Protein AF-A0A3B9Q5H5-F1 (afdb_monomer)

Mean predicted aligned error: 4.02 Å

Nearest PDB structures (foldseek):
  2wtx-assembly1_C  TM=5.512E-01  e=5.206E-01  Escherichia coli K-12
  1uqt-assembly1_B  TM=5.512E-01  e=5.483E-01  Escherichia coli
  5tvg-assembly5_G  TM=4.841E-01  e=5.206E-01  Burkholderia vietnamiensis G4
  5hxa-assembly1_A-2  TM=5.449E-01  e=1.255E+00  Paraburkholderia xenovorans LB400
  1f2d-assembly2_C  TM=1.618E-01  e=3.817E-01  Cyberlindnera saturnus

Structure (mmCIF, N/CA/C/O backbone):
data_AF-A0A3B9Q5H5-F1
#
_entry.id   AF-A0A3B9Q5H5-F1
#
loop_
_atom_site.group_PDB
_atom_site.id
_atom_site.type_symbol
_atom_site.label_atom_id
_atom_site.label_alt_id
_atom_site.label_comp_id
_atom_site.label_asym_id
_atom_site.label_entity_id
_atom_site.label_seq_id
_atom_site.pdbx_PDB_ins_code
_atom_site.Cartn_x
_atom_site.Cartn_y
_atom_site.Cartn_z
_atom_site.occupancy
_atom_site.B_iso_or_equiv
_atom_site.auth_seq_id
_atom_site.auth_comp_id
_atom_site.auth_asym_id
_atom_site.auth_atom_id
_atom_site.pdbx_PDB_model_num
ATOM 1 N N . MET A 1 1 ? 6.236 -16.349 19.106 1.00 92.50 1 MET A N 1
ATOM 2 C CA . MET A 1 1 ? 5.534 -16.518 17.818 1.00 92.50 1 MET A CA 1
ATOM 3 C C . MET A 1 1 ? 4.963 -17.919 17.688 1.00 92.50 1 MET A C 1
ATOM 5 O O . MET A 1 1 ? 5.588 -18.870 18.154 1.00 92.50 1 MET A O 1
ATOM 9 N N . ARG A 1 2 ? 3.780 -18.031 17.081 1.00 95.69 2 ARG A N 1
ATOM 10 C CA . ARG A 1 2 ? 3.067 -19.271 16.750 1.00 95.69 2 ARG A CA 1
ATOM 11 C C . ARG A 1 2 ? 2.322 -19.092 15.425 1.00 95.69 2 ARG A C 1
ATOM 13 O O . ARG A 1 2 ? 1.921 -17.974 15.103 1.00 95.69 2 ARG A O 1
ATOM 20 N N . THR A 1 3 ? 2.109 -20.189 14.706 1.00 95.25 3 THR A N 1
ATOM 21 C CA . THR A 1 3 ? 1.138 -20.257 13.605 1.00 95.25 3 THR A CA 1
ATOM 22 C C . THR A 1 3 ? -0.246 -20.522 14.191 1.00 95.25 3 THR A C 1
ATOM 24 O O . THR A 1 3 ? -0.391 -21.364 15.081 1.00 95.25 3 THR A O 1
ATOM 27 N N . PHE A 1 4 ? -1.246 -19.777 13.729 1.00 95.25 4 PHE A N 1
ATOM 28 C CA . PHE A 1 4 ? -2.645 -19.948 14.111 1.00 95.25 4 PHE A CA 1
ATOM 29 C C . PHE A 1 4 ? -3.403 -20.643 12.970 1.00 95.25 4 PHE A C 1
ATOM 31 O O . PHE A 1 4 ? -2.948 -21.653 12.441 1.00 95.25 4 PHE A O 1
ATOM 38 N N . GLU A 1 5 ? -4.569 -20.127 12.604 1.00 94.75 5 GLU A N 1
ATOM 39 C CA . GLU A 1 5 ? -5.343 -20.571 11.451 1.00 94.75 5 GLU A CA 1
ATOM 40 C C . GLU A 1 5 ? -4.900 -19.860 10.164 1.00 94.75 5 GLU A C 1
ATOM 42 O O . GLU A 1 5 ? -4.068 -18.946 10.182 1.00 94.75 5 GLU A O 1
ATOM 47 N N . ARG A 1 6 ? -5.476 -20.274 9.035 1.00 97.81 6 ARG A N 1
ATOM 48 C CA . ARG A 1 6 ? -5.453 -19.467 7.816 1.00 97.81 6 ARG A CA 1
ATOM 49 C C . ARG A 1 6 ? -6.599 -18.470 7.849 1.00 97.81 6 ARG A C 1
ATOM 51 O O . ARG A 1 6 ? -7.707 -18.823 8.242 1.00 97.81 6 ARG A O 1
ATOM 58 N N . ALA A 1 7 ? -6.338 -17.264 7.373 1.00 98.38 7 ALA A N 1
ATOM 59 C CA . ALA A 1 7 ? -7.342 -16.224 7.212 1.00 98.38 7 ALA A CA 1
ATOM 60 C C . ALA A 1 7 ? -7.054 -15.412 5.947 1.00 98.38 7 ALA A C 1
ATOM 62 O O . ALA A 1 7 ? -6.020 -15.577 5.296 1.00 98.38 7 ALA A O 1
ATOM 63 N N . CYS A 1 8 ? -7.966 -14.520 5.606 1.00 98.50 8 CYS A N 1
ATOM 64 C CA . CYS A 1 8 ? -7.793 -13.480 4.606 1.00 98.50 8 CYS A CA 1
ATOM 65 C C . CYS A 1 8 ? -8.165 -12.117 5.213 1.00 98.50 8 CYS A C 1
ATOM 67 O O . CYS A 1 8 ? -8.752 -12.038 6.293 1.00 98.50 8 CYS A O 1
ATOM 69 N N . LEU A 1 9 ? -7.818 -11.019 4.538 1.00 98.56 9 LEU A N 1
ATOM 70 C CA . LEU A 1 9 ? -8.175 -9.676 5.015 1.00 98.56 9 LEU A CA 1
ATOM 71 C C . LEU A 1 9 ? -9.695 -9.491 5.131 1.00 98.56 9 LEU A C 1
ATOM 73 O O . LEU A 1 9 ? -10.159 -8.812 6.045 1.00 98.56 9 LEU A O 1
ATOM 77 N N . HIS A 1 10 ? -10.465 -10.113 4.234 1.00 98.25 10 HIS A N 1
ATOM 78 C CA . HIS A 1 10 ? -11.925 -10.069 4.242 1.00 98.25 10 HIS A CA 1
ATOM 79 C C . HIS A 1 10 ? -12.512 -10.564 5.573 1.00 98.25 10 HIS A C 1
ATOM 81 O O . HIS A 1 10 ? -13.507 -10.015 6.027 1.00 98.25 10 HIS A O 1
ATOM 87 N N . ASP A 1 11 ? -11.865 -11.503 6.273 1.00 98.44 11 ASP A N 1
ATOM 88 C CA . ASP A 1 11 ? -12.384 -12.040 7.541 1.00 98.44 11 ASP A CA 1
ATOM 89 C C . ASP A 1 11 ? -12.516 -10.968 8.645 1.00 98.44 11 ASP A C 1
ATOM 91 O O . ASP A 1 11 ? -13.351 -11.089 9.551 1.00 98.44 11 ASP A O 1
ATOM 95 N N . PHE A 1 12 ? -11.717 -9.895 8.581 1.00 98.25 12 PHE A N 1
ATOM 96 C CA . PHE A 1 12 ? -11.715 -8.818 9.580 1.00 98.25 12 PHE A CA 1
ATOM 97 C C . PHE A 1 12 ? -11.896 -7.401 9.017 1.00 98.25 12 PHE A C 1
ATOM 99 O O . PHE A 1 12 ? -12.089 -6.475 9.806 1.00 98.25 12 PHE A O 1
ATOM 106 N N . LEU A 1 13 ? -11.873 -7.226 7.693 1.00 98.12 13 LEU A N 1
ATOM 107 C CA . LEU A 1 13 ? -12.122 -5.951 7.006 1.00 98.12 13 LEU A CA 1
ATOM 108 C C . LEU A 1 13 ? -13.328 -5.995 6.056 1.00 98.12 13 LEU A C 1
ATOM 110 O O . LEU A 1 13 ? -13.733 -4.947 5.561 1.00 98.12 13 LEU A O 1
ATOM 114 N N . ASP A 1 14 ? -13.899 -7.170 5.780 1.00 96.38 14 ASP A N 1
ATOM 115 C CA . ASP A 1 14 ? -14.940 -7.372 4.768 1.00 96.38 14 ASP A CA 1
ATOM 116 C C . ASP A 1 14 ? -14.532 -6.726 3.418 1.00 96.38 14 ASP A C 1
ATOM 118 O O . ASP A 1 14 ? -13.443 -6.984 2.901 1.00 96.38 14 ASP A O 1
ATOM 122 N N . GLU A 1 15 ? -15.373 -5.856 2.847 1.00 96.50 15 GLU A N 1
ATOM 123 C CA . GLU A 1 15 ? -15.061 -5.037 1.659 1.00 96.50 15 GLU A CA 1
ATOM 124 C C . GLU A 1 15 ? -14.646 -3.592 2.024 1.00 96.50 15 GLU A C 1
ATOM 126 O O . GLU A 1 15 ? -14.577 -2.704 1.171 1.00 96.50 15 GLU A O 1
ATOM 131 N N . ARG A 1 16 ? -14.357 -3.308 3.301 1.00 97.38 16 ARG A N 1
ATOM 132 C CA . ARG A 1 16 ? -13.978 -1.971 3.793 1.00 97.38 16 ARG A CA 1
ATOM 133 C C . ARG A 1 16 ? -12.483 -1.702 3.602 1.00 97.38 16 ARG A C 1
ATOM 135 O O . ARG A 1 16 ? -11.763 -1.398 4.549 1.00 97.38 16 ARG A O 1
ATOM 142 N N . ILE A 1 17 ? -12.001 -1.808 2.366 1.00 98.06 17 ILE A N 1
ATOM 143 C CA . ILE A 1 17 ? -10.614 -1.488 2.000 1.00 98.06 17 ILE A CA 1
ATOM 144 C C . ILE A 1 17 ? -10.611 -0.364 0.970 1.00 98.06 17 ILE A C 1
ATOM 146 O O . ILE A 1 17 ? -11.347 -0.419 -0.015 1.00 98.06 17 ILE A O 1
ATOM 150 N N . ILE A 1 18 ? -9.773 0.647 1.198 1.00 97.69 18 ILE A N 1
ATOM 151 C CA . ILE A 1 18 ? -9.559 1.776 0.288 1.00 97.69 18 ILE A CA 1
ATOM 152 C C . ILE A 1 18 ? -8.136 1.679 -0.269 1.00 97.69 18 ILE A C 1
ATOM 154 O O . ILE A 1 18 ? -7.163 1.702 0.488 1.00 97.69 18 ILE A O 1
ATOM 158 N N . PHE A 1 19 ? -8.019 1.565 -1.593 1.00 95.00 19 PHE A N 1
ATOM 159 C CA . PHE A 1 19 ? -6.732 1.497 -2.290 1.00 95.00 19 PHE A CA 1
ATOM 160 C C . PHE A 1 19 ? -6.174 2.885 -2.627 1.00 95.00 19 PHE A C 1
ATOM 162 O O . PHE A 1 19 ? -6.800 3.919 -2.381 1.00 95.00 19 PHE A O 1
ATOM 169 N N . ARG A 1 20 ? -4.982 2.904 -3.238 1.00 92.81 20 ARG A N 1
ATOM 170 C CA . ARG A 1 20 ? -4.257 4.122 -3.633 1.00 92.81 20 ARG A CA 1
ATOM 171 C C . ARG A 1 20 ? -5.092 5.096 -4.464 1.00 92.81 20 ARG A C 1
ATOM 173 O O . ARG A 1 20 ? -4.885 6.299 -4.363 1.00 92.81 20 ARG A O 1
ATOM 180 N N . ASP A 1 21 ? -5.986 4.590 -5.307 1.00 92.81 21 ASP A N 1
ATOM 181 C CA . ASP A 1 21 ? -6.852 5.398 -6.173 1.00 92.81 21 ASP A CA 1
ATOM 182 C C . ASP A 1 21 ? -8.041 6.034 -5.428 1.00 92.81 21 ASP A C 1
ATOM 184 O O . ASP A 1 21 ? -8.850 6.722 -6.049 1.00 92.81 21 ASP A O 1
ATOM 188 N N . LEU A 1 22 ? -8.123 5.824 -4.107 1.00 95.25 22 LEU A N 1
ATOM 189 C CA . LEU A 1 22 ? -9.181 6.281 -3.206 1.00 95.25 22 LEU A CA 1
ATOM 190 C C . LEU A 1 22 ? -10.573 5.748 -3.540 1.00 95.25 22 LEU A C 1
ATOM 192 O O . LEU A 1 22 ? -11.572 6.290 -3.067 1.00 95.25 22 LEU A O 1
ATOM 196 N N . ASN A 1 23 ? -10.645 4.670 -4.317 1.00 94.81 23 ASN A N 1
ATOM 197 C CA . ASN A 1 23 ? -11.895 3.974 -4.547 1.00 94.81 23 ASN A CA 1
ATOM 198 C C . ASN A 1 23 ? -12.011 2.810 -3.550 1.00 94.81 23 ASN A C 1
ATOM 200 O O . ASN A 1 23 ? -11.140 1.934 -3.529 1.00 94.81 23 ASN A O 1
ATOM 204 N N . PRO A 1 24 ? -13.057 2.790 -2.707 1.00 95.69 24 PRO A N 1
ATOM 205 C CA . PRO A 1 24 ? -13.315 1.665 -1.819 1.00 95.69 24 PRO A CA 1
ATOM 206 C C . PRO A 1 24 ? -13.722 0.417 -2.612 1.00 95.69 24 PRO A C 1
ATOM 208 O O . PRO A 1 24 ? -14.322 0.519 -3.686 1.00 95.69 24 PRO A O 1
ATOM 211 N N . LEU A 1 25 ? -13.427 -0.762 -2.061 1.00 95.00 25 LEU A N 1
ATOM 212 C CA . LEU A 1 25 ? -13.964 -2.031 -2.565 1.00 95.00 25 LEU A CA 1
ATOM 213 C C . LEU A 1 25 ? -15.479 -2.143 -2.355 1.00 95.00 25 LEU A C 1
ATOM 215 O O . LEU A 1 25 ? -16.189 -2.640 -3.228 1.00 95.00 25 LEU A O 1
ATOM 219 N N . ASP A 1 26 ? -15.979 -1.645 -1.225 1.00 96.19 26 ASP A N 1
ATOM 220 C CA . ASP A 1 26 ? -17.407 -1.588 -0.939 1.00 96.19 26 ASP A CA 1
ATOM 221 C C . ASP A 1 26 ? -18.145 -0.686 -1.939 1.00 96.19 26 ASP A C 1
ATOM 223 O O . ASP A 1 26 ? -18.051 0.544 -1.902 1.00 96.19 26 ASP A O 1
ATOM 227 N N . SER A 1 27 ? -18.948 -1.315 -2.799 1.00 94.44 27 SER A N 1
ATOM 228 C CA . SER A 1 27 ? -19.738 -0.647 -3.834 1.00 94.44 27 SER A CA 1
ATOM 229 C C . SER A 1 27 ? -20.838 0.273 -3.298 1.00 94.44 27 SER A C 1
ATOM 231 O O . SER A 1 27 ? -21.432 1.014 -4.077 1.00 94.44 27 SER A O 1
ATOM 233 N N . ASN A 1 28 ? -21.147 0.219 -1.999 1.00 95.38 28 ASN A N 1
ATOM 234 C CA . ASN A 1 28 ? -22.109 1.125 -1.371 1.00 95.38 28 ASN A CA 1
ATOM 235 C C . ASN A 1 28 ? -21.493 2.475 -0.991 1.00 95.38 28 ASN A C 1
ATOM 237 O O . ASN A 1 28 ? -22.219 3.367 -0.549 1.00 95.38 28 ASN A O 1
ATOM 241 N N . LEU A 1 29 ? -20.175 2.631 -1.124 1.00 97.06 29 LEU A N 1
ATOM 242 C CA . LEU A 1 29 ? -19.470 3.882 -0.887 1.00 97.06 29 LEU A CA 1
ATOM 243 C C . LEU A 1 29 ? -19.194 4.623 -2.195 1.00 97.06 29 LEU A C 1
ATOM 245 O O . LEU A 1 29 ? -19.078 4.031 -3.267 1.00 97.06 29 LEU A O 1
ATOM 249 N N . ALA A 1 30 ? -19.100 5.947 -2.096 1.00 96.38 30 ALA A N 1
ATOM 250 C CA . ALA A 1 30 ? -18.851 6.795 -3.250 1.00 96.38 30 ALA A CA 1
ATOM 251 C C . ALA A 1 30 ? -17.429 6.593 -3.794 1.00 96.38 30 ALA A C 1
ATOM 253 O O . ALA A 1 30 ? -16.480 6.390 -3.032 1.00 96.38 30 ALA A O 1
ATOM 254 N N . ARG A 1 31 ? -17.278 6.694 -5.116 1.00 95.44 31 ARG A N 1
ATOM 255 C CA . ARG A 1 31 ? -15.966 6.691 -5.770 1.00 95.44 31 ARG A CA 1
ATOM 256 C C . ARG A 1 31 ? -15.345 8.080 -5.685 1.00 95.44 31 ARG A C 1
ATOM 258 O O . ARG A 1 31 ? -16.055 9.067 -5.486 1.00 95.44 31 ARG A O 1
ATOM 265 N N . LEU A 1 32 ? -14.027 8.175 -5.882 1.00 94.75 32 LEU A N 1
ATOM 266 C CA . LEU A 1 32 ? -13.314 9.456 -5.826 1.00 94.75 32 LEU A CA 1
ATOM 267 C C . LEU A 1 32 ? -13.949 10.489 -6.769 1.00 94.75 32 LEU A C 1
ATOM 269 O O . LEU A 1 32 ? -14.238 11.607 -6.347 1.00 94.75 32 LEU A O 1
ATOM 273 N N . ASP A 1 33 ? -14.222 10.098 -8.014 1.00 92.69 33 ASP A N 1
ATOM 274 C CA . ASP A 1 33 ? -14.775 10.997 -9.032 1.00 92.69 33 ASP A CA 1
ATOM 275 C C . ASP A 1 33 ? -16.171 11.528 -8.668 1.00 92.69 33 ASP A C 1
ATOM 277 O O . ASP A 1 33 ? -16.484 12.677 -8.975 1.00 92.69 33 ASP A O 1
ATOM 281 N N . ASP A 1 34 ? -16.968 10.756 -7.922 1.00 93.88 34 ASP A N 1
ATOM 282 C CA . ASP A 1 34 ? -18.303 11.170 -7.471 1.00 93.88 34 ASP A CA 1
ATOM 283 C C . ASP A 1 34 ? -18.242 12.275 -6.399 1.00 93.88 34 ASP A C 1
ATOM 285 O O . ASP A 1 34 ? -19.200 13.029 -6.207 1.00 93.88 34 ASP A O 1
ATOM 289 N N . ILE A 1 35 ? -17.123 12.374 -5.671 1.00 95.25 35 ILE A N 1
ATOM 290 C CA . ILE A 1 35 ? -16.974 13.265 -4.508 1.00 95.25 35 ILE A CA 1
ATOM 291 C C . ILE A 1 35 ? -15.998 14.421 -4.741 1.00 95.25 35 ILE A C 1
ATOM 293 O O . ILE A 1 35 ? -15.946 15.330 -3.908 1.00 95.25 35 ILE A O 1
ATOM 297 N N . ARG A 1 36 ? -15.271 14.453 -5.869 1.00 94.31 36 ARG A N 1
ATOM 298 C CA . ARG A 1 36 ? -14.284 15.506 -6.196 1.00 94.31 36 ARG A CA 1
ATOM 299 C C . ARG A 1 36 ? -14.847 16.911 -6.047 1.00 94.31 36 ARG A C 1
ATOM 301 O O . ARG A 1 36 ? -14.312 17.712 -5.279 1.00 94.31 36 ARG A O 1
ATOM 308 N N . THR A 1 37 ? -15.957 17.197 -6.727 1.00 92.44 37 THR A N 1
ATOM 309 C CA . THR A 1 37 ? -16.593 18.521 -6.697 1.00 92.44 37 THR A CA 1
ATOM 310 C C . THR A 1 37 ? -17.066 18.882 -5.291 1.00 92.44 37 THR A C 1
ATOM 312 O O . THR A 1 37 ? -16.887 20.017 -4.853 1.00 92.44 37 THR A O 1
ATOM 315 N N . LYS A 1 38 ? -17.623 17.908 -4.557 1.00 93.19 38 LYS A N 1
ATOM 316 C CA . LYS A 1 38 ? -18.128 18.100 -3.190 1.00 93.19 38 LYS A CA 1
ATOM 317 C C . LYS A 1 38 ? -17.012 18.436 -2.200 1.00 93.19 38 LYS A C 1
ATOM 319 O O . LYS A 1 38 ? -17.235 19.201 -1.269 1.00 93.19 38 LYS A O 1
ATOM 324 N N . LEU A 1 39 ? -15.826 17.867 -2.402 1.00 94.25 39 LEU A N 1
ATOM 325 C CA . LEU A 1 39 ? -14.664 18.050 -1.534 1.00 94.25 39 LEU A CA 1
ATOM 326 C C . LEU A 1 39 ? -13.687 19.124 -2.040 1.00 94.25 39 LEU A C 1
ATOM 328 O O . LEU A 1 39 ? -12.646 19.342 -1.416 1.00 94.25 39 LEU A O 1
ATOM 332 N N . HIS A 1 40 ? -14.022 19.817 -3.136 1.00 92.31 40 HIS A N 1
ATOM 333 C CA . HIS A 1 40 ? -13.165 20.808 -3.793 1.00 92.31 40 HIS A CA 1
ATOM 334 C C . HIS A 1 40 ? -11.762 20.256 -4.089 1.00 92.31 40 HIS A C 1
ATOM 336 O O . HIS A 1 40 ? -10.746 20.869 -3.749 1.00 92.31 40 HIS A O 1
ATOM 342 N N . LEU A 1 41 ? -11.716 19.052 -4.661 1.00 91.81 41 LEU A N 1
ATOM 343 C CA . LEU A 1 41 ? -10.476 18.399 -5.069 1.00 91.81 41 LEU A CA 1
ATOM 344 C C . LEU A 1 41 ? -10.115 18.794 -6.508 1.00 91.81 41 LEU A C 1
ATOM 346 O O . LEU A 1 41 ? -11.022 18.999 -7.312 1.00 91.81 41 LEU A O 1
ATOM 350 N N . PRO A 1 42 ? -8.818 18.872 -6.853 1.00 85.19 42 PRO A N 1
ATOM 351 C CA . PRO A 1 42 ? -8.386 19.005 -8.242 1.00 85.19 42 PRO A CA 1
ATOM 352 C C . PRO A 1 42 ? -8.885 17.831 -9.096 1.00 85.19 42 PRO A C 1
ATOM 354 O O . PRO A 1 42 ? -8.883 16.691 -8.626 1.00 85.19 42 PRO A O 1
ATOM 357 N N . ASP A 1 43 ? -9.264 18.091 -10.347 1.00 75.12 43 ASP A N 1
ATOM 358 C CA . ASP A 1 43 ? -9.831 17.067 -11.237 1.00 75.12 43 ASP A CA 1
ATOM 359 C C . ASP A 1 43 ? -8.779 16.040 -11.706 1.00 75.12 43 ASP A C 1
ATOM 361 O O . ASP A 1 43 ? -9.065 14.847 -11.766 1.00 75.12 43 ASP A O 1
ATOM 365 N N . ASP A 1 44 ? -7.527 16.467 -11.904 1.00 74.62 44 ASP A N 1
ATOM 366 C CA . ASP A 1 44 ? -6.498 15.668 -12.594 1.00 74.62 44 ASP A CA 1
ATOM 367 C C . ASP A 1 44 ? -5.507 14.945 -11.664 1.00 74.62 44 ASP A C 1
ATOM 369 O O . ASP A 1 44 ? -4.442 14.498 -12.094 1.00 74.62 44 ASP A O 1
ATOM 373 N N . MET A 1 45 ? -5.796 14.850 -10.362 1.00 79.06 45 MET A N 1
ATOM 374 C CA . MET A 1 45 ? -4.861 14.242 -9.411 1.00 79.06 45 MET A CA 1
ATOM 375 C C . MET A 1 45 ? -5.564 13.338 -8.407 1.00 79.06 45 MET A C 1
ATOM 377 O O . MET A 1 45 ? -6.593 13.693 -7.831 1.00 79.06 45 MET A O 1
ATOM 381 N N . VAL A 1 46 ? -4.972 12.171 -8.161 1.00 88.12 46 VAL A N 1
ATOM 382 C CA . VAL A 1 46 ? -5.292 11.338 -7.000 1.00 88.12 46 VAL A CA 1
ATOM 383 C C . VAL A 1 46 ? -4.455 11.835 -5.812 1.00 88.12 46 VAL A C 1
ATOM 385 O O . VAL A 1 46 ? -3.222 11.832 -5.901 1.00 88.12 46 VAL A O 1
ATOM 388 N N . PRO A 1 47 ? -5.084 12.287 -4.711 1.00 92.38 47 PRO A N 1
ATOM 389 C CA . PRO A 1 47 ? -4.377 12.688 -3.500 1.00 92.38 47 PRO A CA 1
ATOM 390 C C . PRO A 1 47 ? -3.421 11.623 -2.956 1.00 92.38 47 PRO A C 1
ATOM 392 O O . PRO A 1 47 ? -3.724 10.432 -2.954 1.00 92.38 47 PRO A O 1
ATOM 395 N N . ARG A 1 48 ? -2.268 12.054 -2.438 1.00 90.81 48 ARG A N 1
ATOM 396 C CA . ARG A 1 48 ? -1.295 11.164 -1.782 1.00 90.81 48 ARG A CA 1
ATOM 397 C C . ARG A 1 48 ? -1.674 10.954 -0.316 1.00 90.81 48 ARG A C 1
ATOM 399 O O . ARG A 1 48 ? -2.116 11.901 0.320 1.00 90.81 48 ARG A O 1
ATOM 406 N N . LYS A 1 49 ? -1.394 9.771 0.244 1.00 93.62 49 LYS A N 1
ATOM 407 C CA . LYS A 1 49 ? -1.709 9.375 1.636 1.00 93.62 49 LYS A CA 1
ATOM 408 C C . LYS A 1 49 ? -1.339 10.413 2.705 1.00 93.62 49 LYS A C 1
ATOM 410 O O . LYS A 1 49 ? -2.055 10.601 3.682 1.00 93.62 49 LYS A O 1
ATOM 415 N N . THR A 1 50 ? -0.242 11.138 2.501 1.00 93.81 50 THR A N 1
ATOM 416 C CA . THR A 1 50 ? 0.257 12.164 3.430 1.00 93.81 50 THR A CA 1
ATOM 417 C C . THR A 1 50 ? -0.323 13.563 3.207 1.00 93.81 50 THR A C 1
ATOM 419 O O . THR A 1 50 ? 0.084 14.496 3.898 1.00 93.81 50 THR A O 1
ATOM 422 N N . SER A 1 51 ? -1.244 13.744 2.256 1.00 94.94 51 SER A N 1
ATOM 423 C CA . SER A 1 51 ? -1.812 15.047 1.909 1.00 94.94 51 SER A CA 1
ATOM 424 C C . SER A 1 51 ? -3.137 15.324 2.644 1.00 94.94 51 SER A C 1
ATOM 426 O O . SER A 1 51 ? -3.879 14.392 2.970 1.00 94.94 51 SER A O 1
ATOM 428 N N . PRO A 1 52 ? -3.483 16.599 2.899 1.00 95.88 52 PRO A N 1
ATOM 429 C CA . PRO A 1 52 ? -4.783 16.961 3.469 1.00 95.88 52 PRO A CA 1
ATOM 430 C C . PRO A 1 52 ? -5.977 16.570 2.581 1.00 95.88 52 PRO A C 1
ATOM 432 O O . PRO A 1 52 ? -7.053 16.248 3.078 1.00 95.88 52 PRO A O 1
ATOM 435 N N . GLU A 1 53 ? -5.813 16.581 1.257 1.00 96.38 53 GLU A N 1
ATOM 436 C CA . GLU A 1 53 ? -6.827 16.146 0.287 1.00 96.38 53 GLU A CA 1
ATOM 437 C C . GLU A 1 53 ? -7.202 14.674 0.487 1.00 96.38 53 GLU A C 1
ATOM 439 O O . GLU A 1 53 ? -8.389 14.353 0.498 1.00 96.38 53 GLU A O 1
ATOM 444 N N . TYR A 1 54 ? -6.209 13.802 0.696 1.00 97.00 54 TYR A N 1
ATOM 445 C CA . TYR A 1 54 ? -6.434 12.384 0.984 1.00 97.00 54 TYR A CA 1
ATOM 446 C C . TYR A 1 54 ? -7.264 12.223 2.256 1.00 97.00 54 TYR A C 1
ATOM 448 O O . TYR A 1 54 ? -8.286 11.544 2.258 1.00 97.00 54 TYR A O 1
ATOM 456 N N . ALA A 1 55 ? -6.884 12.931 3.319 1.00 97.50 55 ALA A N 1
ATOM 457 C CA . ALA A 1 55 ? -7.595 12.887 4.587 1.00 97.50 55 ALA A CA 1
ATOM 458 C C . ALA A 1 55 ? -9.057 13.347 4.489 1.00 97.50 55 ALA A C 1
ATOM 460 O O . ALA A 1 55 ? -9.922 12.737 5.113 1.00 97.50 55 ALA A O 1
ATOM 461 N N . ARG A 1 56 ? -9.354 14.375 3.680 1.00 97.62 56 ARG A N 1
ATOM 462 C CA . ARG A 1 56 ? -10.738 14.813 3.422 1.00 97.62 56 ARG A CA 1
ATOM 463 C C . ARG A 1 56 ? -11.570 13.725 2.749 1.00 97.62 56 ARG A C 1
ATOM 465 O O . ARG A 1 56 ? -12.734 13.558 3.103 1.00 97.62 56 ARG A O 1
ATOM 472 N N . VAL A 1 57 ? -10.979 12.978 1.815 1.00 98.19 57 VAL A N 1
ATOM 473 C CA . VAL A 1 57 ? -11.641 11.830 1.179 1.00 98.19 57 VAL A CA 1
ATOM 474 C C . VAL A 1 57 ? -11.893 10.721 2.195 1.00 98.19 57 VAL A C 1
ATOM 476 O O . VAL A 1 57 ? -13.028 10.270 2.316 1.00 98.19 57 VAL A O 1
ATOM 479 N N . ILE A 1 58 ? -10.881 10.324 2.973 1.00 98.50 58 ILE A N 1
ATOM 480 C CA . ILE A 1 58 ? -11.044 9.270 3.985 1.00 98.50 58 ILE A CA 1
ATOM 481 C C . ILE A 1 58 ? -12.099 9.660 5.025 1.00 98.50 58 ILE A C 1
ATOM 483 O O . ILE A 1 58 ? -13.005 8.875 5.284 1.00 98.50 58 ILE A O 1
ATOM 487 N N . ALA A 1 59 ? -12.048 10.879 5.570 1.00 98.25 59 ALA A N 1
ATOM 488 C CA . ALA A 1 59 ? -13.035 11.349 6.541 1.00 98.25 59 ALA A CA 1
ATOM 489 C C . ALA A 1 59 ? -14.464 11.327 5.968 1.00 98.25 59 ALA A C 1
ATOM 491 O O . ALA A 1 59 ? -15.392 10.866 6.631 1.00 98.25 59 ALA A O 1
ATOM 492 N N . TYR A 1 60 ? -14.632 11.749 4.710 1.00 98.19 60 TYR A N 1
ATOM 493 C CA . TYR A 1 60 ? -15.917 11.685 4.018 1.00 98.19 60 TYR A CA 1
ATOM 494 C C . TYR A 1 60 ? -16.440 10.249 3.872 1.00 98.19 60 TYR A C 1
ATOM 496 O O . TYR A 1 60 ? -17.614 9.987 4.140 1.00 98.19 60 TYR A O 1
ATOM 504 N N . LEU A 1 61 ? -15.577 9.317 3.456 1.00 98.38 61 LEU A N 1
ATOM 505 C CA . LEU A 1 61 ? -15.940 7.910 3.275 1.00 98.38 61 LEU A CA 1
ATOM 506 C C . LEU A 1 61 ? -16.285 7.231 4.606 1.00 98.38 61 LEU A C 1
ATOM 508 O O . LEU A 1 61 ? -17.227 6.444 4.649 1.00 98.38 61 LEU A O 1
ATOM 512 N N . LEU A 1 62 ? -15.582 7.566 5.691 1.00 98.38 62 LEU A N 1
ATOM 513 C CA . LEU A 1 62 ? -15.880 7.054 7.031 1.00 98.38 62 LEU A CA 1
ATOM 514 C C . LEU A 1 62 ? -17.247 7.526 7.539 1.00 98.38 62 LEU A C 1
ATOM 516 O O . LEU A 1 62 ? -18.026 6.710 8.028 1.00 98.38 62 LEU A O 1
ATOM 520 N N . GLU A 1 63 ? -17.570 8.812 7.388 1.00 97.81 63 GLU A N 1
ATOM 521 C CA . GLU A 1 63 ? -18.890 9.345 7.756 1.00 97.81 63 GLU A CA 1
ATOM 522 C C . GLU A 1 63 ? -20.007 8.713 6.918 1.00 97.81 63 GLU A C 1
ATOM 524 O O . GLU A 1 63 ? -21.042 8.300 7.445 1.00 97.81 63 GLU A O 1
ATOM 529 N N . MET A 1 64 ? -19.782 8.563 5.609 1.00 97.25 64 MET A N 1
ATOM 530 C CA . MET A 1 64 ? -20.724 7.889 4.715 1.00 97.25 64 MET A CA 1
ATOM 531 C C . MET A 1 64 ? -20.942 6.424 5.121 1.00 97.25 64 MET A C 1
ATOM 533 O O . MET A 1 64 ? -22.081 5.965 5.174 1.00 97.25 64 MET A O 1
ATOM 537 N N . ALA A 1 65 ? -19.871 5.697 5.441 1.00 97.50 65 ALA A N 1
ATOM 538 C CA . ALA A 1 65 ? -19.946 4.318 5.905 1.00 97.50 65 ALA A CA 1
ATOM 539 C C . ALA A 1 65 ? -20.693 4.202 7.239 1.00 97.50 65 ALA A C 1
ATOM 541 O O . ALA A 1 65 ? -21.589 3.372 7.360 1.00 97.50 65 ALA A O 1
ATOM 542 N N . SER A 1 66 ? -20.380 5.076 8.200 1.00 96.50 66 SER A N 1
ATOM 543 C CA . SER A 1 66 ? -21.064 5.152 9.496 1.00 96.50 66 SER A CA 1
ATOM 544 C C . SER A 1 66 ? -22.573 5.372 9.327 1.00 96.50 66 SER A C 1
ATOM 546 O O . SER A 1 66 ? -23.385 4.677 9.944 1.00 96.50 66 SER A O 1
ATOM 548 N N . HIS A 1 67 ? -22.961 6.283 8.427 1.00 95.19 67 HIS A N 1
ATOM 549 C CA . HIS A 1 67 ? -24.363 6.538 8.106 1.00 95.19 67 HIS A CA 1
ATOM 550 C C . HIS A 1 67 ? -25.046 5.335 7.441 1.00 95.19 67 HIS A C 1
ATOM 552 O O . HIS A 1 67 ? -26.147 4.959 7.845 1.00 95.19 67 HIS A O 1
ATOM 558 N N . ASN A 1 68 ? -24.392 4.711 6.456 1.00 95.31 68 ASN A N 1
ATOM 559 C CA . ASN A 1 68 ? -24.914 3.535 5.753 1.00 95.31 68 ASN A CA 1
ATOM 560 C C . ASN A 1 68 ? -25.123 2.339 6.696 1.00 95.31 68 ASN A C 1
ATOM 562 O O . ASN A 1 68 ? -26.095 1.602 6.538 1.00 95.31 68 ASN A O 1
ATOM 566 N N . ASP A 1 69 ? -24.265 2.191 7.707 1.00 94.06 69 ASP A N 1
ATOM 567 C CA . ASP A 1 69 ? -24.371 1.146 8.733 1.00 94.06 69 ASP A CA 1
ATOM 568 C C . ASP A 1 69 ? -25.453 1.452 9.787 1.00 94.06 69 ASP A C 1
ATOM 570 O O . ASP A 1 69 ? -25.662 0.681 10.724 1.00 94.06 69 ASP A O 1
ATOM 574 N N . GLY A 1 70 ? -26.161 2.581 9.656 1.00 92.69 70 GLY A N 1
ATOM 575 C CA . GLY A 1 70 ? -27.226 2.986 10.569 1.00 92.69 70 GLY A CA 1
ATOM 576 C C . GLY A 1 70 ? -26.723 3.371 11.961 1.00 92.69 70 GLY A C 1
ATOM 577 O O . GLY A 1 70 ? -27.494 3.315 12.927 1.00 92.69 70 GLY A O 1
ATOM 578 N N . LYS A 1 71 ? -25.444 3.752 12.091 1.00 92.00 71 LYS A N 1
ATOM 579 C CA . LYS A 1 71 ? -24.892 4.196 13.372 1.00 92.00 71 LYS A CA 1
ATOM 580 C C . LYS A 1 71 ? -25.579 5.481 13.818 1.00 92.00 71 LYS A C 1
ATOM 582 O O . LYS A 1 71 ? -25.774 6.417 13.046 1.00 92.00 71 LYS A O 1
ATOM 587 N N . LYS A 1 72 ? -25.980 5.513 15.090 1.00 87.25 72 LYS A N 1
ATOM 588 C CA . LYS A 1 72 ? -26.733 6.640 15.667 1.00 87.25 72 LYS A CA 1
ATOM 589 C C . LYS A 1 72 ? -25.841 7.813 16.047 1.00 87.25 72 LYS A C 1
ATOM 591 O O . LYS A 1 72 ? -26.302 8.950 16.036 1.00 87.25 72 LYS A O 1
ATOM 596 N N . ASN A 1 73 ? -24.602 7.516 16.418 1.00 89.31 73 ASN A N 1
ATOM 597 C CA . ASN A 1 73 ? -23.640 8.501 16.874 1.00 89.31 73 ASN A CA 1
ATOM 598 C C . ASN A 1 73 ? -22.629 8.796 15.764 1.00 89.31 73 ASN A C 1
ATOM 600 O O . ASN A 1 73 ? -22.236 7.896 15.020 1.00 89.31 73 ASN A O 1
ATOM 604 N N . ALA A 1 74 ? -22.22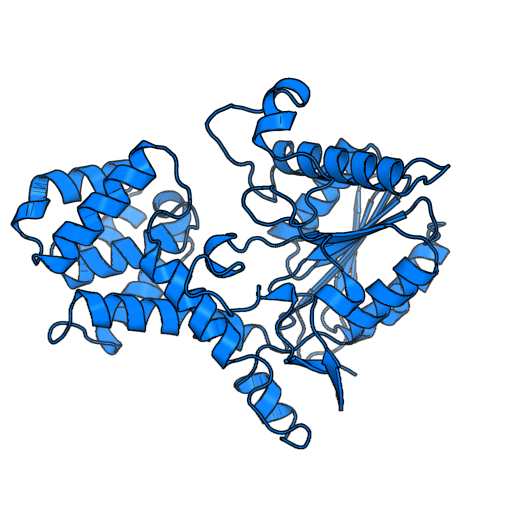7 10.062 15.661 1.00 94.69 74 ALA A N 1
ATOM 605 C CA . ALA A 1 74 ? -21.166 10.477 14.755 1.00 94.69 74 ALA A CA 1
ATOM 606 C C . ALA A 1 74 ? -19.817 9.899 15.204 1.00 94.69 74 ALA A C 1
ATOM 608 O O . ALA A 1 74 ? -19.641 9.519 16.366 1.00 94.69 74 ALA A O 1
ATOM 609 N N . ILE A 1 75 ? -18.859 9.855 14.281 1.00 97.56 75 ILE A N 1
ATOM 610 C CA . ILE A 1 75 ? -17.489 9.489 14.627 1.00 97.56 75 ILE A CA 1
ATOM 611 C C . ILE A 1 75 ? -16.913 10.597 15.517 1.00 97.56 75 ILE A C 1
ATOM 613 O O . ILE A 1 75 ? -17.041 11.784 15.224 1.00 97.56 75 ILE A O 1
ATOM 617 N N . GLU A 1 76 ? -16.285 10.206 16.620 1.00 96.69 76 GLU A N 1
ATOM 618 C CA . GLU A 1 76 ? -15.618 11.115 17.559 1.00 96.69 76 GLU A CA 1
ATOM 619 C C . GLU A 1 76 ? -14.121 10.812 17.673 1.00 96.69 76 GLU A C 1
ATOM 621 O O . GLU A 1 76 ? -13.331 11.701 18.014 1.00 96.69 76 GLU A O 1
ATOM 626 N N . THR A 1 77 ? -13.725 9.560 17.401 1.00 97.12 77 THR A N 1
ATOM 627 C CA . THR A 1 77 ? -12.348 9.102 17.596 1.00 97.12 77 THR A CA 1
ATOM 628 C C . THR A 1 77 ? -11.830 8.237 16.452 1.00 97.12 77 THR A C 1
ATOM 630 O O . THR A 1 77 ? -12.494 7.300 16.011 1.00 97.12 77 THR A O 1
ATOM 633 N N . ILE A 1 78 ? -10.597 8.518 16.029 1.00 98.06 78 ILE A N 1
ATOM 634 C CA . ILE A 1 78 ? -9.810 7.685 15.121 1.00 98.06 78 ILE A CA 1
ATOM 635 C C . ILE A 1 78 ? -8.793 6.861 15.902 1.00 98.06 78 ILE A C 1
ATOM 637 O O . ILE A 1 78 ? -8.036 7.389 16.720 1.00 98.06 78 ILE A O 1
ATOM 641 N N . ILE A 1 79 ? -8.724 5.570 15.596 1.00 98.38 79 ILE A N 1
ATOM 642 C CA . ILE A 1 79 ? -7.609 4.719 15.987 1.00 98.38 79 ILE A CA 1
ATOM 643 C C . ILE A 1 79 ? -6.877 4.278 14.726 1.00 98.38 79 ILE A C 1
ATOM 645 O O . ILE A 1 79 ? -7.502 3.713 13.837 1.00 98.38 79 ILE A O 1
ATOM 649 N N . TYR A 1 80 ? -5.574 4.537 14.636 1.00 98.62 80 TYR A N 1
ATOM 650 C CA . TYR A 1 80 ? -4.779 4.203 13.450 1.00 98.62 80 TYR A CA 1
ATOM 651 C C . TYR A 1 80 ? -3.668 3.204 13.777 1.00 98.62 80 TYR A C 1
ATOM 653 O O . TYR A 1 80 ? -2.882 3.437 14.694 1.00 98.62 80 TYR A O 1
ATOM 661 N N . ILE A 1 81 ? -3.563 2.123 13.006 1.00 98.69 81 ILE A N 1
ATOM 662 C CA . ILE A 1 81 ? -2.486 1.129 13.103 1.00 98.69 81 ILE A CA 1
ATOM 663 C C . ILE A 1 81 ? -1.671 1.157 11.808 1.00 98.69 81 ILE A C 1
ATOM 665 O O . ILE A 1 81 ? -2.248 1.039 10.730 1.00 98.69 81 ILE A O 1
ATOM 669 N N . GLY A 1 82 ? -0.350 1.316 11.905 1.00 98.38 82 GLY A N 1
ATOM 670 C CA . GLY A 1 82 ? 0.531 1.385 10.731 1.00 98.38 82 GLY A CA 1
ATOM 671 C C . GLY A 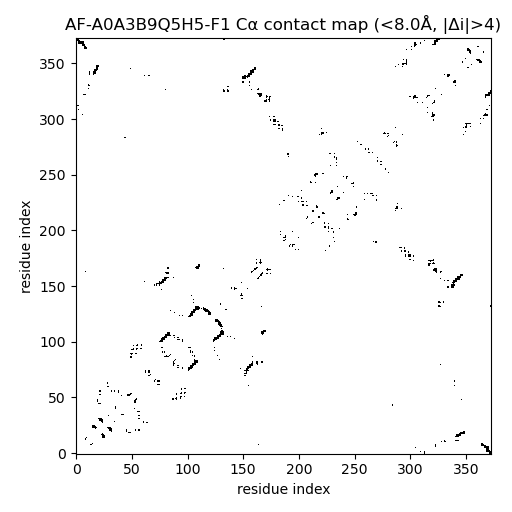1 82 ? 1.978 0.996 11.014 1.00 98.38 82 GLY A C 1
ATOM 672 O O . GLY A 1 82 ? 2.317 0.643 12.147 1.00 98.38 82 GLY A O 1
ATOM 673 N N . ASP A 1 83 ? 2.838 1.097 9.999 1.00 97.75 83 ASP A N 1
ATOM 674 C CA . ASP A 1 83 ? 4.242 0.679 10.075 1.00 97.75 83 ASP A CA 1
ATOM 675 C C . ASP A 1 83 ? 5.245 1.837 9.996 1.00 97.75 83 ASP A C 1
ATOM 677 O O . ASP A 1 83 ? 6.372 1.730 10.489 1.00 97.75 83 ASP A O 1
ATOM 681 N N . THR A 1 84 ? 4.853 2.979 9.422 1.00 94.56 84 THR A N 1
ATOM 682 C CA . THR A 1 84 ? 5.775 4.096 9.184 1.00 94.56 84 THR A CA 1
ATOM 683 C C . THR A 1 84 ? 5.288 5.428 9.740 1.00 94.56 84 THR A C 1
ATOM 685 O O . THR A 1 84 ? 4.286 5.994 9.314 1.00 94.56 84 THR A O 1
ATOM 688 N N . CYS A 1 85 ? 6.082 6.044 10.623 1.00 91.56 85 CYS A N 1
ATOM 689 C CA . CYS A 1 85 ? 5.720 7.344 11.206 1.00 91.56 85 CYS A CA 1
ATOM 690 C C . CYS A 1 85 ? 5.595 8.436 10.123 1.00 91.56 85 CYS A C 1
ATOM 692 O O . CYS A 1 85 ? 4.683 9.259 10.139 1.00 91.56 85 CYS A O 1
ATOM 694 N N . MET A 1 86 ? 6.472 8.397 9.114 1.00 89.25 86 MET A N 1
ATOM 695 C CA . MET A 1 86 ? 6.484 9.391 8.042 1.00 89.25 86 MET A CA 1
ATOM 696 C C . MET A 1 86 ? 5.226 9.369 7.160 1.00 89.25 86 MET A C 1
ATOM 698 O O . MET A 1 86 ? 4.808 10.447 6.735 1.00 89.25 86 MET A O 1
ATOM 702 N N . ASN A 1 87 ? 4.646 8.197 6.873 1.00 92.00 87 ASN A N 1
ATOM 703 C CA . ASN A 1 87 ? 3.464 8.091 6.014 1.00 92.00 87 ASN A CA 1
ATOM 704 C C . ASN A 1 87 ? 2.192 7.925 6.844 1.00 92.00 87 ASN A C 1
ATOM 706 O O . ASN A 1 87 ? 1.322 8.793 6.790 1.00 92.00 87 ASN A O 1
ATOM 710 N N . ASP A 1 88 ? 2.107 6.863 7.644 1.00 97.25 88 ASP A N 1
ATOM 711 C CA . ASP A 1 88 ? 0.934 6.553 8.466 1.00 97.25 88 ASP A CA 1
ATOM 712 C C . ASP A 1 88 ? 0.696 7.588 9.555 1.00 97.25 88 ASP A C 1
ATOM 714 O O . ASP A 1 88 ? -0.4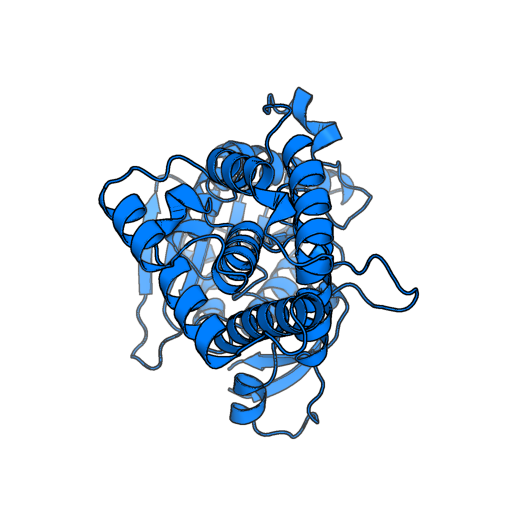33 8.030 9.745 1.00 97.25 88 ASP A O 1
ATOM 718 N N . GLY A 1 89 ? 1.760 8.041 10.225 1.00 95.94 89 GLY A N 1
ATOM 719 C CA . GLY A 1 89 ? 1.652 9.086 11.244 1.00 95.94 89 GLY A CA 1
ATOM 720 C C . GLY A 1 89 ? 1.086 10.386 10.669 1.00 95.94 89 GLY A C 1
ATOM 721 O O . GLY A 1 89 ? 0.129 10.945 11.203 1.00 95.94 89 GLY A O 1
ATOM 722 N N . LYS A 1 90 ? 1.603 10.835 9.517 1.00 95.44 90 LYS A N 1
ATOM 723 C CA . LYS A 1 90 ? 1.072 12.024 8.827 1.00 95.44 90 LYS A CA 1
ATOM 724 C C . LYS A 1 90 ? -0.363 11.831 8.342 1.00 95.44 90 LYS A C 1
ATOM 726 O O . LYS A 1 90 ? -1.171 12.745 8.492 1.00 95.44 90 LYS A O 1
ATOM 731 N N . ALA A 1 91 ? -0.687 10.670 7.772 1.00 97.31 91 ALA A N 1
ATOM 732 C CA . ALA A 1 91 ? -2.047 10.355 7.342 1.00 97.31 91 ALA A CA 1
ATOM 733 C C . ALA A 1 91 ? -3.021 10.416 8.525 1.00 97.31 91 ALA A C 1
ATOM 735 O O . ALA A 1 91 ? -4.038 11.101 8.447 1.00 97.31 91 ALA A O 1
ATOM 736 N N . PHE A 1 92 ? -2.664 9.789 9.646 1.00 98.12 92 PHE A N 1
ATOM 737 C CA . PHE A 1 92 ? -3.418 9.828 10.894 1.00 98.12 92 PHE A CA 1
ATOM 738 C C . PHE A 1 92 ? -3.694 11.260 11.370 1.00 98.12 92 PHE A C 1
ATOM 740 O O . PHE A 1 92 ? -4.854 11.603 11.615 1.00 98.12 92 PHE A O 1
ATOM 747 N N . HIS A 1 93 ? -2.666 12.111 11.461 1.00 96.62 93 HIS A N 1
ATOM 748 C CA . HIS A 1 93 ? -2.840 13.502 11.891 1.00 96.62 93 HIS A CA 1
ATOM 749 C C . HIS A 1 93 ? -3.758 14.282 10.943 1.00 96.62 93 HIS A C 1
ATOM 751 O O . HIS A 1 93 ? -4.688 14.955 11.396 1.00 96.62 93 HIS A O 1
ATOM 757 N N . ASN A 1 94 ? -3.558 14.141 9.630 1.00 96.94 94 ASN A N 1
ATOM 758 C CA . ASN A 1 94 ? -4.400 14.807 8.641 1.00 96.94 94 ASN A CA 1
ATOM 759 C C . ASN A 1 94 ? -5.857 14.328 8.712 1.00 96.94 94 ASN A C 1
ATOM 761 O O . ASN A 1 94 ? -6.760 15.154 8.612 1.00 96.94 94 ASN A O 1
ATOM 765 N N . ILE A 1 95 ? -6.105 13.026 8.899 1.00 97.94 95 ILE A N 1
ATOM 766 C CA . ILE A 1 95 ? -7.461 12.459 9.003 1.00 97.94 95 ILE A CA 1
ATOM 767 C C . ILE A 1 95 ? -8.160 12.967 10.263 1.00 97.94 95 ILE A C 1
ATOM 769 O O . ILE A 1 95 ? -9.301 13.423 10.179 1.00 97.94 95 ILE A O 1
ATOM 773 N N . CYS A 1 96 ? -7.469 12.975 11.408 1.00 97.19 96 CYS A N 1
ATOM 774 C CA . CYS A 1 96 ? -8.002 13.572 12.634 1.00 97.19 96 CYS A CA 1
ATOM 775 C C . CYS A 1 96 ? -8.362 15.047 12.416 1.00 97.19 96 CYS A C 1
ATOM 777 O O . CYS A 1 96 ? -9.435 15.488 12.819 1.00 97.19 96 CYS A O 1
ATOM 779 N N . SER A 1 97 ? -7.495 15.805 11.737 1.00 95.94 97 SER A N 1
ATOM 780 C CA . SER A 1 97 ? -7.743 17.215 11.429 1.00 95.94 97 SER A CA 1
ATOM 781 C C . SER A 1 97 ? -8.925 17.414 10.474 1.00 95.94 97 SER A C 1
ATOM 783 O O . SER A 1 97 ? -9.747 18.294 10.717 1.00 95.94 97 SER A O 1
ATOM 785 N N . ALA A 1 98 ? -9.042 16.595 9.426 1.00 96.44 98 ALA A N 1
ATOM 786 C CA . ALA A 1 98 ? -10.105 16.698 8.428 1.00 96.44 98 ALA A CA 1
ATOM 787 C C . ALA A 1 98 ? -11.496 16.399 9.009 1.00 96.44 98 ALA A C 1
ATOM 789 O O . ALA A 1 98 ? -12.461 17.058 8.628 1.00 96.44 98 ALA A O 1
ATOM 790 N N . GLY A 1 99 ? -11.593 15.437 9.932 1.00 95.69 99 GLY A N 1
ATOM 791 C CA . GLY A 1 99 ? -12.836 15.107 10.637 1.00 95.69 99 GLY A CA 1
ATOM 792 C C . GLY A 1 99 ? -13.063 15.888 11.937 1.00 95.69 99 GLY A C 1
ATOM 793 O O . GLY A 1 99 ? -14.126 15.774 12.537 1.00 95.69 99 GLY A O 1
ATOM 794 N N . ASN A 1 100 ? -12.086 16.687 12.385 1.00 95.31 100 ASN A N 1
ATOM 795 C CA . ASN A 1 100 ? -12.065 17.291 13.723 1.00 95.31 100 ASN A CA 1
ATOM 796 C C . ASN A 1 100 ? -12.266 16.250 14.848 1.00 95.31 100 ASN A C 1
ATOM 798 O O . ASN A 1 100 ? -12.989 16.473 15.821 1.00 95.31 100 ASN A O 1
ATOM 802 N N . TRP A 1 101 ? -11.621 15.093 14.697 1.00 96.00 101 TRP A N 1
ATOM 803 C CA . TRP A 1 10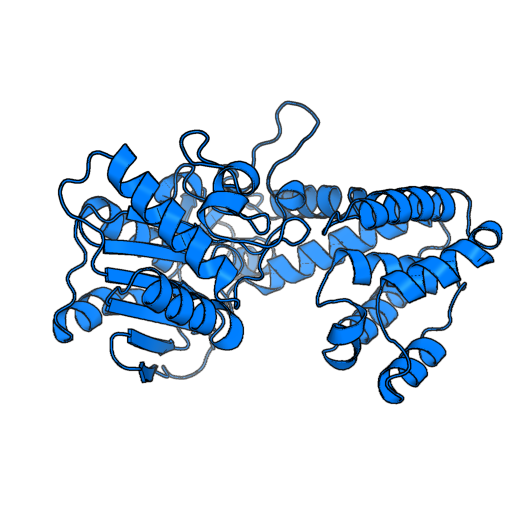1 ? -11.721 13.962 15.614 1.00 96.00 101 TRP A CA 1
ATOM 804 C C . TRP A 1 101 ? -10.535 13.899 16.568 1.00 96.00 101 TRP A C 1
ATOM 806 O O . TRP A 1 101 ? -9.419 14.328 16.260 1.00 96.00 101 TRP A O 1
ATOM 816 N N . ARG A 1 102 ? -10.767 13.305 17.740 1.00 96.00 102 ARG A N 1
ATOM 817 C CA . ARG A 1 102 ? -9.671 12.868 18.608 1.00 96.00 102 ARG A CA 1
ATOM 818 C C . ARG A 1 102 ? -9.000 11.655 17.978 1.00 96.00 102 ARG A C 1
ATOM 820 O O . ARG A 1 102 ? -9.619 10.940 17.193 1.00 96.00 102 ARG A O 1
ATOM 827 N N . GLY A 1 103 ? -7.753 11.389 18.345 1.00 96.19 103 GLY A N 1
ATOM 828 C CA . GLY A 1 103 ? -7.059 10.249 17.768 1.00 96.19 103 GLY A CA 1
ATOM 829 C C . GLY A 1 103 ? -6.020 9.600 18.658 1.00 96.19 103 GLY A C 1
ATOM 830 O O . GLY A 1 103 ? -5.352 10.262 19.456 1.00 96.19 103 GLY A O 1
ATOM 831 N N . ILE A 1 104 ? -5.834 8.301 18.454 1.00 97.56 104 ILE A N 1
ATOM 832 C CA . ILE A 1 104 ? -4.667 7.561 18.921 1.00 97.56 104 ILE A CA 1
ATOM 833 C C . ILE A 1 104 ? -4.119 6.692 17.786 1.00 97.56 104 ILE A C 1
ATOM 835 O O . ILE A 1 104 ? -4.865 5.975 17.133 1.00 97.56 104 ILE A O 1
ATOM 839 N N . ALA A 1 105 ? -2.817 6.746 17.541 1.00 97.75 105 ALA A N 1
ATOM 840 C CA . ALA A 1 105 ? -2.146 5.903 16.565 1.00 97.75 105 ALA A CA 1
ATOM 841 C C . ALA A 1 105 ? -1.104 5.016 17.240 1.00 97.75 105 ALA A C 1
ATOM 843 O O . ALA A 1 105 ? -0.466 5.432 18.210 1.00 97.75 105 ALA A O 1
ATOM 844 N N . MET A 1 106 ? -0.909 3.815 16.704 1.00 97.94 106 MET A N 1
ATOM 845 C CA . MET A 1 106 ? 0.207 2.943 17.040 1.00 97.94 106 MET A CA 1
ATOM 846 C C . MET A 1 106 ? 0.948 2.560 15.764 1.00 97.94 106 MET A C 1
ATOM 848 O O . MET A 1 106 ? 0.412 1.870 14.899 1.00 97.94 106 MET A O 1
ATOM 852 N N . ILE A 1 107 ? 2.185 3.034 15.667 1.00 97.94 107 ILE A N 1
ATOM 853 C CA . ILE A 1 107 ? 3.089 2.776 14.555 1.00 97.94 107 ILE A CA 1
ATOM 854 C C . ILE A 1 107 ? 4.147 1.776 15.015 1.00 97.94 107 ILE A C 1
ATOM 856 O O . ILE A 1 107 ? 4.845 2.031 16.003 1.00 97.94 107 ILE A O 1
ATOM 860 N N . THR A 1 108 ? 4.269 0.654 14.310 1.00 97.88 108 THR A N 1
ATOM 861 C CA . THR A 1 108 ? 5.164 -0.438 14.705 1.00 97.88 108 THR A CA 1
ATOM 862 C C . THR A 1 108 ? 6.147 -0.791 13.598 1.00 97.88 108 THR A C 1
ATOM 864 O O . THR A 1 108 ? 5.754 -1.111 12.484 1.00 97.88 108 THR A O 1
ATOM 867 N N . SER A 1 109 ? 7.436 -0.807 13.928 1.00 96.44 109 SER A N 1
ATOM 868 C CA . SER A 1 109 ? 8.476 -1.399 13.082 1.00 96.44 109 SER A CA 1
ATOM 869 C C . SER A 1 109 ? 9.254 -2.386 13.932 1.00 96.44 109 SER A C 1
ATOM 871 O O . SER A 1 109 ? 10.023 -1.965 14.793 1.00 96.44 109 SER A O 1
ATOM 873 N N . GLU A 1 110 ? 9.021 -3.682 13.729 1.00 95.81 110 GLU A N 1
ATOM 874 C CA . GLU A 1 110 ? 9.554 -4.708 14.621 1.00 95.81 110 GLU A CA 1
ATOM 875 C C . GLU A 1 110 ? 11.084 -4.794 14.572 1.00 95.81 110 GLU A C 1
ATOM 877 O O . GLU A 1 110 ? 11.701 -4.715 13.509 1.00 95.81 110 GLU A O 1
ATOM 882 N N . GLU A 1 111 ? 11.699 -4.949 15.741 1.00 94.44 111 GLU A N 1
ATOM 883 C CA . GLU A 1 111 ? 13.140 -5.129 15.898 1.00 94.44 111 GLU A CA 1
ATOM 884 C C . GLU A 1 111 ? 13.408 -6.216 16.942 1.00 94.44 111 GLU A C 1
ATOM 886 O O . GLU A 1 111 ? 12.728 -6.293 17.960 1.00 94.44 111 GLU A O 1
ATOM 891 N N . ASN A 1 112 ? 14.491 -6.978 16.778 1.00 88.81 112 ASN A N 1
ATOM 892 C CA . ASN A 1 112 ? 14.932 -7.972 17.770 1.00 88.81 112 ASN A CA 1
ATOM 893 C C . ASN A 1 112 ? 15.614 -7.348 19.011 1.00 88.81 112 ASN A C 1
ATOM 895 O O . ASN A 1 112 ? 16.417 -7.996 19.683 1.00 88.81 112 ASN A O 1
ATOM 899 N N . GLU A 1 113 ? 15.339 -6.076 19.303 1.00 92.69 113 GLU A N 1
ATOM 900 C CA . GLU A 1 113 ? 15.903 -5.334 20.432 1.00 92.69 113 GLU A CA 1
ATOM 901 C C . GLU A 1 113 ? 14.902 -5.218 21.590 1.00 92.69 113 GLU A C 1
ATOM 903 O O . GLU A 1 113 ? 13.722 -5.542 21.463 1.00 92.69 113 GLU A O 1
ATOM 908 N N . LEU A 1 114 ? 15.362 -4.724 22.746 1.00 90.69 114 LEU A N 1
ATOM 909 C CA . LEU A 1 114 ? 14.477 -4.427 23.875 1.00 90.69 114 LEU A CA 1
ATOM 910 C C . LEU A 1 114 ? 13.329 -3.502 23.453 1.00 90.69 114 LEU A C 1
ATOM 912 O O . LEU A 1 114 ? 13.485 -2.657 22.568 1.00 90.69 114 LEU A O 1
ATOM 916 N N . THR A 1 115 ? 12.184 -3.648 24.120 1.00 90.69 115 THR A N 1
ATOM 917 C CA . THR A 1 115 ? 10.996 -2.845 23.834 1.00 90.69 115 THR A CA 1
ATOM 918 C C . THR A 1 115 ? 11.287 -1.353 23.971 1.00 90.69 115 THR A C 1
ATOM 920 O O . THR A 1 115 ? 11.701 -0.872 25.027 1.00 90.69 115 THR A O 1
ATOM 923 N N . LYS A 1 116 ? 11.018 -0.619 22.894 1.00 91.25 116 LYS A N 1
ATOM 924 C CA . LYS A 1 116 ? 11.044 0.839 22.814 1.00 91.25 116 LYS A CA 1
ATOM 925 C C . LYS A 1 116 ? 9.610 1.317 22.640 1.00 91.25 116 LYS A C 1
ATOM 927 O O . LYS A 1 116 ? 8.878 0.775 21.817 1.00 91.25 116 LYS A O 1
ATOM 932 N N . LEU A 1 117 ? 9.222 2.333 23.404 1.00 91.75 117 LEU A N 1
ATOM 933 C CA . LEU A 1 117 ? 7.934 3.002 23.261 1.00 91.75 117 LEU A CA 1
ATOM 934 C C . LEU A 1 117 ? 8.171 4.511 23.216 1.00 91.75 117 LEU A C 1
ATOM 936 O O . LEU A 1 117 ? 8.648 5.098 24.187 1.00 91.75 117 LEU A O 1
ATOM 940 N N . GLY A 1 118 ? 7.854 5.124 22.083 1.00 92.69 118 GLY A N 1
ATOM 941 C CA . GLY A 1 118 ? 7.807 6.569 21.912 1.00 92.69 118 GLY A CA 1
ATOM 942 C C . GLY A 1 118 ? 6.377 7.081 22.030 1.00 92.69 118 GLY A C 1
ATOM 943 O O . GLY A 1 118 ? 5.422 6.363 21.734 1.00 92.69 118 GLY A O 1
ATOM 944 N N . LEU A 1 119 ? 6.232 8.331 22.466 1.00 93.25 119 LEU A N 1
ATOM 945 C CA . LEU A 1 119 ? 4.961 9.046 22.462 1.00 93.25 119 LEU A CA 1
ATOM 946 C C . LEU A 1 119 ? 5.174 10.446 21.898 1.00 93.25 119 LEU A C 1
ATOM 948 O O . LEU A 1 119 ? 5.894 11.256 22.482 1.00 93.25 119 LEU A O 1
ATOM 952 N N . GLU A 1 120 ? 4.471 10.737 20.817 1.00 91.50 120 GLU A N 1
ATOM 953 C CA . GLU A 1 120 ? 4.317 12.068 20.252 1.00 91.50 120 GLU A CA 1
ATOM 954 C C . GLU A 1 120 ? 2.889 12.550 20.525 1.00 91.50 120 GLU A C 1
ATOM 956 O O . GLU A 1 120 ? 1.917 11.798 20.417 1.00 91.50 120 GLU A O 1
ATOM 961 N N . LYS A 1 121 ? 2.749 13.807 20.951 1.00 87.56 121 LYS A N 1
ATOM 962 C CA . LYS A 1 121 ? 1.452 14.398 21.292 1.00 87.56 121 LYS A CA 1
ATOM 963 C C . LYS A 1 121 ? 1.251 15.686 20.516 1.00 87.56 121 LYS A C 1
ATOM 965 O O . LYS A 1 121 ? 2.034 16.620 20.666 1.00 87.56 121 LYS A O 1
ATOM 970 N N . GLU A 1 122 ? 0.128 15.768 19.817 1.00 82.62 122 GLU A N 1
ATOM 971 C CA . GLU A 1 122 ? -0.290 16.963 19.096 1.00 82.62 122 GLU A CA 1
ATOM 972 C C . GLU A 1 122 ? -1.774 17.232 19.364 1.00 82.62 122 GLU A C 1
ATOM 974 O O . GLU A 1 122 ? -2.620 16.425 19.001 1.00 82.62 122 GLU A O 1
ATOM 979 N N . TYR A 1 123 ? -2.083 18.345 20.040 1.00 76.50 123 TYR A N 1
ATOM 980 C CA . TYR A 1 123 ? -3.426 18.805 20.441 1.00 76.50 123 TYR A CA 1
ATOM 981 C C . TYR A 1 123 ? -4.418 17.687 20.853 1.00 76.50 123 TYR A C 1
ATOM 983 O O . TYR A 1 123 ? -4.460 17.318 22.031 1.00 76.50 123 TYR A O 1
ATOM 991 N N . HIS A 1 124 ? -5.190 17.143 19.903 1.00 80.88 124 HIS A N 1
ATOM 992 C CA . HIS A 1 124 ? -6.213 16.100 20.092 1.00 80.88 124 HIS A CA 1
ATOM 993 C C . HIS A 1 124 ? -5.790 14.678 19.675 1.00 80.88 124 HIS A C 1
ATOM 995 O O . HIS A 1 124 ? -6.611 13.761 19.707 1.00 80.88 124 HIS A O 1
ATOM 1001 N N . SER A 1 125 ? -4.522 14.479 19.326 1.00 90.94 125 SER A N 1
ATOM 1002 C CA . SER A 1 125 ? -3.972 13.235 18.794 1.00 90.94 125 SER A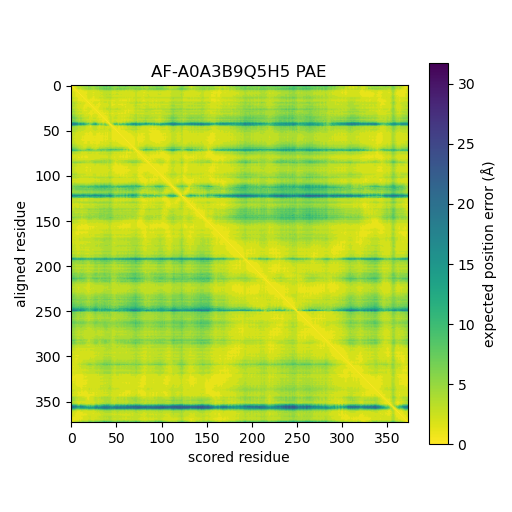 CA 1
ATOM 1003 C C . SER A 1 125 ? -2.757 12.749 19.594 1.00 90.94 125 SER A C 1
ATOM 1005 O O . SER A 1 125 ? -1.946 13.538 20.094 1.00 90.94 125 SER A O 1
ATOM 1007 N N . LEU A 1 126 ? -2.661 11.431 19.752 1.00 95.19 126 LEU A N 1
ATOM 1008 C CA . LEU A 1 126 ? -1.558 10.740 20.417 1.00 95.19 126 LEU A CA 1
ATOM 1009 C C . LEU A 1 126 ? -0.976 9.713 19.452 1.00 95.19 126 LEU A C 1
ATOM 1011 O O . LEU A 1 126 ? -1.702 8.835 19.007 1.00 95.19 126 LEU A O 1
ATOM 1015 N N . LEU A 1 127 ? 0.315 9.786 19.159 1.00 96.50 127 LEU A N 1
ATOM 1016 C CA . LEU A 1 127 ? 0.990 8.820 18.301 1.00 96.50 127 LEU A CA 1
ATOM 1017 C C . LEU A 1 127 ? 2.009 8.048 19.135 1.00 96.50 127 LEU A C 1
ATOM 1019 O O . LEU A 1 127 ? 2.949 8.621 19.683 1.00 96.50 127 LEU A O 1
ATOM 1023 N N . PHE A 1 128 ? 1.805 6.740 19.243 1.00 96.44 128 PHE A N 1
ATOM 1024 C CA . PHE A 1 128 ? 2.739 5.820 19.873 1.00 96.44 128 PHE A CA 1
ATOM 1025 C C . PHE A 1 128 ? 3.593 5.151 18.802 1.00 96.44 128 PHE A C 1
ATOM 1027 O O . PHE A 1 128 ? 3.060 4.582 17.853 1.00 96.44 128 PHE A O 1
ATOM 1034 N N . THR A 1 129 ? 4.911 5.180 18.965 1.00 96.75 129 THR A N 1
ATOM 1035 C CA . THR A 1 129 ? 5.836 4.377 18.154 1.00 96.75 129 THR A CA 1
ATOM 1036 C C . THR A 1 129 ? 6.372 3.235 18.995 1.00 96.75 129 THR A C 1
ATOM 1038 O O . THR A 1 129 ? 6.655 3.418 20.178 1.00 96.75 129 THR A O 1
ATOM 1041 N N . ASN A 1 130 ? 6.499 2.042 18.422 1.00 95.88 130 ASN A N 1
ATOM 1042 C CA . ASN A 1 130 ? 7.075 0.906 19.132 1.00 95.88 130 ASN A CA 1
ATOM 1043 C C . ASN A 1 130 ? 7.747 -0.091 18.177 1.00 95.88 130 ASN A C 1
ATOM 1045 O O . ASN A 1 130 ? 7.605 0.017 16.960 1.00 95.88 130 ASN A O 1
ATOM 1049 N N . ASN A 1 131 ? 8.484 -1.050 18.734 1.00 96.38 131 ASN A N 1
ATOM 1050 C CA . ASN A 1 131 ? 9.261 -2.021 17.964 1.00 96.38 131 ASN A CA 1
ATOM 1051 C C . ASN A 1 131 ? 8.848 -3.489 18.160 1.00 96.38 131 ASN A C 1
ATOM 1053 O O . ASN A 1 131 ? 9.661 -4.361 17.883 1.00 96.38 131 ASN A O 1
ATOM 1057 N N . HIS A 1 132 ? 7.622 -3.773 18.622 1.00 96.75 132 HIS A N 1
ATOM 1058 C CA . HIS A 1 132 ? 7.097 -5.148 18.727 1.00 96.75 132 HIS A CA 1
ATOM 1059 C C . HIS A 1 132 ? 5.586 -5.184 18.501 1.00 96.75 132 HIS A C 1
ATOM 1061 O O . HIS A 1 132 ? 4.842 -4.575 19.273 1.00 96.75 132 HIS A O 1
ATOM 1067 N N . TRP A 1 133 ? 5.096 -5.953 17.524 1.00 97.50 133 TRP A N 1
ATOM 1068 C CA . TRP A 1 133 ? 3.651 -5.983 17.221 1.00 97.50 133 TRP A CA 1
ATOM 1069 C C . TRP A 1 133 ? 2.793 -6.479 18.393 1.00 97.50 133 TRP A C 1
ATOM 1071 O O . TRP A 1 133 ? 1.648 -6.049 18.536 1.00 97.50 133 TRP A O 1
ATOM 1081 N N . VAL A 1 134 ? 3.363 -7.281 19.303 1.00 96.19 134 VAL A N 1
ATOM 1082 C CA . VAL A 1 134 ? 2.700 -7.721 20.545 1.00 96.19 134 VAL A CA 1
ATOM 1083 C C . VAL A 1 134 ? 2.211 -6.557 21.421 1.00 96.19 134 VAL A C 1
ATOM 1085 O O . VAL A 1 134 ? 1.226 -6.701 22.151 1.00 96.19 134 VAL A O 1
ATOM 1088 N N . ASN A 1 135 ? 2.830 -5.374 21.319 1.00 95.62 135 ASN A N 1
ATOM 1089 C CA . ASN A 1 135 ? 2.424 -4.184 22.071 1.00 95.62 135 ASN A CA 1
ATOM 1090 C C . ASN A 1 135 ? 1.061 -3.632 21.643 1.00 95.62 135 ASN A C 1
ATOM 1092 O O . ASN A 1 135 ? 0.455 -2.864 22.392 1.00 95.62 135 ASN A O 1
ATOM 1096 N N . LEU A 1 136 ? 0.524 -4.049 20.494 1.00 95.56 136 LEU A N 1
ATOM 1097 C CA . LEU A 1 136 ? -0.826 -3.664 20.093 1.00 95.56 136 LEU A CA 1
ATOM 1098 C C . LEU A 1 136 ? -1.879 -4.103 21.124 1.00 95.56 136 LEU A C 1
ATOM 1100 O O . LEU A 1 136 ? -2.870 -3.405 21.340 1.00 95.56 136 LEU A O 1
ATOM 1104 N N . ARG A 1 137 ? -1.603 -5.174 21.881 1.00 93.12 137 ARG A N 1
ATOM 1105 C CA . ARG A 1 137 ? -2.447 -5.647 22.991 1.00 93.12 137 ARG A CA 1
ATOM 1106 C C . ARG A 1 137 ? -2.649 -4.614 24.099 1.00 93.12 137 ARG A C 1
ATOM 1108 O O . ARG A 1 137 ? -3.682 -4.628 24.764 1.00 93.12 137 ARG A O 1
ATOM 1115 N N . VAL A 1 138 ? -1.693 -3.705 24.314 1.00 92.38 138 VAL A N 1
ATOM 1116 C CA . VAL A 1 138 ? -1.826 -2.663 25.347 1.00 92.38 138 VAL A CA 1
ATOM 1117 C C . VAL A 1 138 ? -2.480 -1.384 24.827 1.00 92.38 138 VAL A C 1
ATOM 1119 O O . VAL A 1 138 ? -2.832 -0.523 25.634 1.00 92.38 138 VAL A O 1
ATOM 1122 N N . LEU A 1 139 ? -2.707 -1.248 23.513 1.00 93.38 139 LEU A N 1
ATOM 1123 C CA . LEU A 1 139 ? -3.271 -0.032 22.918 1.00 93.38 139 LEU A CA 1
ATOM 1124 C C . LEU A 1 139 ? -4.638 0.322 23.511 1.00 93.38 139 LEU A C 1
ATOM 1126 O O . LEU A 1 139 ? -4.884 1.482 23.831 1.00 93.38 139 LEU A O 1
ATOM 1130 N N . LYS A 1 140 ? -5.505 -0.671 23.731 1.00 90.19 140 LYS A N 1
ATOM 1131 C CA . LYS A 1 140 ? -6.822 -0.452 24.345 1.00 90.19 140 LYS A CA 1
ATOM 1132 C C . LYS A 1 140 ? -6.709 0.128 25.758 1.00 90.19 140 LYS A C 1
ATOM 1134 O O . LYS A 1 140 ? -7.421 1.073 26.091 1.00 90.19 140 LYS A O 1
ATOM 1139 N N . ALA A 1 141 ? -5.780 -0.380 26.568 1.00 91.56 141 ALA A N 1
ATOM 1140 C CA . ALA A 1 141 ? -5.524 0.148 27.907 1.00 91.56 141 ALA A CA 1
ATOM 1141 C C . ALA A 1 141 ? -4.937 1.571 27.854 1.00 91.56 141 ALA A C 1
ATOM 1143 O O . ALA A 1 141 ? -5.349 2.443 28.621 1.00 91.56 141 ALA A O 1
ATOM 1144 N N . LEU A 1 142 ? -4.025 1.836 26.911 1.00 91.50 142 LEU A N 1
ATOM 1145 C CA . LEU A 1 142 ? -3.472 3.174 26.681 1.00 91.50 142 LEU A CA 1
ATOM 1146 C C . LEU A 1 142 ? -4.556 4.173 26.258 1.00 91.50 142 LEU A C 1
ATOM 1148 O O . LEU A 1 142 ? -4.582 5.292 26.772 1.00 91.50 142 LEU A O 1
ATOM 1152 N N . ALA A 1 143 ? -5.468 3.770 25.371 1.00 91.75 143 ALA A N 1
ATOM 1153 C CA . ALA A 1 143 ? -6.610 4.574 24.950 1.00 91.75 143 ALA A CA 1
ATOM 1154 C C . ALA A 1 143 ? -7.514 4.910 26.148 1.00 91.75 143 ALA A C 1
ATOM 1156 O O . ALA A 1 143 ? -7.774 6.086 26.417 1.00 91.75 143 ALA A O 1
ATOM 1157 N N . GLN A 1 144 ? -7.881 3.906 26.950 1.00 91.44 144 GLN A N 1
ATOM 1158 C CA . GLN A 1 144 ? -8.709 4.086 28.148 1.00 91.44 144 GLN A CA 1
ATOM 1159 C C . GLN A 1 144 ? -8.069 5.041 29.164 1.00 91.44 144 GLN A C 1
ATOM 1161 O O . GLN A 1 144 ? -8.723 5.965 29.645 1.00 91.44 144 GLN A O 1
ATOM 1166 N N . MET A 1 145 ? -6.766 4.903 29.433 1.00 90.50 145 MET A N 1
ATOM 1167 C CA . MET A 1 145 ? -6.017 5.825 30.302 1.00 90.50 145 MET A CA 1
ATOM 1168 C C . MET A 1 145 ? -6.026 7.280 29.809 1.00 90.50 145 MET A C 1
ATOM 1170 O O . MET A 1 145 ? -5.749 8.204 30.576 1.00 90.50 145 MET A O 1
ATOM 1174 N N . LYS A 1 146 ? -6.304 7.500 28.522 1.00 89.50 146 LYS A N 1
ATOM 1175 C CA . LYS A 1 146 ? -6.406 8.818 27.884 1.00 89.50 146 LYS A CA 1
ATOM 1176 C C . LYS A 1 146 ? -7.857 9.251 27.661 1.00 89.50 146 LYS A C 1
ATOM 1178 O O . LYS A 1 146 ? -8.097 10.251 26.979 1.00 89.50 146 LYS A O 1
ATOM 1183 N N . GLY A 1 147 ? -8.814 8.537 28.258 1.00 90.38 147 GLY A N 1
ATOM 1184 C CA . GLY A 1 147 ? -10.242 8.810 28.123 1.00 90.38 147 GLY A CA 1
ATOM 1185 C C . GLY A 1 147 ? -10.719 8.655 26.681 1.00 90.38 147 GLY A C 1
ATOM 1186 O O . GLY A 1 147 ? -11.456 9.512 26.191 1.00 90.38 147 GLY A O 1
ATOM 1187 N N . ILE A 1 148 ? -10.200 7.638 25.989 1.00 91.88 148 ILE A N 1
ATOM 1188 C CA . ILE A 1 148 ? -10.645 7.185 24.673 1.00 91.88 148 ILE A CA 1
ATOM 1189 C C . ILE A 1 148 ? -11.180 5.763 24.848 1.00 91.88 148 ILE A C 1
ATOM 1191 O O . ILE A 1 148 ? -10.440 4.856 25.230 1.00 91.88 148 ILE A O 1
ATOM 1195 N N . GLU A 1 149 ? -12.465 5.580 24.578 1.00 93.62 149 GLU A N 1
ATOM 1196 C CA . GLU A 1 149 ? -13.106 4.268 24.525 1.00 93.62 149 GLU A CA 1
ATOM 1197 C C . GLU A 1 149 ? -13.242 3.841 23.064 1.00 93.62 149 GLU A C 1
ATOM 1199 O O . GLU A 1 149 ? -13.473 4.678 22.197 1.00 93.62 149 GLU A O 1
ATOM 1204 N N . ILE A 1 150 ? -13.066 2.545 22.797 1.00 95.81 150 ILE A N 1
ATOM 1205 C CA . ILE A 1 150 ? -13.309 1.965 21.474 1.00 95.81 150 ILE A CA 1
ATOM 1206 C C . ILE A 1 150 ? -14.741 1.438 21.481 1.00 95.81 150 ILE A C 1
ATOM 1208 O O . ILE A 1 150 ? -15.025 0.451 22.162 1.00 95.81 150 ILE A O 1
ATOM 1212 N N . ASP A 1 151 ? -15.619 2.128 20.764 1.00 95.88 151 ASP A N 1
ATOM 1213 C CA . ASP A 1 151 ? -17.061 1.886 20.716 1.00 95.88 151 ASP A CA 1
ATOM 1214 C C . ASP A 1 151 ? -17.652 2.269 19.341 1.00 95.88 151 ASP A C 1
ATOM 1216 O O . ASP A 1 151 ? -16.932 2.503 18.367 1.00 95.88 151 ASP A O 1
ATOM 1220 N N . GLU A 1 152 ? -18.978 2.374 19.250 1.00 96.38 152 GLU A N 1
ATOM 1221 C CA . GLU A 1 152 ? -19.701 2.766 18.033 1.00 96.38 152 GLU A CA 1
ATOM 1222 C C . GLU A 1 152 ? -19.354 4.157 17.470 1.00 96.38 152 GLU A C 1
ATOM 1224 O O . GLU A 1 152 ? -19.627 4.409 16.296 1.00 96.38 152 GLU A O 1
ATOM 1229 N N . ARG A 1 153 ? -18.706 5.025 18.258 1.00 97.00 153 ARG A N 1
ATOM 1230 C CA . ARG A 1 153 ? -18.231 6.366 17.863 1.00 97.00 153 ARG A CA 1
ATOM 1231 C C . ARG A 1 153 ? -16.788 6.356 17.367 1.00 97.00 153 ARG A C 1
ATOM 1233 O O . ARG A 1 153 ? -16.210 7.408 17.088 1.00 97.00 153 ARG A O 1
ATOM 1240 N N . SER A 1 154 ? -16.181 5.176 17.292 1.00 97.62 154 SER A N 1
ATOM 1241 C CA . SER A 1 154 ? -14.798 4.995 16.875 1.00 97.62 154 SER A CA 1
ATOM 1242 C C . SER A 1 154 ? -14.708 4.489 15.438 1.00 97.62 154 SER A C 1
ATOM 1244 O O . SER A 1 154 ? -15.469 3.607 15.026 1.00 97.62 154 SER A O 1
ATOM 1246 N N . ALA A 1 155 ? -13.727 5.002 14.696 1.00 98.44 155 ALA A N 1
ATOM 1247 C CA . ALA A 1 155 ? -13.275 4.410 13.444 1.00 98.44 155 ALA A CA 1
ATOM 1248 C C . ALA A 1 155 ? -11.818 3.944 13.568 1.00 98.44 155 ALA A C 1
ATOM 1250 O O . ALA A 1 155 ? -10.939 4.689 14.002 1.00 98.44 155 ALA A O 1
ATOM 1251 N N . ILE A 1 156 ? -11.581 2.691 13.194 1.00 98.62 156 ILE A N 1
ATOM 1252 C CA . ILE A 1 156 ? -10.287 2.025 13.177 1.00 98.62 156 ILE A CA 1
ATOM 1253 C C . ILE A 1 156 ? -9.783 2.011 11.740 1.00 98.62 156 ILE A C 1
ATOM 1255 O O . ILE A 1 156 ? -10.451 1.492 10.846 1.00 98.62 156 ILE A O 1
ATOM 1259 N N . LEU A 1 157 ? -8.600 2.566 11.535 1.00 98.81 157 LEU A N 1
ATOM 1260 C CA . LEU A 1 157 ? -7.898 2.595 10.264 1.00 98.81 157 LEU A CA 1
ATOM 1261 C C . LEU A 1 157 ? -6.652 1.730 10.382 1.00 98.81 157 LEU A C 1
ATOM 1263 O O . LEU A 1 157 ? -5.818 1.944 11.260 1.00 98.81 157 LEU A O 1
ATOM 1267 N N . ILE A 1 158 ? -6.545 0.738 9.514 1.00 98.88 158 ILE A N 1
ATOM 1268 C CA . ILE A 1 158 ? -5.463 -0.237 9.526 1.00 98.88 158 ILE A CA 1
ATOM 1269 C C . ILE A 1 158 ? -4.745 -0.128 8.196 1.00 98.88 158 ILE A C 1
ATOM 1271 O O . ILE A 1 158 ? -5.335 -0.372 7.146 1.00 98.88 158 ILE A O 1
ATOM 1275 N N . ASP A 1 159 ? -3.474 0.243 8.226 1.00 98.62 159 ASP A N 1
ATOM 1276 C CA . ASP A 1 159 ? -2.640 0.094 7.047 1.00 98.62 159 ASP A CA 1
ATOM 1277 C C . ASP A 1 159 ? -2.555 -1.395 6.649 1.00 98.62 159 ASP A C 1
ATOM 1279 O O . ASP A 1 159 ? -2.525 -2.294 7.495 1.00 98.62 159 ASP A O 1
ATOM 1283 N N . VAL A 1 160 ? -2.604 -1.681 5.351 1.00 98.31 160 VAL A N 1
ATOM 1284 C CA . VAL A 1 160 ? -2.654 -3.063 4.860 1.00 98.31 160 VAL A CA 1
ATOM 1285 C C . VAL A 1 160 ? -1.251 -3.604 4.612 1.00 98.31 160 VAL A C 1
ATOM 1287 O O . VAL A 1 160 ? -0.867 -4.620 5.193 1.00 98.31 160 VAL A O 1
ATOM 1290 N N . ASP A 1 161 ? -0.491 -2.947 3.740 1.00 96.19 161 ASP A N 1
ATOM 1291 C CA . ASP A 1 161 ? 0.802 -3.431 3.266 1.00 96.19 161 ASP A CA 1
ATOM 1292 C C . ASP A 1 161 ? 1.897 -3.157 4.297 1.00 96.19 161 ASP A C 1
ATOM 1294 O O . ASP A 1 161 ? 2.216 -2.011 4.568 1.00 96.19 161 ASP A O 1
ATOM 1298 N N . LYS A 1 162 ? 2.555 -4.207 4.792 1.00 97.56 162 LYS A N 1
ATOM 1299 C CA . LYS A 1 162 ? 3.556 -4.152 5.872 1.00 97.56 162 LYS A CA 1
ATOM 1300 C C . LYS A 1 162 ? 2.996 -3.903 7.275 1.00 97.56 162 LYS A C 1
ATOM 1302 O O . LYS A 1 162 ? 3.766 -3.771 8.224 1.00 97.56 162 LYS A O 1
ATOM 1307 N N . THR A 1 163 ? 1.676 -3.957 7.430 1.00 98.62 163 THR A N 1
ATOM 1308 C CA . THR A 1 163 ? 0.990 -3.827 8.722 1.00 98.62 163 THR A CA 1
ATOM 1309 C C . THR A 1 163 ? 0.056 -5.017 8.948 1.00 98.62 163 THR A C 1
ATOM 1311 O O . THR A 1 163 ? 0.408 -5.931 9.697 1.00 98.62 163 THR A O 1
ATOM 1314 N N . ALA A 1 164 ? -1.105 -5.067 8.282 1.00 98.62 164 ALA A N 1
ATOM 1315 C CA . ALA A 1 164 ? -2.017 -6.212 8.369 1.00 98.62 164 ALA A CA 1
ATOM 1316 C C . ALA A 1 164 ? -1.485 -7.443 7.615 1.00 98.62 164 ALA A C 1
ATOM 1318 O O . ALA A 1 164 ? -1.622 -8.566 8.101 1.00 98.62 164 ALA A O 1
ATOM 1319 N N . LEU A 1 165 ? -0.857 -7.223 6.454 1.00 98.19 165 LEU A N 1
ATOM 1320 C CA . LEU A 1 165 ? -0.124 -8.227 5.684 1.00 98.19 165 LEU A CA 1
ATOM 1321 C C . LEU A 1 165 ? 1.372 -7.946 5.744 1.00 98.19 165 LEU A C 1
ATOM 1323 O O . LEU A 1 165 ? 1.819 -6.849 5.417 1.00 98.19 165 LEU A O 1
ATOM 1327 N N . GLY A 1 166 ? 2.147 -8.964 6.102 1.00 97.75 166 GLY A N 1
ATOM 1328 C CA . GLY A 1 166 ? 3.601 -8.923 6.093 1.00 97.75 166 GLY A CA 1
ATOM 1329 C C . GLY A 1 166 ? 4.205 -7.875 7.015 1.00 97.75 166 GLY A C 1
ATOM 1330 O O . GLY A 1 166 ? 4.983 -7.050 6.553 1.00 97.75 166 GLY A O 1
ATOM 1331 N N . ALA A 1 167 ? 3.857 -7.922 8.304 1.00 97.94 167 ALA A N 1
ATOM 1332 C CA . ALA A 1 167 ? 4.304 -6.997 9.350 1.00 97.94 167 ALA A CA 1
ATOM 1333 C C . ALA A 1 167 ? 5.755 -6.496 9.190 1.00 97.94 167 ALA A C 1
ATOM 1335 O O . ALA A 1 167 ? 6.704 -7.282 9.084 1.00 97.94 167 ALA A O 1
ATOM 1336 N N . ARG A 1 168 ? 5.935 -5.175 9.243 1.00 98.12 168 ARG A N 1
ATOM 1337 C CA . ARG A 1 168 ? 7.230 -4.496 9.159 1.00 98.12 168 ARG A CA 1
ATOM 1338 C C . ARG A 1 168 ? 8.204 -5.000 10.210 1.00 98.12 168 ARG A C 1
ATOM 1340 O O . ARG A 1 168 ? 7.866 -5.050 11.392 1.00 98.12 168 ARG A O 1
ATOM 1347 N N . GLY A 1 169 ? 9.408 -5.360 9.765 1.00 96.81 169 GLY A N 1
ATOM 1348 C CA . GLY A 1 169 ? 10.472 -5.906 10.609 1.00 96.81 169 GLY A CA 1
ATOM 1349 C C . GLY A 1 169 ? 10.347 -7.407 10.886 1.00 96.81 169 GLY A C 1
ATOM 1350 O O . GLY A 1 169 ? 11.329 -8.029 11.282 1.00 96.81 169 GLY A O 1
ATOM 1351 N N . ARG A 1 170 ? 9.175 -8.002 10.618 1.00 96.38 170 ARG A N 1
ATOM 1352 C CA . ARG A 1 170 ? 8.878 -9.424 10.846 1.00 96.38 170 ARG A CA 1
ATOM 1353 C C . ARG A 1 170 ? 8.789 -10.224 9.543 1.00 96.38 170 ARG A C 1
ATOM 1355 O O . ARG A 1 170 ? 9.387 -11.288 9.436 1.00 96.38 170 ARG A O 1
ATOM 1362 N N . ASN A 1 171 ? 8.037 -9.723 8.560 1.00 97.31 171 ASN A N 1
ATOM 1363 C CA . ASN A 1 171 ? 7.700 -10.434 7.319 1.00 97.31 171 ASN A CA 1
ATOM 1364 C C . ASN A 1 171 ? 7.663 -9.533 6.064 1.00 97.31 171 ASN A C 1
ATOM 1366 O O . ASN A 1 171 ? 7.436 -10.005 4.952 1.00 97.31 171 ASN A O 1
ATOM 1370 N N . ASP A 1 172 ? 7.943 -8.235 6.189 1.00 96.94 172 ASP A N 1
ATOM 1371 C CA . ASP A 1 172 ? 7.789 -7.291 5.075 1.00 96.94 172 ASP A CA 1
ATOM 1372 C C . ASP A 1 172 ? 8.778 -7.493 3.919 1.00 96.94 172 ASP A C 1
ATOM 1374 O O . ASP A 1 172 ? 8.518 -7.070 2.789 1.00 96.94 172 ASP A O 1
ATOM 1378 N N . THR A 1 173 ? 9.899 -8.170 4.171 1.00 96.81 173 THR A N 1
ATOM 1379 C CA . THR A 1 173 ? 10.895 -8.464 3.131 1.00 96.81 173 THR A CA 1
ATOM 1380 C C . THR A 1 173 ? 10.334 -9.339 2.008 1.00 96.81 173 THR A C 1
ATOM 1382 O O . THR A 1 173 ? 10.736 -9.173 0.855 1.00 96.81 173 THR A O 1
ATOM 1385 N N . VAL A 1 174 ? 9.363 -10.216 2.299 1.00 97.44 174 VAL A N 1
ATOM 1386 C CA . VAL A 1 174 ? 8.710 -11.055 1.283 1.00 97.44 174 VAL A CA 1
ATOM 1387 C C . VAL A 1 174 ? 7.906 -10.189 0.314 1.00 97.44 174 VAL A C 1
ATOM 1389 O O . VAL A 1 174 ? 8.002 -10.381 -0.897 1.00 97.44 174 VAL A O 1
ATOM 1392 N N . ILE A 1 175 ? 7.202 -9.168 0.816 1.00 96.31 175 ILE A N 1
ATOM 1393 C CA . ILE A 1 175 ? 6.455 -8.206 -0.011 1.00 96.31 175 ILE A CA 1
ATOM 1394 C C . ILE A 1 175 ? 7.398 -7.482 -0.984 1.00 96.31 175 ILE A C 1
ATOM 1396 O O . ILE A 1 175 ? 7.107 -7.383 -2.182 1.00 96.31 175 ILE A O 1
ATOM 1400 N N . ASP A 1 176 ? 8.546 -7.007 -0.496 1.00 94.88 176 ASP A N 1
ATOM 1401 C CA . ASP A 1 176 ? 9.532 -6.319 -1.336 1.00 94.88 176 ASP A CA 1
ATOM 1402 C C . ASP A 1 176 ? 10.139 -7.264 -2.388 1.00 94.88 176 ASP A C 1
ATOM 1404 O O . ASP A 1 176 ? 10.245 -6.907 -3.567 1.00 94.88 176 ASP A O 1
ATOM 1408 N N . ASN A 1 177 ? 10.482 -8.493 -1.992 1.00 96.12 177 ASN A N 1
ATOM 1409 C CA . ASN A 1 177 ? 11.042 -9.509 -2.884 1.00 96.12 177 ASN A CA 1
ATOM 1410 C C . ASN A 1 177 ? 10.056 -9.915 -3.983 1.00 96.12 177 ASN A C 1
ATOM 1412 O O . ASN A 1 177 ? 10.442 -9.999 -5.150 1.00 96.12 177 ASN A O 1
ATOM 1416 N N . VAL A 1 178 ? 8.780 -10.098 -3.640 1.00 95.75 178 VAL A N 1
ATOM 1417 C CA . VAL A 1 178 ? 7.693 -10.392 -4.583 1.00 95.75 178 VAL A CA 1
ATOM 1418 C C . VAL A 1 178 ? 7.582 -9.308 -5.651 1.00 95.75 178 VAL A C 1
ATOM 1420 O O . VAL A 1 178 ? 7.501 -9.617 -6.846 1.00 95.75 178 VAL A O 1
ATOM 1423 N N . ARG A 1 179 ? 7.629 -8.034 -5.241 1.00 95.81 179 ARG A N 1
ATOM 1424 C CA . ARG A 1 179 ? 7.568 -6.895 -6.165 1.00 95.81 179 ARG A CA 1
ATOM 1425 C C . ARG A 1 179 ? 8.778 -6.864 -7.099 1.00 95.81 179 ARG A C 1
ATOM 1427 O O . ARG A 1 179 ? 8.617 -6.689 -8.307 1.00 95.81 179 ARG A O 1
ATOM 1434 N N . ILE A 1 180 ? 9.982 -7.082 -6.569 1.00 96.44 180 ILE A N 1
ATOM 1435 C CA . ILE A 1 180 ? 11.212 -7.145 -7.374 1.00 96.44 180 ILE A CA 1
ATOM 1436 C C . ILE A 1 180 ? 11.159 -8.325 -8.355 1.00 96.44 180 ILE A C 1
ATOM 1438 O O . ILE A 1 180 ? 11.483 -8.157 -9.531 1.00 96.44 180 ILE A O 1
ATOM 1442 N N . ALA A 1 181 ? 10.709 -9.499 -7.912 1.00 96.81 181 ALA A N 1
ATOM 1443 C CA . ALA A 1 181 ? 10.560 -10.679 -8.759 1.00 96.81 181 ALA A CA 1
ATOM 1444 C C . ALA A 1 181 ? 9.535 -10.450 -9.882 1.00 96.81 181 ALA A C 1
ATOM 1446 O O . ALA A 1 181 ? 9.744 -10.886 -11.015 1.00 96.81 181 ALA A O 1
ATOM 1447 N N . ALA A 1 182 ? 8.450 -9.721 -9.602 1.00 97.31 182 ALA A N 1
ATOM 1448 C CA . ALA A 1 182 ? 7.459 -9.350 -10.609 1.00 97.31 182 ALA A CA 1
ATOM 1449 C C . ALA A 1 182 ? 8.044 -8.408 -11.667 1.00 97.31 182 ALA A C 1
ATOM 1451 O O . ALA A 1 182 ? 7.829 -8.613 -12.865 1.00 97.31 182 ALA A O 1
ATOM 1452 N N . ALA A 1 183 ? 8.846 -7.427 -11.247 1.00 97.69 183 ALA A N 1
ATOM 1453 C CA . ALA A 1 183 ? 9.571 -6.556 -12.165 1.00 97.69 183 ALA A CA 1
ATOM 1454 C C . ALA A 1 183 ? 10.562 -7.353 -13.033 1.00 97.69 183 ALA A C 1
ATOM 1456 O O . ALA A 1 183 ? 10.570 -7.198 -14.253 1.00 97.69 183 ALA A O 1
ATOM 1457 N N . GLN A 1 184 ? 11.343 -8.262 -12.436 1.00 97.25 184 GLN A N 1
ATOM 1458 C CA . GLN A 1 184 ? 12.269 -9.131 -13.172 1.00 97.25 184 GLN A CA 1
ATOM 1459 C C . GLN A 1 184 ? 11.556 -9.987 -14.213 1.00 97.25 184 GLN A C 1
ATOM 1461 O O . GLN A 1 184 ? 11.989 -10.024 -15.362 1.00 97.25 184 GLN A O 1
ATOM 1466 N N . ARG A 1 185 ? 10.459 -10.645 -13.826 1.00 95.94 185 ARG A N 1
ATOM 1467 C CA . ARG A 1 185 ? 9.653 -11.464 -14.735 1.00 95.94 185 ARG A CA 1
ATOM 1468 C C . ARG A 1 185 ? 9.121 -10.631 -15.898 1.00 95.94 185 ARG A C 1
ATOM 1470 O O . ARG A 1 185 ? 9.327 -11.001 -17.045 1.00 95.94 185 ARG A O 1
ATOM 1477 N N . THR A 1 186 ? 8.537 -9.472 -15.598 1.00 97.50 186 THR A N 1
ATOM 1478 C CA . THR A 1 186 ? 7.988 -8.563 -16.615 1.00 97.50 186 THR A CA 1
ATOM 1479 C C . THR A 1 186 ? 9.056 -8.145 -17.624 1.00 97.50 186 THR A C 1
ATOM 1481 O O . THR A 1 186 ? 8.844 -8.229 -18.829 1.00 97.50 186 THR A O 1
ATOM 1484 N N . LEU A 1 187 ? 10.235 -7.730 -17.154 1.00 97.81 187 LEU A N 1
ATOM 1485 C CA . LEU A 1 187 ? 11.308 -7.300 -18.052 1.00 97.81 187 LEU A CA 1
ATOM 1486 C C . LEU A 1 187 ? 11.959 -8.464 -18.804 1.00 97.81 187 LEU A C 1
ATOM 1488 O O . LEU A 1 187 ? 12.382 -8.277 -19.941 1.00 97.81 187 LEU A O 1
ATOM 1492 N N . ASN A 1 188 ? 12.019 -9.656 -18.212 1.00 96.75 188 ASN A N 1
ATOM 1493 C CA . ASN A 1 188 ? 12.444 -10.865 -18.910 1.00 96.75 188 ASN A CA 1
ATOM 1494 C C . ASN A 1 188 ? 11.487 -11.223 -20.054 1.00 96.75 188 ASN A C 1
ATOM 1496 O O . ASN A 1 188 ? 11.937 -11.571 -21.142 1.00 96.75 188 ASN A O 1
ATOM 1500 N N . ASP A 1 189 ? 10.182 -11.082 -19.833 1.00 95.75 189 ASP A N 1
ATOM 1501 C CA . ASP A 1 189 ? 9.164 -11.360 -20.846 1.00 95.75 189 ASP A CA 1
ATOM 1502 C C . ASP A 1 189 ? 9.175 -10.319 -21.979 1.00 95.75 189 ASP A C 1
ATOM 1504 O O . ASP A 1 189 ? 8.827 -10.652 -23.104 1.00 95.75 189 ASP A O 1
ATOM 1508 N N . ILE A 1 190 ? 9.615 -9.082 -21.718 1.00 96.56 190 ILE A N 1
ATOM 1509 C CA . ILE A 1 190 ? 9.727 -8.022 -22.739 1.00 96.56 190 ILE A CA 1
ATOM 1510 C C . ILE A 1 190 ? 11.057 -8.092 -23.503 1.00 96.56 190 ILE A C 1
ATOM 1512 O O . ILE A 1 190 ? 11.096 -7.858 -24.708 1.00 96.56 190 ILE A O 1
ATOM 1516 N N . LEU A 1 191 ? 12.168 -8.345 -22.805 1.00 95.44 191 LEU A N 1
ATOM 1517 C CA . LEU A 1 191 ? 13.524 -8.269 -23.372 1.00 95.44 191 LEU A CA 1
ATOM 1518 C C . LEU A 1 191 ? 14.078 -9.636 -23.802 1.00 95.44 191 LEU A C 1
ATOM 1520 O O . LEU A 1 191 ? 15.114 -9.699 -24.471 1.00 95.44 191 LEU A O 1
ATOM 1524 N N . HIS A 1 192 ? 13.410 -10.726 -23.419 1.00 90.69 192 HIS A N 1
ATOM 1525 C CA . HIS A 1 192 ? 13.765 -12.107 -23.736 1.00 90.69 192 HIS A CA 1
ATOM 1526 C C . HIS A 1 192 ? 15.261 -12.395 -23.514 1.00 90.69 192 HIS A C 1
ATOM 1528 O O . HIS A 1 192 ? 15.810 -12.100 -22.455 1.00 90.69 192 HIS A O 1
ATOM 1534 N N . GLY A 1 193 ? 15.957 -12.947 -24.515 1.00 84.81 193 GLY A N 1
ATOM 1535 C CA . GLY A 1 193 ? 17.369 -13.335 -24.418 1.00 84.81 193 GLY A CA 1
ATOM 1536 C C . GLY A 1 193 ? 18.355 -12.189 -24.154 1.00 84.81 193 GLY A C 1
ATOM 1537 O O . GLY A 1 193 ? 19.527 -12.459 -23.911 1.00 84.81 193 GLY A O 1
ATOM 1538 N N . SER A 1 194 ? 17.915 -10.925 -24.194 1.00 89.44 194 SER A N 1
ATOM 1539 C CA . SER A 1 194 ? 18.729 -9.764 -23.798 1.00 89.44 194 SER A CA 1
ATOM 1540 C C . SER A 1 194 ? 18.573 -9.380 -22.323 1.00 89.44 194 SER A C 1
ATOM 1542 O O . SER A 1 194 ? 19.285 -8.500 -21.838 1.00 89.44 194 SER A O 1
ATOM 1544 N N . PHE A 1 195 ? 17.666 -10.026 -21.586 1.00 95.94 195 PHE A N 1
ATOM 1545 C CA . PHE A 1 195 ? 17.499 -9.786 -20.160 1.00 95.94 195 PHE A CA 1
ATOM 1546 C C . PHE A 1 195 ? 18.648 -10.392 -19.344 1.00 95.94 195 PHE A C 1
ATOM 1548 O O . PHE A 1 195 ? 19.027 -11.550 -19.509 1.00 95.94 195 PHE A O 1
ATOM 1555 N N . SER A 1 196 ? 19.175 -9.611 -18.400 1.00 96.19 196 SER A N 1
ATOM 1556 C CA . SER A 1 196 ? 20.165 -10.062 -17.422 1.00 96.19 196 SER A CA 1
ATOM 1557 C C . SER A 1 196 ? 19.672 -9.752 -16.006 1.00 96.19 196 SER A C 1
ATOM 1559 O O . SER A 1 196 ? 19.610 -8.575 -15.634 1.00 96.19 196 SER A O 1
ATOM 1561 N N . PRO A 1 197 ? 19.377 -10.773 -15.174 1.00 95.44 197 PRO A N 1
ATOM 1562 C CA . PRO A 1 197 ? 18.928 -10.564 -13.797 1.00 95.44 197 PRO A CA 1
ATOM 1563 C C . PRO A 1 197 ? 19.923 -9.755 -12.957 1.00 95.44 197 PRO A C 1
ATOM 1565 O O . PRO A 1 197 ? 19.523 -8.889 -12.179 1.00 95.44 197 PRO A O 1
ATOM 1568 N N . LYS A 1 198 ? 21.228 -10.004 -13.144 1.00 96.44 198 LYS A N 1
ATOM 1569 C CA . LYS A 1 198 ? 22.304 -9.285 -12.442 1.00 96.44 198 LYS A CA 1
ATOM 1570 C C . LYS A 1 198 ? 22.352 -7.814 -12.845 1.00 96.44 198 LYS A C 1
ATOM 1572 O O . LYS A 1 198 ? 22.539 -6.947 -11.993 1.00 96.44 198 LYS A O 1
ATOM 1577 N N . GLU A 1 199 ? 22.186 -7.529 -14.136 1.00 96.69 199 GLU A N 1
ATOM 1578 C CA . GLU A 1 199 ? 22.159 -6.149 -14.615 1.00 96.69 199 GLU A CA 1
ATOM 1579 C C . GLU A 1 199 ? 20.918 -5.409 -14.109 1.00 96.69 199 GLU A C 1
ATOM 1581 O O . GLU A 1 199 ? 21.053 -4.294 -13.602 1.00 96.69 199 GLU A O 1
ATOM 1586 N N . PHE A 1 200 ? 19.743 -6.044 -14.167 1.00 97.62 200 PHE A N 1
ATOM 1587 C CA . PHE A 1 200 ? 18.513 -5.483 -13.617 1.00 97.62 200 PHE A CA 1
ATOM 1588 C C . PHE A 1 200 ? 18.672 -5.117 -12.139 1.00 97.62 200 PHE A C 1
ATOM 1590 O O . PHE A 1 200 ? 18.417 -3.977 -11.766 1.00 97.62 200 PHE A O 1
ATOM 1597 N N . GLN A 1 201 ? 19.147 -6.046 -11.301 1.00 96.12 201 GLN A N 1
ATOM 1598 C CA . GLN A 1 201 ? 19.311 -5.798 -9.864 1.00 96.12 201 GLN A CA 1
ATOM 1599 C C . GLN A 1 201 ? 20.235 -4.609 -9.585 1.00 96.12 201 GLN A C 1
ATOM 1601 O O . GLN A 1 201 ? 19.962 -3.811 -8.687 1.00 96.12 201 GLN A O 1
ATOM 1606 N N . ARG A 1 202 ? 21.313 -4.463 -10.365 1.00 96.62 202 ARG A N 1
ATOM 1607 C CA . ARG A 1 202 ? 22.225 -3.319 -10.264 1.00 96.62 202 ARG A CA 1
ATOM 1608 C C . ARG A 1 202 ? 21.514 -2.005 -10.601 1.00 96.62 202 ARG A C 1
ATOM 1610 O O . ARG A 1 202 ? 21.638 -1.052 -9.838 1.00 96.62 202 ARG A O 1
ATOM 1617 N N . ILE A 1 203 ? 20.785 -1.958 -11.718 1.00 97.38 203 ILE A N 1
ATOM 1618 C CA . ILE A 1 203 ? 20.054 -0.762 -12.168 1.00 97.38 203 ILE A CA 1
ATOM 1619 C C . ILE A 1 203 ? 18.959 -0.397 -11.163 1.00 97.38 203 ILE A C 1
ATOM 1621 O O . ILE A 1 203 ? 18.921 0.732 -10.680 1.00 97.38 203 ILE A O 1
ATOM 1625 N N . TYR A 1 204 ? 18.120 -1.365 -10.796 1.00 96.94 204 TYR A N 1
ATOM 1626 C CA . TYR A 1 204 ? 17.006 -1.173 -9.875 1.00 96.94 204 TYR A CA 1
ATOM 1627 C C . TYR A 1 204 ? 17.484 -0.659 -8.516 1.00 96.94 204 TYR A C 1
ATOM 1629 O O . TYR A 1 204 ? 16.962 0.329 -8.013 1.00 96.94 204 TYR A O 1
ATOM 1637 N N . ARG A 1 205 ? 18.534 -1.264 -7.939 1.00 95.44 205 ARG A N 1
ATOM 1638 C CA . ARG A 1 205 ? 19.084 -0.832 -6.643 1.00 95.44 205 ARG A CA 1
ATOM 1639 C C . ARG A 1 205 ? 19.568 0.617 -6.661 1.00 95.44 205 ARG A C 1
ATOM 1641 O O . ARG A 1 205 ? 19.438 1.302 -5.654 1.00 95.44 205 ARG A O 1
ATOM 1648 N N . VAL A 1 206 ? 20.155 1.065 -7.770 1.00 95.38 206 VAL A N 1
ATOM 1649 C CA . VAL A 1 206 ? 20.594 2.457 -7.927 1.00 95.38 206 VAL A CA 1
ATOM 1650 C C . VAL A 1 206 ? 19.391 3.388 -8.030 1.00 95.38 206 VAL A C 1
ATOM 1652 O O . VAL A 1 206 ? 19.326 4.377 -7.309 1.00 95.38 206 VAL A O 1
ATOM 1655 N N . LEU A 1 207 ? 18.448 3.071 -8.917 1.00 95.12 207 LEU A N 1
ATOM 1656 C CA . LEU A 1 207 ? 17.319 3.946 -9.226 1.00 95.12 207 LEU A CA 1
ATOM 1657 C C . LEU A 1 207 ? 16.241 3.963 -8.127 1.00 95.12 207 LEU A C 1
ATOM 1659 O O . LEU A 1 207 ? 15.455 4.901 -8.074 1.00 95.12 207 LEU A O 1
ATOM 1663 N N . ASN A 1 208 ? 16.217 2.975 -7.228 1.00 94.38 208 ASN A N 1
ATOM 1664 C CA . ASN A 1 208 ? 15.307 2.912 -6.075 1.00 94.38 208 ASN A CA 1
ATOM 1665 C C . ASN A 1 208 ? 15.829 3.673 -4.836 1.00 94.38 208 ASN A C 1
ATOM 1667 O O . ASN A 1 208 ? 15.423 3.388 -3.712 1.00 94.38 208 ASN A O 1
ATOM 1671 N N . GLN A 1 209 ? 16.796 4.578 -5.003 1.00 93.62 209 GLN A N 1
ATOM 1672 C CA . GLN A 1 209 ? 17.316 5.399 -3.908 1.00 93.62 209 GLN A CA 1
ATOM 1673 C C . GLN A 1 209 ? 16.558 6.731 -3.801 1.00 93.62 209 GLN A C 1
ATOM 1675 O O . GLN A 1 209 ? 16.156 7.269 -4.836 1.00 93.62 209 GLN A O 1
ATOM 1680 N N . PRO A 1 210 ? 16.477 7.345 -2.598 1.00 91.25 210 PRO A N 1
ATOM 1681 C CA . PRO A 1 210 ? 15.810 8.636 -2.384 1.00 91.25 210 PRO A CA 1
ATOM 1682 C C . PRO A 1 210 ? 16.238 9.751 -3.343 1.00 91.25 210 PRO A C 1
ATOM 1684 O O . PRO A 1 210 ? 15.426 10.597 -3.706 1.00 91.25 210 PRO A O 1
ATOM 1687 N N . LEU A 1 211 ? 17.494 9.719 -3.804 1.00 91.62 211 LEU A N 1
ATOM 1688 C CA . LEU A 1 211 ? 18.032 10.639 -4.809 1.00 91.62 211 LEU A CA 1
ATOM 1689 C C . LEU A 1 211 ? 17.166 10.714 -6.080 1.00 91.62 211 LEU A C 1
ATOM 1691 O O . LEU A 1 211 ? 17.052 11.776 -6.683 1.00 91.62 211 LEU A O 1
ATOM 1695 N N . PHE A 1 212 ? 16.548 9.601 -6.478 1.00 92.50 212 PHE A N 1
ATOM 1696 C CA . PHE A 1 212 ? 15.725 9.511 -7.681 1.00 92.50 212 PHE A CA 1
ATOM 1697 C C . PHE A 1 212 ? 14.233 9.741 -7.418 1.00 92.50 212 PHE A C 1
ATOM 1699 O O . PHE A 1 212 ? 13.482 9.857 -8.380 1.00 92.50 212 PHE A O 1
ATOM 1706 N N . HIS A 1 213 ? 13.778 9.853 -6.164 1.00 88.81 213 HIS A N 1
ATOM 1707 C CA . HIS A 1 213 ? 12.349 10.007 -5.853 1.00 88.81 213 HIS A CA 1
ATOM 1708 C C . HIS A 1 213 ? 11.698 11.251 -6.484 1.00 88.81 213 HIS A C 1
ATOM 1710 O O . HIS A 1 213 ? 10.566 11.119 -6.947 1.00 88.81 213 HIS A O 1
ATOM 1716 N N . PRO A 1 214 ? 12.359 12.426 -6.588 1.00 86.31 214 PRO A N 1
ATOM 1717 C CA . PRO A 1 214 ? 11.792 13.564 -7.320 1.00 86.31 214 PRO A CA 1
ATOM 1718 C C . PRO A 1 214 ? 11.519 13.241 -8.794 1.00 86.31 214 PRO A C 1
ATOM 1720 O O . PRO A 1 214 ? 10.522 13.679 -9.356 1.00 86.31 214 PRO A O 1
ATOM 1723 N N . PHE A 1 215 ? 12.378 12.419 -9.398 1.00 88.50 215 PHE A N 1
ATOM 1724 C CA . PHE A 1 215 ? 12.289 12.022 -10.797 1.00 88.50 215 PHE A CA 1
ATOM 1725 C C . PHE A 1 215 ? 11.274 10.891 -11.029 1.00 88.50 215 PHE A C 1
ATOM 1727 O O . PHE A 1 215 ? 10.507 10.928 -11.989 1.00 88.50 215 PHE A O 1
ATOM 1734 N N . THR A 1 216 ? 11.243 9.891 -10.144 1.00 89.94 216 THR A N 1
ATOM 1735 C CA . THR A 1 216 ? 10.340 8.733 -10.236 1.00 89.94 216 THR A CA 1
ATOM 1736 C C . THR A 1 216 ? 8.992 8.964 -9.559 1.00 89.94 216 THR A C 1
ATOM 1738 O O . THR A 1 216 ? 8.136 8.089 -9.627 1.00 89.94 216 THR A O 1
ATOM 1741 N N . ALA A 1 217 ? 8.788 10.104 -8.892 1.00 87.38 217 ALA A N 1
ATOM 1742 C CA . ALA A 1 217 ? 7.615 10.408 -8.067 1.00 87.38 217 ALA A CA 1
ATOM 1743 C C . ALA A 1 217 ? 7.293 9.322 -7.016 1.00 87.38 217 ALA A C 1
ATOM 1745 O O . ALA A 1 217 ? 6.117 9.100 -6.693 1.00 87.38 217 ALA A O 1
ATOM 1746 N N . ASP A 1 218 ? 8.336 8.623 -6.546 1.00 87.94 218 ASP A N 1
ATOM 1747 C CA . ASP A 1 218 ? 8.249 7.420 -5.704 1.00 87.94 218 ASP A CA 1
ATOM 1748 C C . ASP A 1 218 ? 7.255 6.379 -6.268 1.00 87.94 218 ASP A C 1
ATOM 1750 O O . ASP A 1 218 ? 6.426 5.784 -5.577 1.00 87.94 218 ASP A O 1
ATOM 1754 N N . ASN A 1 219 ? 7.275 6.222 -7.595 1.00 91.31 219 ASN A N 1
ATOM 1755 C CA . ASN A 1 219 ? 6.375 5.358 -8.339 1.00 91.31 219 ASN A CA 1
ATOM 1756 C C . ASN A 1 219 ? 7.128 4.164 -8.931 1.00 91.31 219 ASN A C 1
ATOM 1758 O O . ASN A 1 219 ? 8.007 4.296 -9.785 1.00 91.31 219 ASN A O 1
ATOM 1762 N N . GLN A 1 220 ? 6.731 2.972 -8.497 1.00 93.69 220 GLN A N 1
ATOM 1763 C CA . GLN A 1 220 ? 7.346 1.718 -8.908 1.00 93.69 220 GLN A CA 1
ATOM 1764 C C . GLN A 1 220 ? 7.120 1.410 -10.399 1.00 93.69 220 GLN A C 1
ATOM 1766 O O . GLN A 1 220 ? 7.993 0.819 -11.027 1.00 93.69 220 GLN A O 1
ATOM 1771 N N . ASP A 1 221 ? 6.016 1.855 -11.009 1.00 96.00 221 ASP A N 1
ATOM 1772 C CA . ASP A 1 221 ? 5.807 1.722 -12.461 1.00 96.00 221 ASP A CA 1
ATOM 1773 C C . ASP A 1 221 ? 6.857 2.511 -13.235 1.00 96.00 221 ASP A C 1
ATOM 1775 O O . ASP A 1 221 ? 7.460 1.996 -14.178 1.00 96.00 221 ASP A O 1
ATOM 1779 N N . PHE A 1 222 ? 7.106 3.750 -12.802 1.00 95.88 222 PHE A N 1
ATOM 1780 C CA . PHE A 1 222 ? 8.082 4.633 -13.430 1.00 95.88 222 PHE A CA 1
ATOM 1781 C C . PHE A 1 222 ? 9.482 4.044 -13.276 1.00 95.88 222 PHE A C 1
ATOM 1783 O O . PHE A 1 222 ? 10.218 3.945 -14.255 1.00 95.88 222 PHE A O 1
ATOM 1790 N N . LEU A 1 223 ? 9.824 3.568 -12.076 1.00 96.50 223 LEU A N 1
ATOM 1791 C CA . LEU A 1 223 ? 11.099 2.913 -11.798 1.00 96.50 223 LEU A CA 1
ATOM 1792 C C . LEU A 1 223 ? 11.340 1.687 -12.693 1.00 96.50 223 LEU A C 1
ATOM 1794 O O . LEU A 1 223 ? 12.389 1.594 -13.335 1.00 96.50 223 LEU A O 1
ATOM 1798 N N . VAL A 1 224 ? 10.388 0.751 -12.763 1.00 97.88 224 VAL A N 1
ATOM 1799 C CA . VAL A 1 224 ? 10.537 -0.477 -13.565 1.00 97.88 224 VAL A CA 1
ATOM 1800 C C . VAL A 1 224 ? 10.582 -0.155 -15.060 1.00 97.88 224 VAL A C 1
ATOM 1802 O O . VAL A 1 224 ? 11.381 -0.742 -15.793 1.00 97.88 224 VAL A O 1
ATOM 1805 N N . TYR A 1 225 ? 9.813 0.836 -15.512 1.00 98.25 225 TYR A N 1
ATOM 1806 C CA . TYR A 1 225 ? 9.896 1.341 -16.878 1.00 98.25 225 TYR A CA 1
ATOM 1807 C C . TYR A 1 225 ? 11.274 1.951 -17.190 1.00 98.25 225 TYR A C 1
ATOM 1809 O O . TYR A 1 225 ? 11.882 1.608 -18.203 1.00 98.25 225 TYR A O 1
ATOM 1817 N N . ILE A 1 226 ? 11.827 2.799 -16.315 1.00 97.25 226 ILE A N 1
ATOM 1818 C CA . ILE A 1 226 ? 13.172 3.367 -16.509 1.00 97.25 226 ILE A CA 1
ATOM 1819 C C . ILE A 1 226 ? 14.214 2.242 -16.549 1.00 97.25 226 ILE A C 1
ATOM 1821 O O . ILE A 1 226 ? 15.103 2.266 -17.402 1.00 97.25 226 ILE A O 1
ATOM 1825 N N . CYS A 1 227 ? 14.080 1.214 -15.700 1.00 97.94 227 CYS A N 1
ATOM 1826 C CA . CYS A 1 227 ? 14.942 0.033 -15.754 1.00 97.94 227 CYS A CA 1
ATOM 1827 C C . CYS A 1 227 ? 14.897 -0.633 -17.139 1.00 97.94 227 CYS A C 1
ATOM 1829 O O . CYS A 1 227 ? 15.956 -0.903 -17.704 1.00 97.94 227 CYS A O 1
ATOM 1831 N N . MET A 1 228 ? 13.707 -0.834 -17.719 1.00 98.06 228 MET A N 1
ATOM 1832 C CA . MET A 1 228 ? 13.545 -1.373 -19.078 1.00 98.06 228 MET A CA 1
ATOM 1833 C C . MET A 1 228 ? 14.316 -0.545 -20.112 1.00 98.06 228 MET A C 1
ATOM 1835 O O . MET A 1 228 ? 15.063 -1.095 -20.922 1.00 98.06 228 MET A O 1
ATOM 1839 N N . ILE A 1 229 ? 14.163 0.780 -20.068 1.00 97.94 229 ILE A N 1
ATOM 1840 C CA . ILE A 1 229 ? 14.794 1.706 -21.015 1.00 97.94 229 ILE A CA 1
ATOM 1841 C C . ILE A 1 229 ? 16.325 1.687 -20.898 1.00 97.94 229 ILE A C 1
ATOM 1843 O O . ILE A 1 229 ? 17.025 1.659 -21.915 1.00 97.94 229 ILE A O 1
ATOM 1847 N N . VAL A 1 230 ? 16.859 1.649 -19.675 1.00 97.38 230 VAL A N 1
ATOM 1848 C CA . VAL A 1 230 ? 18.307 1.532 -19.432 1.00 97.38 230 VAL A CA 1
ATOM 1849 C C . VAL A 1 230 ? 18.831 0.167 -19.889 1.00 97.38 230 VAL A C 1
ATOM 1851 O O . VAL A 1 230 ? 19.897 0.087 -20.499 1.00 97.38 230 VAL A O 1
ATOM 1854 N N . MET A 1 231 ? 18.078 -0.914 -19.666 1.00 97.00 231 MET A N 1
ATOM 1855 C CA . MET A 1 231 ? 18.449 -2.255 -20.136 1.00 97.00 231 MET A CA 1
ATOM 1856 C C . MET A 1 231 ? 18.438 -2.367 -21.666 1.00 97.00 231 MET A C 1
ATOM 1858 O O . MET A 1 231 ? 19.307 -3.035 -22.223 1.00 97.00 231 MET A O 1
ATOM 1862 N N . CYS A 1 232 ? 17.551 -1.634 -22.350 1.00 96.62 232 CYS A N 1
ATOM 1863 C CA . CYS A 1 232 ? 17.573 -1.466 -23.809 1.00 96.62 232 CYS A CA 1
ATOM 1864 C C . CYS A 1 232 ? 18.764 -0.631 -24.314 1.00 96.62 232 CYS A C 1
ATOM 1866 O O . CYS A 1 232 ? 18.889 -0.417 -25.516 1.00 96.62 232 CYS A O 1
ATOM 1868 N N . LYS A 1 233 ? 19.631 -0.138 -23.416 1.00 96.00 233 LYS A N 1
ATOM 1869 C CA . LYS A 1 233 ? 20.808 0.698 -23.709 1.00 96.00 233 LYS A CA 1
ATOM 1870 C C . LYS A 1 233 ? 20.482 2.037 -24.373 1.00 96.00 233 LYS A C 1
ATOM 1872 O O . LYS A 1 233 ? 21.384 2.692 -24.893 1.00 96.00 233 LYS A O 1
ATOM 1877 N N . LEU A 1 234 ? 19.225 2.482 -24.305 1.00 96.31 234 LEU A N 1
ATOM 1878 C CA . LEU A 1 234 ? 18.831 3.791 -24.824 1.00 96.31 234 LEU A CA 1
ATOM 1879 C C . LEU A 1 234 ? 19.460 4.920 -23.993 1.00 96.31 234 LEU A C 1
ATOM 1881 O O . LEU A 1 234 ? 19.891 5.936 -24.537 1.00 96.31 234 LEU A O 1
ATOM 1885 N N . PHE A 1 235 ? 19.564 4.706 -22.681 1.00 95.75 235 PHE A N 1
ATOM 1886 C CA . PHE A 1 235 ? 20.242 5.584 -21.729 1.00 95.75 235 PHE A CA 1
ATOM 1887 C C . PHE A 1 235 ? 21.251 4.782 -20.909 1.00 95.75 235 PHE A C 1
ATOM 1889 O O . PHE A 1 235 ? 21.017 3.611 -20.598 1.00 95.75 235 PHE A O 1
ATOM 1896 N N . LYS A 1 236 ? 22.366 5.413 -20.529 1.00 95.50 236 LYS A N 1
ATOM 1897 C CA . LYS A 1 236 ? 23.320 4.821 -19.586 1.00 95.50 236 LYS A CA 1
ATOM 1898 C C . LYS A 1 236 ? 22.909 5.163 -18.160 1.00 95.50 236 LYS A C 1
ATOM 1900 O O . LYS A 1 236 ? 22.462 6.273 -17.883 1.00 95.50 236 LYS A O 1
ATOM 1905 N N . LEU A 1 237 ? 23.112 4.217 -17.245 1.00 95.56 237 LEU A N 1
ATOM 1906 C CA . LEU A 1 237 ? 22.816 4.434 -15.828 1.00 95.56 237 LEU A CA 1
ATOM 1907 C C . LEU A 1 237 ? 23.639 5.590 -15.242 1.00 95.56 237 LEU A C 1
ATOM 1909 O O . LEU A 1 237 ? 23.096 6.399 -14.499 1.00 95.56 237 LEU A O 1
ATOM 19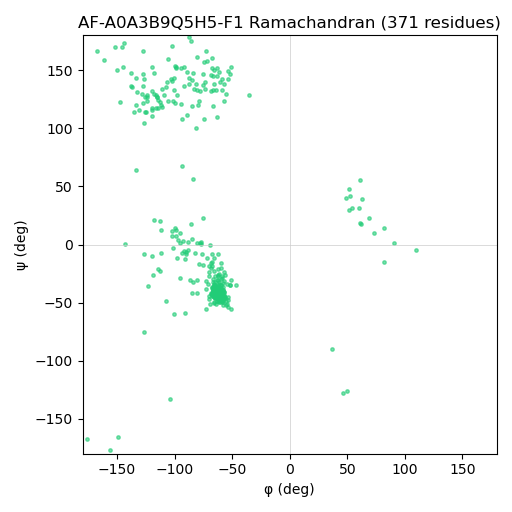13 N N . ASP A 1 238 ? 24.917 5.680 -15.611 1.00 95.56 238 ASP A N 1
ATOM 1914 C CA . ASP A 1 238 ? 25.838 6.692 -15.083 1.00 95.56 238 ASP A CA 1
ATOM 1915 C C . ASP A 1 238 ? 25.424 8.114 -15.511 1.00 95.56 238 ASP A C 1
ATOM 1917 O O . ASP A 1 238 ? 25.537 9.061 -14.730 1.00 95.56 238 ASP A O 1
ATOM 1921 N N . ASP A 1 239 ? 24.854 8.261 -16.714 1.00 94.31 239 ASP A N 1
ATOM 1922 C CA . ASP A 1 239 ? 24.333 9.543 -17.205 1.00 94.31 239 ASP A CA 1
ATOM 1923 C C . ASP A 1 239 ? 23.110 9.976 -16.377 1.00 94.31 239 ASP A C 1
ATOM 1925 O O . ASP A 1 239 ? 23.003 11.135 -15.977 1.00 94.31 239 ASP A O 1
ATOM 1929 N N . LEU A 1 240 ? 22.217 9.031 -16.046 1.00 93.56 240 LEU A N 1
ATOM 1930 C CA . LEU A 1 240 ? 21.063 9.292 -15.178 1.00 93.56 240 LEU A CA 1
ATOM 1931 C C . LEU A 1 240 ? 21.487 9.616 -13.741 1.00 93.56 240 LEU A C 1
ATOM 1933 O O . LEU A 1 240 ? 20.924 10.522 -13.133 1.00 93.56 240 LEU A O 1
ATOM 1937 N N . GLN A 1 241 ? 22.489 8.921 -13.198 1.00 93.69 241 GLN A N 1
ATOM 1938 C CA . GLN A 1 241 ? 23.049 9.238 -11.880 1.00 93.69 241 GLN A CA 1
ATOM 1939 C C . GLN A 1 241 ? 23.636 10.651 -11.842 1.00 93.69 241 GLN A C 1
ATOM 1941 O O . GLN A 1 241 ? 23.332 11.416 -10.928 1.00 93.69 241 GLN A O 1
ATOM 1946 N N . THR A 1 242 ? 24.430 11.012 -12.852 1.00 93.50 242 THR A N 1
ATOM 1947 C CA . THR A 1 242 ? 25.022 12.352 -12.968 1.00 93.50 242 THR A CA 1
ATOM 1948 C C . THR A 1 242 ? 23.932 13.418 -13.062 1.00 93.50 242 THR A C 1
ATOM 1950 O O . THR A 1 242 ? 23.966 14.408 -12.334 1.00 93.50 242 THR A O 1
ATOM 1953 N N . ALA A 1 243 ? 22.917 13.198 -13.900 1.00 91.44 243 ALA A N 1
ATOM 1954 C CA . ALA A 1 243 ? 21.799 14.123 -14.041 1.00 91.44 243 ALA A CA 1
ATOM 1955 C C . ALA A 1 243 ? 20.978 14.258 -12.745 1.00 91.44 243 ALA A C 1
ATOM 1957 O O . ALA A 1 243 ? 20.553 15.364 -12.415 1.00 91.44 243 ALA A O 1
ATOM 1958 N N . ALA A 1 244 ? 20.786 13.176 -11.982 1.00 91.12 244 ALA A N 1
ATOM 1959 C CA . ALA A 1 244 ? 20.106 13.222 -10.687 1.00 91.12 244 ALA A CA 1
ATOM 1960 C C . ALA A 1 244 ? 20.893 14.050 -9.658 1.00 91.12 244 ALA A C 1
ATOM 1962 O O . ALA A 1 244 ? 20.319 14.895 -8.974 1.00 91.12 244 ALA A O 1
ATOM 1963 N N . GLN A 1 245 ? 22.215 13.854 -9.585 1.00 91.25 245 GLN A N 1
ATOM 1964 C CA . GLN A 1 245 ? 23.105 14.599 -8.685 1.00 91.25 245 GLN A CA 1
ATOM 1965 C C . GLN A 1 245 ? 23.182 16.091 -9.025 1.00 91.25 245 GLN A C 1
ATOM 1967 O O . GLN A 1 245 ? 23.291 16.920 -8.127 1.00 91.25 245 GLN A O 1
ATOM 1972 N N . LEU A 1 246 ? 23.107 16.435 -10.313 1.00 92.00 246 LEU A N 1
ATOM 1973 C CA . LEU A 1 246 ? 23.084 17.820 -10.789 1.00 92.00 246 LEU A CA 1
ATOM 1974 C C . LEU A 1 246 ? 21.678 18.444 -10.778 1.00 92.00 246 LEU A C 1
ATOM 1976 O O . LEU A 1 246 ? 21.516 19.563 -11.259 1.00 92.00 246 LEU A O 1
ATOM 1980 N N . HIS A 1 247 ? 20.663 17.737 -10.266 1.00 86.81 247 HIS A N 1
ATOM 1981 C CA . HIS A 1 247 ? 19.257 18.162 -10.289 1.00 86.81 247 HIS A CA 1
ATOM 1982 C C . HIS A 1 247 ? 18.738 18.515 -11.697 1.00 86.81 247 HIS A C 1
ATOM 1984 O O . HIS A 1 247 ? 17.871 19.369 -11.864 1.00 86.81 247 HIS A O 1
ATOM 1990 N N . MET A 1 248 ? 19.272 17.847 -12.722 1.00 86.50 248 MET A N 1
ATOM 1991 C CA . MET A 1 248 ? 18.891 18.020 -14.127 1.00 86.50 248 MET A CA 1
ATOM 1992 C C . MET A 1 248 ? 17.777 17.064 -14.571 1.00 86.50 248 MET A C 1
ATOM 1994 O O . MET A 1 248 ? 17.212 17.241 -15.648 1.00 86.50 248 MET A O 1
ATOM 1998 N N . LEU A 1 249 ? 17.454 16.047 -13.765 1.00 82.31 249 LEU A N 1
ATOM 1999 C CA . LEU A 1 249 ? 16.261 15.226 -13.965 1.00 82.31 249 LEU A CA 1
ATOM 2000 C C . LEU A 1 249 ? 15.056 15.963 -13.376 1.00 82.31 249 LEU A C 1
ATOM 2002 O O . LEU A 1 249 ? 14.872 15.955 -12.161 1.00 82.31 249 LEU A O 1
ATOM 2006 N N . SER A 1 250 ? 14.266 16.616 -14.229 1.00 73.38 250 SER A N 1
ATOM 2007 C CA . SER A 1 250 ? 13.097 17.381 -13.786 1.00 73.38 250 SER A CA 1
ATOM 2008 C C . SER A 1 250 ? 11.959 16.465 -13.340 1.00 73.38 250 SER A C 1
ATOM 2010 O O . SER A 1 250 ? 11.486 16.573 -12.212 1.00 73.38 250 SER A O 1
ATOM 2012 N N . ASP A 1 251 ? 11.532 15.552 -14.217 1.00 85.94 251 ASP A N 1
ATOM 2013 C CA . ASP A 1 251 ? 10.332 14.741 -14.028 1.00 85.94 251 ASP A CA 1
ATOM 2014 C C . ASP A 1 251 ? 10.249 13.577 -15.036 1.00 85.94 251 ASP A C 1
ATOM 2016 O O . ASP A 1 251 ? 10.951 13.522 -16.053 1.00 85.94 251 ASP A O 1
ATOM 2020 N N . PHE A 1 252 ? 9.350 12.638 -14.750 1.00 92.31 252 PHE A N 1
ATOM 2021 C CA . PHE A 1 252 ? 9.124 11.452 -15.569 1.00 92.31 252 PHE A CA 1
ATOM 2022 C C . PHE A 1 252 ? 8.564 11.749 -16.974 1.00 92.31 252 PHE A C 1
ATOM 2024 O O . PHE A 1 252 ? 8.902 11.040 -17.924 1.00 92.31 252 PHE A O 1
ATOM 2031 N N . HIS A 1 253 ? 7.746 12.795 -17.144 1.00 91.12 253 HIS A N 1
ATOM 2032 C CA . HIS A 1 253 ? 7.148 13.133 -18.442 1.00 91.12 253 HIS A CA 1
ATOM 2033 C C . HIS A 1 253 ? 8.218 13.611 -19.425 1.00 91.12 253 HIS A C 1
ATOM 2035 O O . HIS A 1 253 ? 8.246 13.167 -20.574 1.00 91.12 253 HIS A O 1
ATOM 2041 N N . GLY A 1 254 ? 9.146 14.452 -18.962 1.00 90.88 254 GLY A N 1
ATOM 2042 C CA . GLY A 1 254 ? 10.300 14.880 -19.747 1.00 90.88 254 GLY A CA 1
ATOM 2043 C C . GLY A 1 254 ? 11.174 13.700 -20.184 1.00 90.88 254 GLY A C 1
ATOM 2044 O O . GLY A 1 254 ? 11.627 13.650 -21.329 1.00 90.88 254 GLY A O 1
ATOM 2045 N N . PHE A 1 255 ? 11.365 12.700 -19.318 1.00 93.62 255 PHE A N 1
ATOM 2046 C CA . PHE A 1 255 ? 12.075 11.472 -19.692 1.00 93.62 255 PHE A CA 1
ATOM 2047 C C . PHE A 1 255 ? 11.318 10.654 -20.742 1.00 93.62 255 PHE A C 1
ATOM 2049 O O . PHE A 1 255 ? 11.920 10.221 -21.725 1.00 93.62 255 PHE A O 1
ATOM 2056 N N . LEU A 1 256 ? 9.999 10.488 -20.594 1.00 95.12 256 LEU A N 1
ATOM 2057 C CA . LEU A 1 256 ? 9.172 9.805 -21.592 1.00 95.12 256 LEU A CA 1
ATOM 2058 C C . LEU A 1 256 ? 9.263 10.457 -22.972 1.00 95.12 256 LEU A C 1
ATOM 2060 O O . LEU A 1 256 ? 9.374 9.742 -23.965 1.00 95.12 256 LEU A O 1
ATOM 2064 N N . GLN A 1 257 ? 9.273 11.789 -23.042 1.00 94.44 257 GLN A N 1
ATOM 2065 C CA . GLN A 1 257 ? 9.426 12.516 -24.305 1.00 94.44 257 GLN A CA 1
ATOM 2066 C C . GLN A 1 257 ? 10.782 12.245 -24.970 1.00 94.44 257 GLN A C 1
ATOM 2068 O O . GLN A 1 257 ? 10.842 12.042 -26.182 1.00 94.44 257 GLN A O 1
ATOM 2073 N N . GLN A 1 258 ? 11.869 12.190 -24.194 1.00 94.56 258 GLN A N 1
ATOM 2074 C CA . GLN A 1 258 ? 13.192 11.850 -24.730 1.00 94.56 258 GLN A CA 1
ATOM 2075 C C . GLN A 1 258 ? 13.252 10.404 -25.240 1.00 94.56 258 GLN A C 1
ATOM 2077 O O . GLN A 1 258 ? 13.901 10.131 -26.252 1.00 94.56 258 GLN A O 1
ATOM 2082 N N . VAL A 1 259 ? 12.562 9.474 -24.569 1.00 97.00 259 VAL A N 1
ATOM 2083 C CA . VAL A 1 259 ? 12.409 8.102 -25.070 1.00 97.00 259 VAL A CA 1
ATOM 2084 C C . VAL A 1 259 ? 11.602 8.088 -26.369 1.00 97.00 259 VAL A C 1
ATOM 2086 O O . VAL A 1 259 ? 12.031 7.444 -27.323 1.00 97.00 259 VAL A O 1
ATOM 2089 N N . ASP A 1 260 ? 10.487 8.823 -26.447 1.00 97.69 260 ASP A N 1
ATOM 2090 C CA . ASP A 1 260 ? 9.609 8.838 -27.628 1.00 97.69 260 ASP A CA 1
ATOM 2091 C C . ASP A 1 260 ? 10.323 9.361 -28.882 1.00 97.69 260 ASP A C 1
ATOM 2093 O O . ASP A 1 260 ? 10.189 8.782 -29.963 1.00 97.69 260 ASP A O 1
ATOM 2097 N N . GLN A 1 261 ? 11.177 10.378 -28.731 1.00 97.31 261 GLN A N 1
ATOM 2098 C CA . GLN A 1 261 ? 12.025 10.895 -29.814 1.00 97.31 261 GLN A CA 1
ATOM 2099 C C . GLN A 1 261 ? 12.979 9.836 -30.382 1.00 97.31 261 GLN A C 1
ATOM 2101 O O . GLN A 1 261 ? 13.318 9.870 -31.566 1.00 97.31 261 GLN A O 1
ATOM 2106 N N . ARG A 1 262 ? 13.393 8.875 -29.551 1.00 97.69 262 ARG A N 1
ATOM 2107 C CA . ARG A 1 262 ? 14.356 7.822 -29.893 1.00 97.69 262 ARG A CA 1
ATOM 2108 C C . ARG A 1 262 ? 13.732 6.427 -29.939 1.00 97.69 262 ARG A C 1
ATOM 2110 O O . ARG A 1 262 ? 14.443 5.431 -30.038 1.00 97.69 262 ARG A O 1
ATOM 2117 N N . LYS A 1 263 ? 12.399 6.316 -29.934 1.00 96.94 263 LYS A N 1
ATOM 2118 C CA . LYS A 1 263 ? 11.678 5.032 -29.829 1.00 96.94 263 LYS A CA 1
ATOM 2119 C C . LYS A 1 263 ? 12.024 4.018 -30.917 1.00 96.94 263 LYS A C 1
ATOM 2121 O O . LYS A 1 263 ? 11.859 2.819 -30.716 1.00 96.94 263 LYS A O 1
ATOM 2126 N N . ASN A 1 264 ? 12.504 4.482 -32.070 1.00 97.06 264 ASN A N 1
ATOM 2127 C CA . ASN A 1 264 ? 12.920 3.614 -33.170 1.00 97.06 264 ASN A CA 1
ATOM 2128 C C . ASN A 1 264 ? 14.210 2.831 -32.872 1.00 97.06 264 ASN A C 1
ATOM 2130 O O . ASN A 1 264 ? 14.440 1.813 -33.522 1.00 97.06 264 ASN A O 1
ATOM 2134 N N . GLU A 1 265 ? 15.003 3.264 -31.886 1.00 97.06 265 GLU A N 1
ATOM 2135 C CA . GLU A 1 265 ? 16.182 2.550 -31.375 1.00 97.06 265 GLU A CA 1
ATOM 2136 C C . GLU A 1 265 ? 15.801 1.401 -30.419 1.00 97.06 265 GLU A C 1
ATOM 2138 O O . GLU A 1 265 ? 16.615 0.516 -30.167 1.00 97.06 265 GLU A O 1
ATOM 2143 N N . LEU A 1 266 ? 14.569 1.384 -29.890 1.00 97.00 266 LEU A N 1
ATOM 2144 C CA . LEU A 1 266 ? 14.103 0.326 -28.989 1.00 97.00 266 LEU A CA 1
ATOM 2145 C C . LEU A 1 266 ? 13.779 -0.972 -29.752 1.00 97.00 266 LEU A C 1
ATOM 2147 O O . LEU A 1 266 ? 13.222 -0.902 -30.859 1.00 97.00 266 LEU A O 1
ATOM 2151 N N . PRO A 1 267 ? 14.003 -2.151 -29.137 1.00 96.00 267 PRO A N 1
ATOM 2152 C CA . PRO A 1 267 ? 13.421 -3.417 -29.591 1.00 96.00 267 PRO A CA 1
ATOM 2153 C C . PRO A 1 267 ? 11.900 -3.315 -29.784 1.00 96.00 267 PRO A C 1
ATOM 2155 O O . PRO A 1 267 ? 11.246 -2.493 -29.139 1.00 96.00 267 PRO A O 1
ATOM 2158 N N . ALA A 1 268 ? 11.327 -4.131 -30.672 1.00 95.56 268 ALA A N 1
ATOM 2159 C CA . ALA A 1 268 ? 9.920 -4.015 -31.069 1.00 95.56 268 ALA A CA 1
ATOM 2160 C C . ALA A 1 268 ? 8.956 -4.157 -29.875 1.00 95.56 268 ALA A C 1
ATOM 2162 O O . ALA A 1 268 ? 8.027 -3.362 -29.722 1.00 95.56 268 ALA A O 1
ATOM 2163 N N . GLU A 1 269 ? 9.228 -5.114 -28.994 1.00 95.94 269 GLU A N 1
ATOM 2164 C CA . GLU A 1 269 ? 8.459 -5.418 -27.790 1.00 95.94 269 GLU A CA 1
ATOM 2165 C C . GLU A 1 269 ? 8.534 -4.255 -26.789 1.00 95.94 269 GLU A C 1
ATOM 2167 O O . GLU A 1 269 ? 7.505 -3.725 -26.366 1.00 95.94 269 GLU A O 1
ATOM 2172 N N . ALA A 1 270 ? 9.745 -3.771 -26.492 1.00 97.00 270 ALA A N 1
ATOM 2173 C CA . ALA A 1 270 ? 9.960 -2.616 -25.616 1.00 97.00 270 ALA A CA 1
ATOM 2174 C C . ALA A 1 270 ? 9.323 -1.331 -26.176 1.00 97.00 270 ALA A C 1
ATOM 2176 O O . ALA A 1 270 ? 8.789 -0.517 -25.423 1.00 97.00 270 ALA A O 1
ATOM 2177 N N . ARG A 1 271 ? 9.324 -1.157 -27.502 1.00 97.62 271 ARG A N 1
ATOM 2178 C CA . ARG A 1 271 ? 8.662 -0.037 -28.187 1.00 97.62 271 ARG A CA 1
ATOM 2179 C C . ARG A 1 271 ? 7.142 -0.104 -28.057 1.00 97.62 271 ARG A C 1
ATOM 2181 O O . ARG A 1 271 ? 6.506 0.930 -27.867 1.00 97.62 271 ARG A O 1
ATOM 2188 N N . SER A 1 272 ? 6.563 -1.302 -28.138 1.00 97.31 272 SER A N 1
ATOM 2189 C CA . SER A 1 272 ? 5.132 -1.515 -27.901 1.00 97.31 272 SER A CA 1
ATOM 2190 C C . SER A 1 272 ? 4.748 -1.157 -26.463 1.00 97.31 272 SER A C 1
ATOM 2192 O O . SER A 1 272 ? 3.770 -0.442 -26.250 1.00 97.31 272 SER A O 1
ATOM 2194 N N . VAL A 1 273 ? 5.546 -1.589 -25.481 1.00 97.50 273 VAL A N 1
ATOM 2195 C CA . VAL A 1 273 ? 5.342 -1.230 -24.066 1.00 97.50 273 VAL A CA 1
ATOM 2196 C C . VAL A 1 273 ? 5.487 0.276 -23.855 1.00 97.50 273 VAL A C 1
ATOM 2198 O O . VAL A 1 273 ? 4.636 0.883 -23.211 1.00 97.50 273 VAL A O 1
ATOM 2201 N N . HIS A 1 274 ? 6.508 0.906 -24.445 1.00 98.12 274 HIS A N 1
ATOM 2202 C CA . HIS A 1 274 ? 6.685 2.357 -24.383 1.00 98.12 274 HIS A CA 1
ATOM 2203 C C . HIS A 1 274 ? 5.456 3.115 -24.896 1.00 98.12 274 HIS A C 1
ATOM 2205 O O . HIS A 1 274 ? 5.000 4.039 -24.227 1.00 98.12 274 HIS A O 1
ATOM 2211 N N . LYS A 1 275 ? 4.883 2.700 -26.034 1.00 97.81 275 LYS A N 1
ATOM 2212 C CA . LYS A 1 275 ? 3.665 3.313 -26.576 1.00 97.81 275 LYS A CA 1
ATOM 2213 C C . LYS A 1 275 ? 2.502 3.247 -25.578 1.00 97.81 275 LYS A C 1
ATOM 2215 O O . LYS A 1 275 ? 1.863 4.265 -25.343 1.00 97.81 275 LYS A O 1
ATOM 2220 N N . GLN A 1 276 ? 2.268 2.086 -24.965 1.00 97.38 276 GLN A N 1
ATOM 2221 C CA . GLN A 1 276 ? 1.196 1.912 -23.974 1.00 97.38 276 GLN A CA 1
ATOM 2222 C C . GLN A 1 276 ? 1.422 2.775 -22.729 1.00 97.38 276 GLN A C 1
ATOM 2224 O O . GLN A 1 276 ? 0.505 3.448 -22.269 1.00 97.38 276 GLN A O 1
ATOM 2229 N N . VAL A 1 277 ? 2.651 2.787 -22.202 1.00 97.69 277 VAL A N 1
ATOM 2230 C CA . VAL A 1 277 ? 3.007 3.614 -21.041 1.00 97.69 277 VAL A CA 1
ATOM 2231 C C . VAL A 1 277 ? 2.804 5.094 -21.354 1.00 97.69 277 VAL A C 1
ATOM 2233 O O . VAL A 1 277 ? 2.224 5.807 -20.542 1.00 97.69 277 VAL A O 1
ATOM 2236 N N . LEU A 1 278 ? 3.237 5.555 -22.530 1.00 97.19 278 LEU A N 1
ATOM 2237 C CA . LEU A 1 278 ? 3.065 6.941 -22.956 1.00 97.19 278 LEU A CA 1
ATOM 2238 C C . LEU A 1 278 ? 1.582 7.325 -23.053 1.00 97.19 278 LEU A C 1
ATOM 2240 O O . LEU A 1 278 ? 1.199 8.356 -22.509 1.00 97.19 278 LEU A O 1
ATOM 2244 N N . GLU A 1 279 ? 0.756 6.496 -23.697 1.00 96.56 279 GLU A N 1
ATOM 2245 C CA . GLU A 1 279 ? -0.693 6.721 -23.826 1.00 96.56 279 GLU A CA 1
ATOM 2246 C C . GLU A 1 279 ? -1.381 6.801 -22.454 1.00 96.56 279 GLU A C 1
ATOM 2248 O O . GLU A 1 279 ? -2.179 7.705 -22.215 1.00 96.56 279 GLU A O 1
ATOM 2253 N N . LEU A 1 280 ? -1.035 5.901 -21.528 1.00 95.25 280 LEU A N 1
ATOM 2254 C CA . LEU A 1 280 ? -1.601 5.870 -20.176 1.00 95.25 280 LEU A CA 1
ATOM 2255 C C . LEU A 1 280 ? -1.169 7.080 -19.337 1.00 95.25 280 LEU A C 1
ATOM 2257 O O . LEU A 1 280 ? -1.992 7.692 -18.662 1.00 95.25 280 LEU A O 1
ATOM 2261 N N . VAL A 1 281 ? 0.101 7.477 -19.417 1.00 93.44 281 VAL A N 1
ATOM 2262 C CA . VAL A 1 281 ? 0.589 8.673 -18.716 1.00 93.44 281 VAL A CA 1
ATOM 2263 C C . VAL A 1 281 ? -0.054 9.945 -19.268 1.00 93.44 281 VAL A C 1
ATOM 2265 O O . VAL A 1 281 ? -0.402 10.832 -18.495 1.00 93.44 281 VAL A O 1
ATOM 2268 N N . GLN A 1 282 ? -0.274 10.032 -20.584 1.00 91.88 282 GLN A N 1
ATOM 2269 C CA . GLN A 1 282 ? -0.935 11.182 -21.214 1.00 91.88 282 GLN A CA 1
ATOM 2270 C C . GLN A 1 282 ? -2.378 11.392 -20.741 1.00 91.88 282 GLN A C 1
ATOM 2272 O O . GLN A 1 282 ? -2.846 12.528 -20.749 1.00 91.88 282 GLN A O 1
ATOM 2277 N N . ILE A 1 283 ? -3.069 10.330 -20.315 1.00 90.25 283 ILE A N 1
ATOM 2278 C CA . ILE A 1 283 ? -4.415 10.416 -19.727 1.00 90.25 283 ILE A CA 1
ATOM 2279 C C . ILE A 1 283 ? -4.400 10.474 -18.189 1.00 90.25 283 ILE A C 1
ATOM 2281 O O . ILE A 1 283 ? -5.450 10.340 -17.566 1.00 90.25 283 ILE A O 1
ATOM 2285 N N . GLY A 1 284 ? -3.228 10.652 -17.569 1.00 86.88 284 GLY A N 1
ATOM 2286 C CA . GLY A 1 284 ? -3.088 10.809 -16.119 1.00 86.88 284 GLY A CA 1
ATOM 2287 C C . GLY A 1 284 ? -3.083 9.506 -15.312 1.00 86.88 284 GLY A C 1
ATOM 2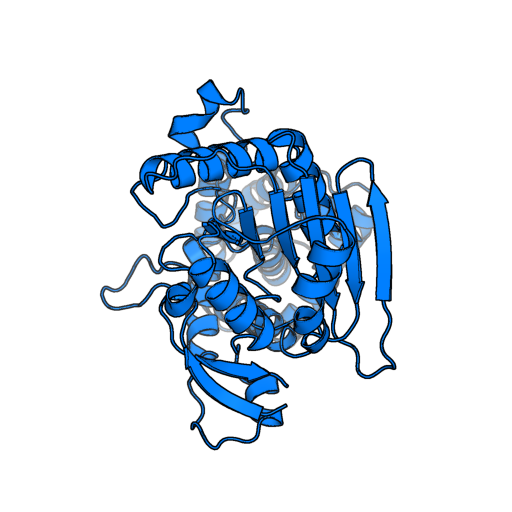288 O O . GLY A 1 284 ? -3.226 9.548 -14.089 1.00 86.88 284 GLY A O 1
ATOM 2289 N N . ASP A 1 285 ? -2.907 8.342 -15.946 1.00 88.88 285 ASP A N 1
ATOM 2290 C CA . ASP A 1 285 ? -2.839 7.068 -15.226 1.00 88.88 285 ASP A CA 1
ATOM 2291 C C . ASP A 1 285 ? -1.574 7.004 -14.352 1.00 88.88 285 ASP A C 1
ATOM 2293 O O . ASP A 1 285 ? -0.438 7.053 -14.833 1.00 88.88 285 ASP A O 1
ATOM 2297 N N . SER A 1 286 ? -1.774 6.865 -13.041 1.00 87.06 286 SER A N 1
ATOM 2298 C CA . SER A 1 286 ? -0.684 6.806 -12.063 1.00 87.06 286 SER A CA 1
ATOM 2299 C C . SER A 1 286 ? 0.050 5.459 -12.025 1.00 87.06 286 SER A C 1
ATOM 2301 O O . SER A 1 286 ? 1.080 5.356 -11.365 1.00 87.06 286 SER A O 1
ATOM 2303 N N . THR A 1 287 ? -0.427 4.427 -12.725 1.00 91.81 287 THR A N 1
ATOM 2304 C CA . THR A 1 287 ? 0.193 3.091 -12.792 1.00 91.81 287 THR A CA 1
ATOM 2305 C C . THR A 1 287 ? 0.266 2.570 -14.228 1.00 91.81 287 THR A C 1
ATOM 2307 O O . THR A 1 287 ? -0.375 1.579 -14.596 1.00 91.81 287 THR A O 1
ATOM 2310 N N . PRO A 1 288 ? 1.034 3.240 -15.099 1.00 94.62 288 PRO A N 1
ATOM 2311 C CA . PRO A 1 288 ? 0.982 2.984 -16.533 1.00 94.62 288 PRO A CA 1
ATOM 2312 C C . PRO A 1 288 ? 1.616 1.647 -16.953 1.00 94.62 288 PRO A C 1
ATOM 2314 O O . PRO A 1 288 ? 1.426 1.216 -18.088 1.00 94.62 288 PRO A O 1
ATOM 2317 N N . PHE A 1 289 ? 2.354 0.948 -16.082 1.00 96.81 289 PHE A N 1
ATOM 2318 C CA . PHE A 1 289 ? 3.008 -0.314 -16.432 1.00 96.81 289 PHE A CA 1
ATOM 2319 C C . PHE A 1 289 ? 2.121 -1.514 -16.062 1.00 96.81 289 PHE A C 1
ATOM 2321 O O . PHE A 1 289 ? 2.440 -2.328 -15.195 1.00 96.81 289 PHE A O 1
ATOM 2328 N N . LYS A 1 290 ? 0.994 -1.661 -16.767 1.00 93.56 290 LYS A N 1
ATOM 2329 C CA . LYS A 1 290 ? -0.058 -2.644 -16.435 1.00 93.56 290 LYS A CA 1
ATOM 2330 C C . LYS A 1 290 ? 0.421 -4.102 -16.393 1.00 93.56 290 LYS A C 1
ATOM 2332 O O . LYS A 1 290 ? -0.006 -4.853 -15.520 1.00 93.56 290 LYS A O 1
ATOM 2337 N N . GLN A 1 291 ? 1.344 -4.489 -17.276 1.00 94.19 291 GLN A N 1
ATOM 2338 C CA . GLN A 1 291 ? 1.947 -5.832 -17.276 1.00 94.19 291 GLN A CA 1
ATOM 2339 C C . GLN A 1 291 ? 2.692 -6.124 -15.964 1.00 94.19 291 GLN A C 1
ATOM 2341 O O . GLN A 1 291 ? 2.551 -7.207 -15.400 1.00 94.19 291 GLN A O 1
ATOM 2346 N N . PHE A 1 292 ? 3.419 -5.133 -15.436 1.00 96.62 292 PHE A N 1
ATOM 2347 C CA . PHE A 1 292 ? 4.104 -5.252 -14.153 1.00 96.62 292 PHE A CA 1
ATOM 2348 C C . PHE A 1 292 ? 3.114 -5.379 -12.992 1.00 96.62 292 PHE A C 1
ATOM 2350 O O . PHE A 1 292 ? 3.282 -6.261 -12.155 1.00 96.62 292 PHE A O 1
ATOM 2357 N N . ARG A 1 293 ? 2.047 -4.573 -12.967 1.00 95.25 293 ARG A N 1
ATOM 2358 C CA . ARG A 1 293 ? 1.001 -4.668 -11.930 1.00 95.25 293 ARG A CA 1
ATOM 2359 C C . ARG A 1 293 ? 0.347 -6.049 -11.892 1.00 95.25 293 ARG A C 1
ATOM 2361 O O . ARG A 1 293 ? 0.168 -6.617 -10.818 1.00 95.25 293 ARG A O 1
ATOM 2368 N N . GLN A 1 294 ? 0.063 -6.617 -13.063 1.00 93.56 294 GLN A N 1
ATOM 2369 C CA . GLN A 1 294 ? -0.482 -7.967 -13.177 1.00 93.56 294 GLN A CA 1
ATOM 2370 C C . GLN A 1 294 ? 0.511 -9.030 -12.678 1.00 93.56 294 GLN A C 1
ATOM 2372 O O . GLN A 1 294 ? 0.123 -9.936 -11.940 1.00 93.56 294 GLN A O 1
ATOM 2377 N N . ALA A 1 295 ? 1.793 -8.918 -13.042 1.00 94.75 295 ALA A N 1
ATOM 2378 C CA . ALA A 1 295 ? 2.832 -9.814 -12.538 1.00 94.75 295 ALA A CA 1
ATOM 2379 C C . ALA A 1 295 ? 3.014 -9.692 -11.015 1.00 94.75 295 ALA A C 1
ATOM 2381 O O . ALA A 1 295 ? 3.238 -10.701 -10.348 1.00 94.75 295 ALA A O 1
ATOM 2382 N N . GLU A 1 296 ? 2.888 -8.481 -10.460 1.00 96.31 296 GLU A N 1
ATOM 2383 C CA . GLU A 1 296 ? 2.944 -8.237 -9.017 1.00 96.31 296 GLU A CA 1
ATOM 2384 C C . GLU A 1 296 ? 1.803 -8.954 -8.305 1.00 96.31 296 GLU A C 1
ATOM 2386 O O . GLU A 1 296 ? 2.077 -9.697 -7.369 1.00 96.31 296 GLU A O 1
ATOM 2391 N N . TYR A 1 297 ? 0.563 -8.816 -8.788 1.00 96.00 297 TYR A N 1
ATOM 2392 C CA . TYR A 1 297 ? -0.583 -9.555 -8.251 1.00 96.00 297 TYR A CA 1
ATOM 2393 C C . TYR A 1 297 ? -0.317 -11.067 -8.225 1.00 96.00 297 TYR A C 1
ATOM 2395 O O . TYR A 1 297 ? -0.415 -11.695 -7.170 1.00 96.00 297 TYR A O 1
ATOM 2403 N N . PHE A 1 298 ? 0.068 -11.656 -9.364 1.00 94.94 298 PHE A N 1
ATOM 2404 C CA . PHE A 1 298 ? 0.285 -13.101 -9.444 1.00 94.94 298 PHE A CA 1
ATOM 2405 C C . PHE A 1 298 ? 1.386 -13.563 -8.498 1.00 94.94 298 PHE A C 1
ATOM 2407 O O . PHE A 1 298 ? 1.200 -14.542 -7.780 1.00 94.94 298 PHE A O 1
ATOM 2414 N N . ASN A 1 299 ? 2.514 -12.856 -8.470 1.00 95.75 299 ASN A N 1
ATOM 2415 C CA . ASN A 1 299 ? 3.603 -13.212 -7.577 1.00 95.75 299 ASN A CA 1
ATOM 2416 C C . ASN A 1 299 ? 3.197 -13.051 -6.105 1.00 95.75 299 ASN A C 1
ATOM 2418 O O . ASN A 1 299 ? 3.581 -13.898 -5.308 1.00 95.75 299 ASN A O 1
ATOM 2422 N N . THR A 1 300 ? 2.401 -12.037 -5.742 1.00 97.00 300 THR A N 1
ATOM 2423 C CA . THR A 1 300 ? 1.858 -11.893 -4.381 1.00 97.00 300 THR A CA 1
ATOM 2424 C C . THR A 1 300 ? 1.024 -13.110 -3.993 1.00 97.00 300 THR A C 1
ATOM 2426 O O . THR A 1 300 ? 1.304 -13.716 -2.965 1.00 97.00 300 THR A O 1
ATOM 2429 N N . VAL A 1 301 ? 0.082 -13.541 -4.838 1.00 96.25 301 VAL A N 1
ATOM 2430 C CA . VAL A 1 301 ? -0.750 -14.728 -4.562 1.00 96.25 301 VAL A CA 1
ATOM 2431 C C . VAL A 1 301 ? 0.089 -16.000 -4.413 1.00 96.25 301 VAL A C 1
ATOM 2433 O O . VAL A 1 301 ? -0.186 -16.818 -3.543 1.00 96.25 301 VAL A O 1
ATOM 2436 N N . GLN A 1 302 ? 1.145 -16.163 -5.217 1.00 96.50 302 GLN A N 1
ATOM 2437 C CA . GLN A 1 302 ? 2.053 -17.315 -5.113 1.00 96.50 302 GLN A CA 1
ATOM 2438 C C . GLN A 1 302 ? 2.883 -17.345 -3.822 1.00 96.50 302 GLN A C 1
ATOM 2440 O O . GLN A 1 302 ? 3.555 -18.336 -3.573 1.00 96.50 302 GLN A O 1
ATOM 2445 N N . HIS A 1 303 ? 2.853 -16.287 -3.014 1.00 97.88 303 HIS A N 1
ATOM 2446 C CA . HIS A 1 303 ? 3.499 -16.251 -1.702 1.00 97.88 303 HIS A CA 1
ATOM 2447 C C . HIS A 1 303 ? 2.451 -16.167 -0.582 1.00 97.88 303 HIS A C 1
ATOM 2449 O O . HIS A 1 303 ? 2.771 -15.747 0.515 1.00 97.88 303 HIS A O 1
ATOM 2455 N N . MET A 1 304 ? 1.189 -16.529 -0.824 1.00 98.12 304 MET A N 1
ATOM 2456 C CA . MET A 1 304 ? 0.142 -16.541 0.203 1.00 98.12 304 MET A CA 1
ATOM 2457 C C . MET A 1 304 ? -0.412 -17.958 0.367 1.00 98.12 304 MET A C 1
ATOM 2459 O O . MET A 1 304 ? -0.988 -18.504 -0.574 1.00 98.12 304 MET A O 1
ATOM 2463 N N . GLY A 1 305 ? -0.220 -18.558 1.548 1.00 96.88 305 GLY A N 1
ATOM 2464 C CA . GLY A 1 305 ? -0.815 -19.846 1.928 1.00 96.88 305 GLY A CA 1
ATOM 2465 C C . GLY A 1 305 ? -0.436 -21.050 1.050 1.00 96.88 305 GLY A C 1
ATOM 2466 O O . GLY A 1 305 ? -1.256 -21.951 0.869 1.00 96.88 305 GLY A O 1
ATOM 2467 N N . GLN A 1 306 ? 0.766 -21.074 0.477 1.00 97.00 306 GLN A N 1
ATOM 2468 C CA . GLN A 1 306 ? 1.275 -22.181 -0.339 1.00 97.00 306 GLN A CA 1
ATOM 2469 C C . GLN A 1 306 ? 1.945 -23.288 0.484 1.00 97.00 306 GLN A C 1
ATOM 2471 O O . GLN A 1 306 ? 1.917 -24.454 0.087 1.00 97.00 306 GLN A O 1
ATOM 2476 N N . LEU A 1 307 ? 2.550 -22.944 1.619 1.00 97.56 307 LEU A N 1
ATOM 2477 C CA . LEU A 1 307 ? 3.194 -23.896 2.515 1.00 97.56 307 LEU A CA 1
ATOM 2478 C C . LEU A 1 307 ? 2.150 -24.715 3.299 1.00 97.56 307 LEU A C 1
ATOM 2480 O O . LEU A 1 307 ? 1.008 -24.274 3.452 1.00 97.56 307 LEU A O 1
ATOM 2484 N N . PRO A 1 308 ? 2.509 -25.913 3.795 1.00 97.06 308 PRO A N 1
ATOM 2485 C CA . PRO A 1 308 ? 1.688 -26.664 4.747 1.00 97.06 308 PRO A CA 1
ATOM 2486 C C . PRO A 1 308 ? 1.501 -25.929 6.082 1.00 97.06 308 PRO A C 1
ATOM 2488 O O . PRO A 1 308 ? 2.398 -25.213 6.522 1.00 97.06 308 PRO A O 1
ATOM 2491 N N . ASP A 1 309 ? 0.384 -26.186 6.771 1.00 96.06 309 ASP A N 1
ATOM 2492 C CA . ASP A 1 309 ? 0.052 -25.552 8.063 1.00 96.06 309 ASP A CA 1
ATOM 2493 C C . ASP A 1 309 ? 1.056 -25.876 9.186 1.00 96.06 309 ASP A C 1
ATOM 2495 O O . ASP A 1 309 ? 1.144 -25.148 10.175 1.00 96.06 309 ASP A O 1
ATOM 2499 N N . ASP A 1 310 ? 1.815 -26.966 9.045 1.00 95.31 310 ASP A N 1
ATOM 2500 C CA . ASP A 1 310 ? 2.847 -27.417 9.981 1.00 95.31 310 ASP A CA 1
ATOM 2501 C C . ASP A 1 310 ? 4.276 -27.018 9.568 1.00 95.31 310 ASP A C 1
ATOM 2503 O O . ASP A 1 310 ? 5.242 -27.441 10.211 1.00 95.31 310 ASP A O 1
ATOM 2507 N N . ALA A 1 311 ? 4.438 -26.196 8.522 1.00 97.50 311 ALA A N 1
ATOM 2508 C CA . ALA A 1 311 ? 5.749 -25.693 8.126 1.00 97.50 311 ALA A CA 1
ATOM 2509 C C . ALA A 1 311 ? 6.393 -24.841 9.246 1.00 97.50 311 ALA A C 1
ATOM 2511 O O . ALA A 1 311 ? 5.689 -24.164 10.002 1.00 97.50 311 ALA A O 1
ATOM 2512 N N . PRO A 1 312 ? 7.736 -24.836 9.372 1.00 97.81 312 PRO A N 1
ATOM 2513 C CA . PRO A 1 312 ? 8.418 -24.008 10.363 1.00 97.81 312 PRO A CA 1
ATOM 2514 C C . PRO A 1 312 ? 8.085 -22.520 10.199 1.00 97.81 312 PRO A C 1
ATOM 2516 O O . PRO A 1 312 ? 8.091 -21.998 9.082 1.00 97.81 312 PRO A O 1
ATOM 2519 N N . ILE A 1 313 ? 7.856 -21.821 11.315 1.00 97.25 313 ILE A N 1
ATOM 2520 C CA . ILE A 1 313 ? 7.494 -20.392 11.328 1.00 97.25 313 ILE A CA 1
ATOM 2521 C C . ILE A 1 313 ? 8.557 -19.556 10.617 1.00 97.25 313 ILE A C 1
ATOM 2523 O O . ILE A 1 313 ? 8.226 -18.657 9.854 1.00 97.25 313 ILE A O 1
ATOM 2527 N N . GLU A 1 314 ? 9.836 -19.863 10.825 1.00 96.75 314 GLU A N 1
ATOM 2528 C CA . GLU A 1 314 ? 10.942 -19.156 10.184 1.00 96.75 314 GLU A CA 1
ATOM 2529 C C . GLU A 1 314 ? 10.895 -19.290 8.659 1.00 96.75 314 GLU A C 1
ATOM 2531 O O . GLU A 1 314 ? 11.206 -18.332 7.956 1.00 96.75 314 GLU A O 1
ATOM 2536 N N . THR A 1 315 ? 10.474 -20.450 8.146 1.00 97.62 315 THR A N 1
ATOM 2537 C CA . THR A 1 315 ? 10.277 -20.678 6.710 1.00 97.62 315 THR A CA 1
ATOM 2538 C C . THR A 1 315 ? 9.067 -19.900 6.203 1.00 97.62 315 THR A C 1
ATOM 2540 O O . THR A 1 315 ? 9.188 -19.182 5.215 1.00 97.62 315 THR A O 1
ATOM 2543 N N . MET A 1 316 ? 7.931 -19.954 6.909 1.00 97.75 316 MET A N 1
ATOM 2544 C CA . MET A 1 316 ? 6.744 -19.164 6.551 1.00 97.75 316 MET A CA 1
ATOM 2545 C C . MET A 1 316 ? 7.060 -17.663 6.497 1.00 97.75 316 MET A C 1
ATOM 2547 O O . MET A 1 316 ? 6.721 -16.996 5.528 1.00 97.75 316 MET A O 1
ATOM 2551 N N . LEU A 1 317 ? 7.785 -17.130 7.485 1.00 97.25 317 LEU A N 1
ATOM 2552 C CA . LEU A 1 317 ? 8.162 -15.714 7.531 1.00 97.25 317 LEU A CA 1
ATOM 2553 C C . LEU A 1 317 ? 9.162 -15.297 6.438 1.00 97.25 317 LEU A C 1
ATOM 2555 O O . LEU A 1 317 ? 9.294 -14.100 6.171 1.00 97.25 317 LEU A O 1
ATOM 2559 N N . GLN A 1 318 ? 9.875 -16.244 5.824 1.00 96.94 318 GLN A N 1
ATOM 2560 C CA . GLN A 1 318 ? 10.839 -15.987 4.746 1.00 96.94 318 GLN A CA 1
ATOM 2561 C C . GLN A 1 318 ? 10.250 -16.171 3.346 1.00 96.94 318 GLN A C 1
ATOM 2563 O O . GLN A 1 318 ? 10.730 -15.540 2.403 1.00 96.94 318 GLN A O 1
ATOM 2568 N N . GLU A 1 319 ? 9.250 -17.039 3.199 1.00 97.31 319 GLU A N 1
ATOM 2569 C CA . GLU A 1 319 ? 8.726 -17.454 1.894 1.00 97.31 319 GLU A CA 1
ATOM 2570 C C . GLU A 1 319 ? 7.287 -17.002 1.643 1.00 97.31 319 GLU A C 1
ATOM 2572 O O . GLU A 1 319 ? 6.881 -16.897 0.489 1.00 97.31 319 GLU A O 1
ATOM 2577 N N . GLU A 1 320 ? 6.518 -16.687 2.683 1.00 97.56 320 GLU A N 1
ATOM 2578 C CA . GLU A 1 320 ? 5.123 -16.284 2.547 1.00 97.56 320 GLU A CA 1
ATOM 2579 C C . GLU A 1 320 ? 4.850 -14.884 3.078 1.00 97.56 320 GLU A C 1
ATOM 2581 O O . GLU A 1 320 ? 5.514 -14.390 3.980 1.00 97.56 320 GLU A O 1
ATOM 2586 N N . ILE A 1 321 ? 3.830 -14.246 2.521 1.00 98.44 321 ILE A N 1
ATOM 2587 C CA . ILE A 1 3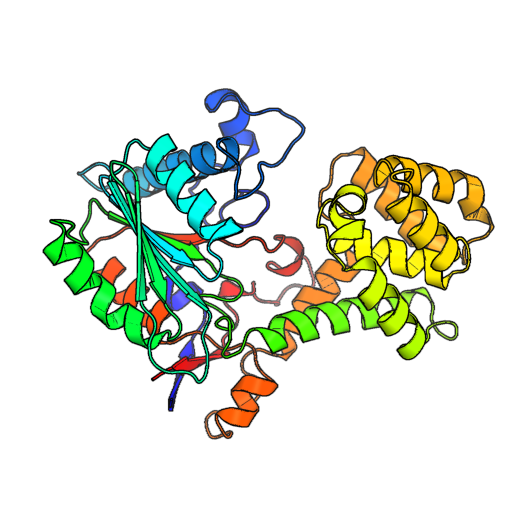21 ? 3.196 -13.047 3.044 1.00 98.44 321 ILE A CA 1
ATOM 2588 C C . ILE A 1 321 ? 2.090 -13.517 3.983 1.00 98.44 321 ILE A C 1
ATOM 2590 O O . ILE A 1 321 ? 1.091 -14.086 3.537 1.00 98.44 321 ILE A O 1
ATOM 2594 N N . VAL A 1 322 ? 2.267 -13.277 5.278 1.00 98.62 322 VAL A N 1
ATOM 2595 C CA . VAL A 1 322 ? 1.353 -13.742 6.333 1.00 98.62 322 VAL A CA 1
ATOM 2596 C C . VAL A 1 322 ? 0.511 -12.599 6.897 1.00 98.62 322 VAL A C 1
ATOM 2598 O O . VAL A 1 322 ? 0.872 -11.426 6.773 1.00 98.62 322 VAL A O 1
ATOM 2601 N N . ILE A 1 323 ? -0.612 -12.931 7.533 1.00 98.81 323 ILE A N 1
ATOM 2602 C CA . ILE A 1 323 ? -1.408 -11.969 8.306 1.00 98.81 323 ILE A CA 1
ATOM 2603 C C . ILE A 1 323 ? -0.777 -11.787 9.686 1.00 98.81 323 ILE A C 1
ATOM 2605 O O . ILE A 1 323 ? -0.478 -12.760 10.383 1.00 98.81 323 ILE A O 1
ATOM 2609 N N . THR A 1 324 ? -0.637 -10.531 10.102 1.00 98.62 324 THR A N 1
ATOM 2610 C CA . THR A 1 324 ? -0.177 -10.159 11.444 1.00 98.62 324 THR A CA 1
ATOM 2611 C C . THR A 1 324 ? -1.294 -10.407 12.458 1.00 98.62 324 THR A C 1
ATOM 2613 O O . THR A 1 324 ? -2.288 -9.673 12.489 1.00 98.62 324 THR A O 1
ATOM 2616 N N . ARG A 1 325 ? -1.144 -11.438 13.302 1.00 98.38 325 ARG A N 1
ATOM 2617 C CA . ARG A 1 325 ? -2.189 -11.869 14.251 1.00 98.38 325 ARG A CA 1
ATOM 2618 C C . ARG A 1 325 ? -2.679 -10.731 15.138 1.00 98.38 325 ARG A C 1
ATOM 2620 O O . ARG A 1 325 ? -3.881 -10.584 15.322 1.00 98.38 325 ARG A O 1
ATOM 2627 N N . GLU A 1 326 ? -1.765 -9.934 15.677 1.00 98.38 326 GLU A N 1
ATOM 2628 C CA . GLU A 1 326 ? -2.086 -8.879 16.635 1.00 98.38 326 GLU A CA 1
ATOM 2629 C C . GLU A 1 326 ? -2.991 -7.806 16.013 1.00 98.38 326 GLU A C 1
ATOM 2631 O O . GLU A 1 326 ? -3.907 -7.306 16.665 1.00 98.38 326 GLU A O 1
ATOM 2636 N N . VAL A 1 327 ? -2.770 -7.488 14.733 1.00 98.62 327 VAL A N 1
ATOM 2637 C CA . VAL A 1 327 ? -3.584 -6.529 13.973 1.00 98.62 327 VAL A CA 1
ATOM 2638 C C . VAL A 1 327 ? -4.976 -7.100 13.703 1.00 98.62 327 VAL A C 1
ATOM 2640 O O . VAL A 1 327 ? -5.972 -6.407 13.913 1.00 98.62 327 VAL A O 1
ATOM 2643 N N . MET A 1 328 ? -5.056 -8.372 13.299 1.00 98.62 328 MET A N 1
ATOM 2644 C CA . MET A 1 328 ? -6.328 -9.073 13.089 1.00 98.62 328 MET A CA 1
ATOM 2645 C C . MET A 1 328 ? -7.154 -9.150 14.383 1.00 98.62 328 MET A C 1
ATOM 2647 O O . MET A 1 328 ? -8.344 -8.838 14.367 1.00 98.62 328 MET A O 1
ATOM 2651 N N . GLU A 1 329 ? -6.539 -9.523 15.510 1.00 98.19 329 GLU A N 1
ATOM 2652 C CA . GLU A 1 329 ? -7.206 -9.566 16.820 1.00 98.19 329 GLU A CA 1
ATOM 2653 C C . GLU A 1 329 ? -7.765 -8.192 17.197 1.00 98.19 329 GLU A C 1
ATOM 2655 O O . GLU A 1 329 ? -8.949 -8.070 17.511 1.00 98.19 329 GLU A O 1
ATOM 2660 N N . PHE A 1 330 ? -6.945 -7.144 17.083 1.00 98.50 330 PHE A N 1
ATOM 2661 C CA . PHE A 1 330 ? -7.367 -5.782 17.393 1.00 98.50 330 PHE A CA 1
ATOM 2662 C C . PHE A 1 330 ? -8.542 -5.315 16.518 1.00 98.50 330 PHE A C 1
ATOM 2664 O O . PHE A 1 330 ? -9.486 -4.697 17.022 1.00 98.50 330 PHE A O 1
ATOM 2671 N N . ALA A 1 331 ? -8.520 -5.630 15.220 1.00 98.56 331 ALA A N 1
ATOM 2672 C CA . ALA A 1 331 ? -9.605 -5.322 14.291 1.00 98.56 331 ALA A CA 1
ATOM 2673 C C . ALA A 1 331 ? -10.917 -6.013 14.697 1.00 98.56 331 ALA A C 1
ATOM 2675 O O . ALA A 1 331 ? -11.956 -5.361 14.820 1.00 98.56 331 ALA A O 1
ATOM 2676 N N . LEU A 1 332 ? -10.862 -7.322 14.963 1.00 98.31 332 LEU A N 1
ATOM 2677 C CA . LEU A 1 332 ? -12.026 -8.128 15.339 1.00 98.31 332 LEU A CA 1
ATOM 2678 C C . LEU A 1 332 ? -12.622 -7.700 16.683 1.00 98.31 332 LEU A C 1
ATOM 2680 O O . LEU A 1 332 ? -13.846 -7.583 16.809 1.00 98.31 332 LEU A O 1
ATOM 2684 N N . GLU A 1 333 ? -11.777 -7.431 17.678 1.00 97.81 333 GLU A N 1
ATOM 2685 C CA . GLU A 1 333 ? -12.208 -6.920 18.981 1.00 97.81 333 GLU A CA 1
ATOM 2686 C C . GLU A 1 333 ? -12.866 -5.545 18.856 1.00 97.81 333 GLU A C 1
ATOM 2688 O O . GLU A 1 333 ? -13.906 -5.300 19.469 1.00 97.81 333 GLU A O 1
ATOM 2693 N N . SER A 1 334 ? -12.294 -4.658 18.038 1.00 97.81 334 SER A N 1
ATOM 2694 C CA . SER A 1 334 ? -12.837 -3.315 17.827 1.00 97.81 334 SER A CA 1
ATOM 2695 C C . SER A 1 334 ? -14.177 -3.357 17.093 1.00 97.81 334 SER A C 1
ATOM 2697 O O . SER A 1 334 ? -15.124 -2.690 17.511 1.00 97.81 334 SER A O 1
ATOM 2699 N N . ARG A 1 335 ? -14.301 -4.202 16.059 1.00 97.25 335 ARG A N 1
ATOM 2700 C CA . ARG A 1 335 ? -15.571 -4.446 15.357 1.00 97.25 335 ARG A CA 1
ATOM 2701 C C . ARG A 1 335 ? -16.632 -4.999 16.309 1.00 97.25 335 ARG A C 1
ATOM 2703 O O . ARG A 1 335 ? -17.767 -4.532 16.302 1.00 97.25 335 ARG A O 1
ATOM 2710 N N . SER A 1 336 ? -16.254 -5.933 17.183 1.00 97.25 336 SER A N 1
ATOM 2711 C CA . SER A 1 336 ? -17.151 -6.497 18.206 1.00 97.25 336 SER A CA 1
ATOM 2712 C C . SER A 1 336 ? -17.604 -5.462 19.242 1.00 97.25 336 SER A C 1
ATOM 2714 O O . SER A 1 336 ? -18.693 -5.587 19.798 1.00 97.25 336 SER A O 1
ATOM 2716 N N . ALA A 1 337 ? -16.801 -4.421 19.481 1.00 96.00 337 ALA A N 1
ATOM 2717 C CA . ALA A 1 337 ? -17.167 -3.269 20.305 1.00 96.00 337 ALA A CA 1
ATOM 2718 C C . ALA A 1 337 ? -18.038 -2.232 19.562 1.00 96.00 337 ALA A C 1
ATOM 2720 O O . ALA A 1 337 ? -18.406 -1.211 20.138 1.00 96.00 337 ALA A O 1
ATOM 2721 N N . GLY A 1 338 ? -18.381 -2.482 18.295 1.00 96.00 338 GLY A N 1
ATOM 2722 C CA . GLY A 1 338 ? -19.209 -1.608 17.467 1.00 96.00 338 GLY A CA 1
ATOM 2723 C C . GLY A 1 338 ? -18.428 -0.572 16.658 1.00 96.00 338 GLY A C 1
ATOM 2724 O O . GLY A 1 338 ? -19.053 0.205 15.933 1.00 96.00 338 GLY A O 1
ATOM 2725 N N . ALA A 1 339 ? -17.093 -0.543 16.732 1.00 97.31 339 ALA A N 1
ATOM 2726 C CA . ALA A 1 339 ? -16.282 0.395 15.960 1.00 97.31 339 ALA A CA 1
ATOM 2727 C C . ALA A 1 339 ? -16.379 0.119 14.451 1.00 97.31 339 ALA A C 1
ATOM 2729 O O . ALA A 1 339 ? -16.599 -1.008 14.010 1.00 97.31 339 ALA A O 1
ATOM 2730 N N . LEU A 1 340 ? -16.241 1.171 13.644 1.00 98.00 340 LEU A N 1
ATOM 2731 C CA . LEU A 1 340 ? -16.107 1.048 12.191 1.00 98.00 340 LEU A CA 1
ATOM 2732 C C . LEU A 1 340 ? -14.664 0.628 11.887 1.00 98.00 340 LEU A C 1
ATOM 2734 O O . LEU A 1 340 ? -13.760 1.237 12.441 1.00 98.00 340 LEU A O 1
ATOM 2738 N N . VAL A 1 341 ? -14.419 -0.373 11.041 1.00 98.56 341 VAL A N 1
ATOM 2739 C CA . VAL A 1 341 ? -13.055 -0.865 10.761 1.00 98.56 341 VAL A CA 1
ATOM 2740 C C . VAL A 1 341 ? -12.783 -0.813 9.262 1.00 98.56 341 VAL A C 1
ATOM 2742 O O . VAL A 1 341 ? -13.590 -1.308 8.482 1.00 98.56 341 VAL A O 1
ATOM 2745 N N . PHE A 1 342 ? -11.666 -0.197 8.870 1.00 98.62 342 PHE A N 1
ATOM 2746 C CA . PHE A 1 342 ? -11.241 -0.037 7.478 1.00 98.62 342 PHE A CA 1
ATOM 2747 C C . PHE A 1 342 ? -9.765 -0.383 7.287 1.00 98.62 342 PHE A C 1
ATOM 2749 O O . PHE A 1 342 ? -8.920 -0.039 8.115 1.00 98.62 342 PHE A O 1
ATOM 2756 N N . GLY A 1 343 ? -9.459 -0.989 6.141 1.00 98.62 343 GLY A N 1
ATOM 2757 C CA . GLY A 1 343 ? -8.108 -1.118 5.607 1.00 98.62 343 GLY A CA 1
ATOM 2758 C C . GLY A 1 343 ? -7.751 0.044 4.679 1.00 98.62 343 GLY A C 1
ATOM 2759 O O . GLY A 1 343 ? -8.545 0.413 3.813 1.00 98.62 343 GLY A O 1
ATOM 2760 N N . LEU A 1 344 ? -6.546 0.592 4.810 1.00 98.38 344 LEU A N 1
ATOM 2761 C CA . LEU A 1 344 ? -5.970 1.570 3.887 1.00 98.38 344 LEU A CA 1
ATOM 2762 C C . LEU A 1 344 ? -4.740 0.956 3.220 1.00 98.38 344 LEU A C 1
ATOM 2764 O O . LEU A 1 344 ? -3.838 0.480 3.901 1.00 98.38 344 LEU A O 1
ATOM 2768 N N . SER A 1 345 ? -4.688 0.964 1.892 1.00 95.62 345 SER A N 1
ATOM 2769 C CA . SER A 1 345 ? -3.567 0.393 1.145 1.00 95.62 345 SER A CA 1
ATOM 2770 C C . SER A 1 345 ? -3.019 1.399 0.144 1.00 95.62 345 SER A C 1
ATOM 2772 O O . SER A 1 345 ? -3.746 1.941 -0.688 1.00 95.62 345 SER A O 1
ATOM 2774 N N . ASP A 1 346 ? -1.702 1.594 0.177 1.00 91.44 346 ASP A N 1
ATOM 2775 C CA . ASP A 1 346 ? -0.985 2.315 -0.872 1.00 91.44 346 ASP A CA 1
ATOM 2776 C C . ASP A 1 346 ? -0.764 1.448 -2.118 1.00 91.44 346 ASP A C 1
ATOM 2778 O O . ASP A 1 346 ? -0.147 1.912 -3.078 1.00 91.44 346 ASP A O 1
ATOM 2782 N N . LYS A 1 347 ? -1.229 0.197 -2.156 1.00 91.56 347 LYS A N 1
ATOM 2783 C CA . LYS A 1 347 ? -1.119 -0.653 -3.339 1.00 91.56 347 LYS A CA 1
ATOM 2784 C C . LYS A 1 347 ? -2.142 -0.221 -4.401 1.00 91.56 347 LYS A C 1
ATOM 2786 O O . LYS A 1 347 ? -3.293 0.079 -4.075 1.00 91.56 347 LYS A O 1
ATOM 2791 N N . PRO A 1 348 ? -1.753 -0.168 -5.686 1.00 92.25 348 PRO A N 1
ATOM 2792 C CA . PRO A 1 348 ? -2.702 0.053 -6.770 1.00 92.25 348 PRO A CA 1
ATOM 2793 C C . PRO A 1 348 ? -3.721 -1.076 -6.881 1.00 92.25 348 PRO A C 1
ATOM 2795 O O . PRO A 1 348 ? -3.362 -2.245 -6.730 1.00 92.25 348 PRO A O 1
ATOM 2798 N N . VAL A 1 349 ? -4.955 -0.737 -7.256 1.00 91.69 349 VAL A N 1
ATOM 2799 C CA . VAL A 1 349 ? -6.024 -1.723 -7.452 1.00 91.69 349 VAL A CA 1
ATOM 2800 C C . VAL A 1 349 ? -5.647 -2.775 -8.500 1.00 91.69 349 VAL A C 1
ATOM 2802 O O . VAL A 1 349 ? -5.974 -3.942 -8.336 1.00 91.69 349 VAL A O 1
ATOM 2805 N N . GLU A 1 350 ? -4.874 -2.426 -9.533 1.00 91.06 350 GLU A N 1
ATOM 2806 C CA . GLU A 1 350 ? -4.424 -3.362 -10.574 1.00 91.06 350 GLU A CA 1
ATOM 2807 C C . GLU A 1 350 ? -3.478 -4.455 -10.074 1.00 91.06 350 GLU A C 1
ATOM 2809 O O . GLU A 1 350 ? -3.358 -5.493 -10.722 1.00 91.06 350 GLU A O 1
ATOM 2814 N N . ALA A 1 351 ? -2.797 -4.224 -8.950 1.00 93.31 351 ALA A N 1
ATOM 2815 C CA . ALA A 1 351 ? -1.949 -5.222 -8.307 1.00 93.31 351 ALA A CA 1
ATOM 2816 C C . ALA A 1 351 ? -2.681 -5.978 -7.184 1.00 93.31 351 ALA A C 1
ATOM 2818 O O . ALA A 1 351 ? -2.071 -6.833 -6.543 1.00 93.31 351 ALA A O 1
ATOM 2819 N N . SER A 1 352 ? -3.961 -5.672 -6.950 1.00 94.06 352 SER A N 1
ATOM 2820 C CA . SER A 1 352 ? -4.759 -6.213 -5.842 1.00 94.06 352 SER A CA 1
ATOM 2821 C C . SER A 1 352 ? -6.025 -6.930 -6.301 1.00 94.06 352 SER A C 1
ATOM 2823 O O . SER A 1 352 ? -6.415 -7.933 -5.710 1.00 94.06 352 SER A O 1
ATOM 2825 N N . VAL A 1 353 ? -6.663 -6.440 -7.362 1.00 92.06 353 VAL A N 1
ATOM 2826 C CA . VAL A 1 353 ? -7.924 -6.949 -7.898 1.00 92.06 353 VAL A CA 1
ATOM 2827 C C . VAL A 1 353 ? -7.684 -7.411 -9.338 1.00 92.06 353 VAL A C 1
ATOM 2829 O O . VAL A 1 353 ? -7.437 -6.583 -10.224 1.00 92.06 353 VAL A O 1
ATOM 2832 N N . PRO A 1 354 ? -7.730 -8.727 -9.608 1.00 87.56 354 PRO A N 1
ATOM 2833 C CA . PRO A 1 354 ? -7.454 -9.256 -10.934 1.00 87.56 354 PRO A CA 1
ATOM 2834 C C . PRO A 1 354 ? -8.557 -8.843 -11.915 1.00 87.56 354 PRO A C 1
ATOM 2836 O O . PRO A 1 354 ? -9.743 -9.013 -11.647 1.00 87.56 354 PRO A O 1
ATOM 2839 N N . ARG A 1 355 ? -8.174 -8.330 -13.092 1.00 76.75 355 ARG A N 1
ATOM 2840 C CA . ARG A 1 355 ? -9.136 -8.015 -14.167 1.00 76.75 355 ARG A CA 1
ATOM 2841 C C . ARG A 1 355 ? -9.482 -9.240 -15.022 1.00 76.75 355 ARG A C 1
ATOM 2843 O O . ARG A 1 355 ? -10.598 -9.320 -15.523 1.00 76.75 355 ARG A O 1
ATOM 2850 N N . GLN A 1 356 ? -8.536 -10.168 -15.209 1.00 70.31 356 GLN A N 1
ATOM 2851 C CA . GLN A 1 356 ? -8.664 -11.414 -15.986 1.00 70.31 356 GLN A CA 1
ATOM 2852 C C . GLN A 1 356 ? -7.564 -12.427 -15.590 1.00 70.31 356 GLN A C 1
ATOM 2854 O O . GLN A 1 356 ? -6.496 -11.986 -15.150 1.00 70.31 356 GLN A O 1
ATOM 2859 N N . PRO A 1 357 ? -7.740 -13.746 -15.838 1.00 61.81 357 PRO A N 1
ATOM 2860 C CA . PRO A 1 357 ? -8.967 -14.441 -16.259 1.00 61.81 357 PRO A CA 1
ATOM 2861 C C . PRO A 1 357 ? -10.012 -14.570 -15.135 1.00 61.81 357 PRO A C 1
ATOM 2863 O O . PRO A 1 357 ? -9.716 -14.350 -13.963 1.00 61.81 357 PRO A O 1
ATOM 2866 N N . ALA A 1 358 ? -11.243 -14.935 -15.507 1.00 63.44 358 ALA A N 1
ATOM 2867 C CA . ALA A 1 358 ? -12.316 -15.224 -14.555 1.00 63.44 358 ALA A CA 1
ATOM 2868 C C . ALA A 1 358 ? -11.916 -16.376 -13.612 1.00 63.44 358 ALA A C 1
ATOM 2870 O O . ALA A 1 358 ? -11.420 -17.402 -14.074 1.00 63.44 358 ALA A O 1
ATOM 2871 N N . GLY A 1 359 ? -12.141 -16.202 -12.306 1.00 77.06 359 GLY A N 1
ATOM 2872 C CA . GLY A 1 359 ? -11.850 -17.206 -11.270 1.00 77.06 359 GLY A CA 1
ATOM 2873 C C . GLY A 1 359 ? -10.680 -16.869 -10.339 1.00 77.06 359 GLY A C 1
ATOM 2874 O O . GLY A 1 359 ? -10.453 -17.597 -9.378 1.00 77.06 359 GLY A O 1
ATOM 2875 N N . LEU A 1 360 ? -9.957 -15.775 -10.586 1.00 89.56 360 LEU A N 1
ATOM 2876 C CA . LEU A 1 360 ? -8.955 -15.262 -9.651 1.00 89.56 360 LEU A CA 1
ATOM 2877 C C . LEU A 1 360 ? -9.613 -14.438 -8.538 1.00 89.56 360 LEU A C 1
ATOM 2879 O O . LEU A 1 360 ? -10.503 -13.630 -8.806 1.00 89.56 360 LEU A O 1
ATOM 2883 N N . LEU A 1 361 ? -9.147 -14.627 -7.303 1.00 93.69 361 LEU A N 1
ATOM 2884 C CA . LEU A 1 361 ? -9.641 -13.902 -6.134 1.00 93.69 361 LEU A CA 1
ATOM 2885 C C . LEU A 1 361 ? -8.888 -12.575 -5.951 1.00 93.69 361 LEU A C 1
ATOM 2887 O O . LEU A 1 361 ? -7.661 -12.552 -6.077 1.00 93.69 361 LEU A O 1
ATOM 2891 N N . PRO A 1 362 ? -9.569 -11.469 -5.619 1.00 94.75 362 PRO A N 1
ATOM 2892 C CA . PRO A 1 362 ? -8.912 -10.278 -5.087 1.00 94.75 362 PRO A CA 1
ATOM 2893 C C . PRO A 1 362 ? -8.010 -10.614 -3.891 1.00 94.75 362 PRO A C 1
ATOM 2895 O O . PRO A 1 362 ? -8.343 -11.498 -3.104 1.00 94.75 362 PRO A O 1
ATOM 2898 N N . LEU A 1 363 ? -6.889 -9.902 -3.724 1.00 95.44 363 LEU A N 1
ATOM 2899 C CA . LEU A 1 363 ? -5.899 -10.198 -2.677 1.00 95.44 363 LEU A CA 1
ATOM 2900 C C . LEU A 1 363 ? -6.500 -10.250 -1.271 1.00 95.44 363 LEU A C 1
ATOM 2902 O O . LEU A 1 363 ? -6.066 -11.062 -0.460 1.00 95.44 363 LEU A O 1
ATOM 2906 N N . HIS A 1 364 ? -7.510 -9.427 -0.973 1.00 97.12 364 HIS A N 1
ATOM 2907 C CA . HIS A 1 364 ? -8.131 -9.419 0.350 1.00 97.12 364 HIS A CA 1
ATOM 2908 C C . HIS A 1 364 ? -8.931 -10.688 0.660 1.00 97.12 364 HIS A C 1
ATOM 2910 O O . HIS A 1 364 ? -9.195 -10.951 1.827 1.00 97.12 364 HIS A O 1
ATOM 2916 N N . GLN A 1 365 ? -9.265 -11.490 -0.353 1.00 97.56 365 GLN A N 1
ATOM 2917 C CA . GLN A 1 365 ? -9.951 -12.780 -0.226 1.00 97.56 365 GLN A CA 1
ATOM 2918 C C . GLN A 1 365 ? -8.993 -13.977 -0.346 1.00 97.56 365 GLN A C 1
ATOM 2920 O O . GLN A 1 365 ? -9.413 -15.126 -0.214 1.00 97.56 365 GLN A O 1
ATOM 2925 N N . VAL A 1 366 ? -7.705 -13.741 -0.613 1.00 97.69 366 VAL A N 1
ATOM 2926 C CA . VAL A 1 366 ? -6.707 -14.813 -0.694 1.00 97.69 366 VAL A CA 1
ATOM 2927 C C . VAL A 1 366 ? -6.307 -15.224 0.718 1.00 97.69 366 VAL A C 1
ATOM 2929 O O . VAL A 1 366 ? -5.861 -14.399 1.515 1.00 97.69 366 VAL A O 1
ATOM 2932 N N . GLN A 1 367 ? -6.469 -16.511 1.027 1.00 98.12 367 GLN A N 1
ATOM 2933 C CA . GLN A 1 367 ? -6.085 -17.058 2.323 1.00 98.12 367 GLN A CA 1
ATOM 2934 C C . GLN A 1 367 ? -4.564 -17.170 2.460 1.00 98.12 367 GLN A C 1
ATOM 2936 O O . GLN A 1 367 ? -3.869 -17.590 1.537 1.00 98.12 367 GLN A O 1
ATOM 2941 N N . THR A 1 368 ? -4.061 -16.851 3.647 1.00 98.62 368 THR A N 1
ATOM 2942 C CA . THR A 1 368 ? -2.671 -17.066 4.052 1.00 98.62 368 THR A CA 1
ATOM 2943 C C . THR A 1 368 ? -2.599 -17.414 5.538 1.00 98.62 368 THR A C 1
ATOM 2945 O O . THR A 1 368 ? -3.601 -17.331 6.252 1.00 98.62 368 THR A O 1
ATOM 2948 N N . HIS A 1 369 ? -1.431 -17.835 6.017 1.00 98.62 369 HIS A N 1
ATOM 2949 C CA . HIS A 1 369 ? -1.229 -18.144 7.429 1.00 98.62 369 HIS A CA 1
ATOM 2950 C C . HIS A 1 369 ? -1.331 -16.886 8.297 1.00 98.62 369 HIS A C 1
ATOM 2952 O O . HIS A 1 369 ? -0.907 -15.797 7.902 1.00 98.62 369 HIS A O 1
ATOM 2958 N N . VAL A 1 370 ? -1.869 -17.048 9.504 1.00 98.69 370 VAL A N 1
ATOM 2959 C CA . VAL A 1 370 ? -1.867 -16.018 10.543 1.00 98.69 370 VAL A CA 1
ATOM 2960 C C . VAL A 1 370 ? -0.739 -16.320 11.527 1.00 98.69 370 VAL A C 1
ATOM 2962 O O . VAL A 1 370 ? -0.713 -17.390 12.141 1.00 98.69 370 VAL A O 1
ATOM 2965 N N . ILE A 1 371 ? 0.188 -15.373 11.697 1.00 98.31 371 ILE A N 1
ATOM 2966 C CA . ILE A 1 371 ? 1.350 -15.517 12.584 1.00 98.31 371 ILE A CA 1
ATOM 2967 C C . ILE A 1 371 ? 1.425 -14.330 13.544 1.00 98.31 371 ILE A C 1
ATOM 2969 O O . ILE A 1 371 ? 1.279 -13.171 13.154 1.00 98.31 371 ILE A O 1
ATOM 2973 N N . GLY A 1 372 ? 1.693 -14.627 14.812 1.00 96.81 372 GLY A N 1
ATOM 2974 C CA . GLY A 1 372 ? 2.010 -13.631 15.834 1.00 96.81 372 GLY A CA 1
ATOM 2975 C C . GLY A 1 372 ? 2.358 -14.275 17.166 1.00 96.81 372 GLY A C 1
ATOM 2976 O O . GLY A 1 372 ? 2.643 -15.475 17.222 1.00 96.81 372 GLY A O 1
ATOM 2977 N N . GLU A 1 373 ? 2.407 -13.482 18.230 1.00 93.44 373 GLU A N 1
ATOM 2978 C CA . GLU A 1 373 ? 2.917 -13.910 19.543 1.00 93.44 373 GLU A CA 1
ATOM 2979 C C . GLU A 1 373 ? 1.889 -14.438 20.535 1.00 93.44 373 GLU A C 1
ATOM 2981 O O . GLU A 1 373 ? 0.880 -13.753 20.806 1.00 93.44 373 GLU A O 1
#

Secondary structure (DSSP, 8-state):
-EEEEEE-THHHHTT-EE-TTS-BS-TTSPPHHHHHHHHT--TT-PPPTTSHHHHHHHHHHHHHHHHHTT-SSPP-EEEEEES-IIIIIHHHHHHHHHHT-EEEEEEE---SSSP-EEEEEETTEEEEEES-GGGHHHHHHHHHHTT---STTEEEEEETBTTTBS-TTTTHHHHHHHHHHHHHHHHHHHHGGG--HHHHHHHHHHHTSGGGHHHHTT-HHHHHHHHHHHHTTSS-HHHHHHHHHTT----HHHHHHHHHHTGGGS-HHHHHHHHHHHHHHHTT-S---HHHHHHHHHHHHTTSS-S-TTS-HHHHHHH---EEHHHHHHHHHHHHTT-EEEEE--S-GGGTS--SSTTPPPGGG--EEEEE-

pLDDT: mean 94.61, std 4.89, range [61.81, 98.88]

Foldseek 3Di:
DDWDDKDFLCVQANQQEAEQQRQTSPPQFDGCCRCCVVLVHDPQDRDALLDLSSLLSVLVRQQSVLVVVVQPDAAAEEEEEEADCNRRVSSQVSNCVNNVHAYEYEHEAADPDPWDWDWDDDDRYIYIYIHALVCLVCVQVVCVVVVHHLAQNYAYEYAVQCTQKQPHNQQNVQLVVLLLVLLLVLLCVQCPPLRDNVLLVVLLVLCCDPLNCQAQVNAPLLSSLVSSCVSLVVDPSVVVVVCSVVVVRRYSLVVLVSCVVVLVSGDPSNSVLSVQLNVCVVSSNSRSNLSSLQSSLVSLLVQFAPDDSPDDPVCNSHRHTAGAQSSSVSSNVSVVNNYHYHYYYHRDQSNFPPPDDPPDDGNSRRIHIYDDD

Solvent-accessible surface area (backbone atoms only — not comparable to full-atom values): 19614 Å² total; per-residue (Å²): 112,49,77,68,59,72,48,33,52,32,82,56,29,58,50,40,36,32,29,43,74,52,40,48,64,34,80,90,54,76,44,47,81,78,41,27,77,83,69,72,48,70,90,87,59,74,53,50,68,64,36,64,66,30,12,44,51,52,36,50,51,50,54,51,49,42,52,73,73,64,51,90,57,68,78,49,34,40,36,36,40,26,42,40,62,81,46,44,46,39,25,49,53,32,28,26,61,58,58,74,27,33,34,41,34,46,28,32,44,31,50,100,60,82,90,48,79,47,78,49,80,53,100,59,36,37,40,34,38,34,27,46,65,72,57,57,75,49,46,64,59,55,34,47,78,67,78,41,77,78,24,59,33,20,36,38,41,31,32,30,80,28,29,38,36,12,27,29,69,68,16,30,66,31,58,54,49,30,47,52,50,12,45,50,51,43,44,34,72,52,47,46,95,73,50,49,72,70,58,47,54,55,49,47,63,60,60,74,33,79,80,36,30,71,33,36,68,77,33,67,42,51,47,52,50,50,43,50,44,37,72,65,61,79,41,59,67,67,59,54,52,51,30,42,75,69,65,65,53,74,40,54,66,64,52,50,52,60,46,61,78,47,39,86,75,42,56,71,5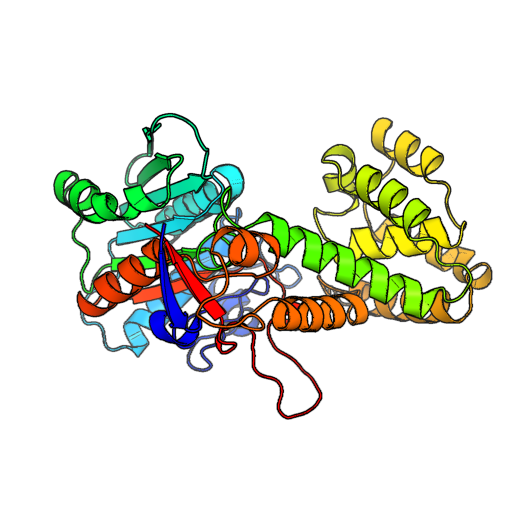6,53,35,54,51,50,52,51,30,50,57,32,44,76,74,60,44,90,63,37,43,55,68,36,30,46,35,27,28,53,41,47,54,71,22,30,54,75,70,64,94,84,56,57,65,71,55,46,38,63,63,24,42,32,35,25,36,52,52,49,50,52,41,45,55,38,44,74,42,47,21,46,55,34,34,41,30,84,52,50,54,61,40,39,43,68,90,68,70,93,88,65,70,36,54,48,68,46,49,11,44,25,39,37,115

Radius of gyration: 21.43 Å; Cα contacts (8 Å, |Δi|>4): 647; chains: 1; bounding box: 53×48×64 Å

Sequence (373 aa):
MRTFERACLHDFLDERIIFRDLNPLDSNLARLDDIRTKLHLPDDMVPRKTSPEYARVIAYLLEMASHNDGKKNAIETIIYIGDTCMNDGKAFHNICSAGNWRGIAMITSEENELTKLGLEKEYHSLLFTNNHWVNLRVLKALAQMKGIEIDERSAILIDVDKTALGARGRNDTVIDNVRIAAAQRTLNDILHGSFSPKEFQRIYRVLNQPLFHPFTADNQDFLVYICMIVMCKLFKLDDLQTAAQLHMLSDFHGFLQQVDQRKNELPAEARSVHKQVLELVQIGDSTPFKQFRQAEYFNTVQHMGQLPDDAPIETMLQEEIVITREVMEFALESRSAGALVFGLSDKPVEASVPRQPAGLLPLHQVQTHVIGE